Protein 6FZ6 (pdb70)

Foldseek 3Di:
DAAPQQDALVRVLVVCVVVVHHSVVSLLVQCCCFVVVDPALVVSVVDDPVVSVVCVVPHNHAQKDWDDKDADPVRFKIKTWIAGPVGAIFMKIWGHDPPAIEIAFEFFRAEAFQFPQFLSVVVHGPGTDALRNRLRSVSVNQVVQVVVVDGHQAYEPHTHYFCVVVPVRVVSNLNRCCDCSHVVHAQCRYEHEHCFPLVVLVVVLPDPGDHAYEYEQQFLAQVLRCNGTVCCVVQPPLSRLVSQQVSCVSRVDEYEYEHEAWPPRQQDLVRLVSNLVSCPPGRYAYEYEFRADEPVDPIHGDDPVSSVVSCVSNVVSPHHYDYDYAPDSVPLPGSRIDSD/DAAPLQDALVRVLVVCVVVVHHSVVSLLVQCCCFVVLDPALVSSVPDDPVVSVCCCVPHNHAQWDWDDKDADPVRFKIKTWIAGPVGAIFMKIWGHDPVAIEIAFEFFRAEAFQQPQFLSSVVHGPGTDALRNRLRSVSVNQVVVVVVVDGHQAYEPHTHYFCVVVPVRVVSNVNRCCDCSHVVHAQCRYEHEHCFDLVVLVVVLPDPGDHAYEYEQQFLAFVLRCVRGVCCVVQPPLSRLVSQQVSCVSRVDAYEYEHEAWPPRQQDLVRLVSNLVSCPPGRYAYEYEFRQDEPDDPIHGDDPVSSVVSCVSNVVSPHHYDYDYAPDSVPLNGSRIPSD

B-factor: mean 28.92, std 14.9, range [11.19, 122.6]

Solvent-accessible surface area: 28691 Å² total

CATH classification: 3.20.20.70

Sequence (680 aa):
PMALYDLTLAELEERLAADGVPRYRARQIFHWAYRQLAVDYDAMTVLPKTLRADLATRLPLTPLTPVREVQTDDGETIKTLFRTVDGQHIETTVLMFYPDRTTVCVSCQVGCAVGCSFCATGMMGLTRNLTAGEMVAQVVAAARRAREAGRTLTNIVMMGMGEPFQNYEATMRMVRILHEEEGMNFGARRITVSTSGLVPFIDRLAREPFQVKLAVSLHAPNDDLRSSLVPLNRRYPIGELIAACRRYVGETGRRVTFEYVLIDGVNDSDANAEELARLLRGLLCHVNLIPLNPTPAAPFGRPSVERINRFEQILRARGIPATVRYSRGVDISAAGQLRAEPMALYDLTLAELEERLAADGVPRYRARQIFHHWAYRQLAVDYDAMTVLPKTLRADLATRLPLTPLTPVREVQTDDGETIKTLFRRTVDGQHIETTVLMFYPDRTTVCVSCQVGCAVGCSFCATGMMGLTRNLTAGEMVAQVVAAARRAREAGRTLTNIVMMGMGEPFQNYEATMRMVRILHEEEGMNFGARRITVSTSGLVPFIDRLAREPFQVKLAVSLHAPNDDLRSSSLVPLNRRYPIGELIAACRRYVGETGRRVTFEYVVLIDGVNDSDANAEELARLLRGLLCHVNLIPLNPTPAAPFGRPSVERINRFEQILRARGIPATVRYSRGVDISAAGQLRAE

Structure (mmCIF, N/CA/C/O backbone):
data_6FZ6
#
_entry.id   6FZ6
#
_cell.length_a   131.840
_cell.length_b   53.140
_cell.length_c   113.570
_cell.angle_alpha   90.00
_cell.angle_beta   90.00
_cell.angle_gamma   90.00
#
_symmetry.space_group_name_H-M   'P 21 21 2'
#
loop_
_entity.id
_entity.type
_entity.pdbx_description
1 polymer 'Probable dual-specificity RNA methyltransferase RlmN'
2 non-polymer 'IRON/SULFUR CLUSTER'
3 non-polymer S-ADENOSYL-L-HOMOCYSTEINE
4 non-polymer GLYCEROL
5 non-polymer 'BROMIDE ION'
6 water water
#
loop_
_atom_site.group_PDB
_atom_site.id
_atom_site.type_symbol
_atom_site.label_atom_id
_atom_site.label_alt_id
_atom_site.label_comp_id
_atom_site.label_asym_id
_atom_site.label_entity_id
_atom_site.label_seq_id
_atom_site.pdbx_PDB_ins_code
_atom_site.Cartn_x
_atom_site.Cartn_y
_atom_site.Cartn_z
_atom_site.occupancy
_atom_site.B_iso_or_equiv
_atom_site.auth_seq_id
_atom_site.auth_comp_id
_atom_site.auth_asym_id
_atom_site.auth_atom_id
_atom_site.pdbx_PDB_model_num
ATOM 1 N N . PRO A 1 19 ? 3.983 12.663 -44.878 1.00 50.65 0 PRO A N 1
ATOM 2 C CA . PRO A 1 19 ? 2.860 13.471 -45.363 1.00 55.96 0 PRO A CA 1
ATOM 3 C C . PRO A 1 19 ? 1.526 12.773 -45.179 1.00 52.21 0 PRO A C 1
ATOM 4 O O . PRO A 1 19 ? 1.247 11.855 -45.949 1.00 61.33 0 PRO A O 1
ATOM 8 N N . MET A 1 20 ? 0.759 13.169 -44.157 1.00 56.18 1 MET A N 1
ATOM 9 C CA . MET A 1 20 ? -0.586 12.678 -43.885 1.00 36.12 1 MET A CA 1
ATOM 10 C C . MET A 1 20 ? -1.547 13.850 -43.974 1.00 25.92 1 MET A C 1
ATOM 11 O O . MET A 1 20 ? -1.221 14.963 -43.556 1.00 26.05 1 MET A O 1
ATOM 16 N N . ALA A 1 21 ? -2.770 13.588 -44.444 1.00 20.69 2 ALA A N 1
ATOM 17 C CA . ALA A 1 21 ? -3.892 14.483 -44.211 1.00 18.86 2 ALA A CA 1
ATOM 18 C C . ALA A 1 21 ? -4.768 13.920 -43.099 1.00 17.28 2 ALA A C 1
ATOM 19 O O . ALA A 1 21 ? -4.688 12.734 -42.760 1.00 18.54 2 ALA A O 1
ATOM 21 N N . LEU A 1 22 ? -5.637 14.769 -42.541 1.00 16.90 3 LEU A N 1
ATOM 22 C CA . LEU A 1 22 ? -6.546 14.287 -41.510 1.00 15.58 3 LEU A CA 1
ATOM 23 C C . LEU A 1 22 ? -7.296 13.067 -42.003 1.00 18.06 3 LEU A C 1
ATOM 24 O O . LEU A 1 22 ? -7.469 12.081 -41.273 1.00 18.22 3 LEU A O 1
ATOM 29 N N . TYR A 1 23 ? -7.751 13.118 -43.252 1.00 16.70 4 TYR A N 1
ATOM 30 C CA . TYR A 1 23 ? -8.581 12.051 -43.788 1.00 15.46 4 TYR A CA 1
ATOM 31 C C . TYR A 1 23 ? -7.875 10.710 -43.966 1.00 16.04 4 TYR A C 1
ATOM 32 O O . TYR A 1 23 ? -8.554 9.735 -44.321 1.00 17.61 4 TYR A O 1
ATOM 41 N N . ASP A 1 24 ? -6.554 10.623 -43.733 1.00 16.51 5 ASP A N 1
ATOM 42 C CA . ASP A 1 24 ? -5.837 9.360 -43.784 1.00 15.16 5 ASP A CA 1
ATOM 43 C C . ASP A 1 24 ? -5.958 8.535 -42.507 1.00 15.81 5 ASP A C 1
ATOM 44 O O . ASP A 1 24 ? -5.525 7.379 -42.507 1.00 18.56 5 ASP A O 1
ATOM 49 N N . LEU A 1 25 ? -6.504 9.093 -41.421 1.00 17.58 6 LEU A N 1
ATOM 50 C CA . LEU A 1 25 ? -6.392 8.510 -40.087 1.00 19.04 6 LEU A CA 1
ATOM 51 C C . LEU A 1 25 ? -7.708 7.923 -39.586 1.00 17.78 6 LEU A C 1
ATOM 52 O O . LEU A 1 25 ? -8.777 8.502 -39.786 1.00 18.56 6 LEU A O 1
ATOM 57 N N . THR A 1 26 ? -7.608 6.802 -38.876 1.00 17.18 7 THR A N 1
ATOM 58 C CA . THR A 1 26 ? -8.706 6.351 -38.035 1.00 18.38 7 THR A CA 1
ATOM 59 C C . THR A 1 26 ? -8.787 7.213 -36.774 1.00 17.75 7 THR A C 1
ATOM 60 O O . THR A 1 26 ? -7.874 7.987 -36.436 1.00 20.08 7 THR A O 1
ATOM 64 N N . LEU A 1 27 ? -9.902 7.076 -36.060 1.00 20.43 8 LEU A N 1
ATOM 65 C CA . LEU A 1 27 ? -10.059 7.853 -34.836 1.00 20.00 8 LEU A CA 1
ATOM 66 C C . LEU A 1 27 ? -8.967 7.512 -33.826 1.00 19.94 8 LEU A C 1
ATOM 67 O O . LEU A 1 27 ? -8.349 8.410 -33.238 1.00 21.47 8 LEU A O 1
ATOM 72 N N . ALA A 1 28 ? -8.688 6.217 -33.633 1.00 22.22 9 ALA A N 1
ATOM 73 C CA . ALA A 1 28 ? -7.633 5.815 -32.703 1.00 24.05 9 ALA A CA 1
ATOM 74 C C . ALA A 1 28 ? -6.281 6.371 -33.120 1.00 22.82 9 ALA A C 1
ATOM 75 O O . ALA A 1 28 ? -5.490 6.791 -32.265 1.00 22.04 9 ALA A O 1
ATOM 77 N N . GLU A 1 29 ? -5.987 6.373 -34.432 1.00 21.55 10 GLU A N 1
ATOM 78 C CA . GLU A 1 29 ? -4.698 6.900 -34.873 1.00 19.36 10 GLU A CA 1
ATOM 79 C C . GLU A 1 29 ? -4.605 8.395 -34.603 1.00 20.58 10 GLU A C 1
ATOM 80 O O . GLU A 1 29 ? -3.557 8.887 -34.177 1.00 23.75 10 GLU A O 1
ATOM 86 N N . LEU A 1 30 ? -5.694 9.126 -34.811 1.00 19.61 11 LEU A N 1
ATOM 87 C CA . LEU A 1 30 ? -5.686 10.554 -34.525 1.00 19.79 11 LEU A CA 1
ATOM 88 C C . LEU A 1 30 ? -5.493 10.799 -33.036 1.00 19.37 11 LEU A C 1
ATOM 89 O O . LEU A 1 30 ? -4.705 11.666 -32.648 1.00 20.74 11 LEU A O 1
ATOM 94 N N . GLU A 1 31 ? -6.156 10.000 -32.186 1.00 20.13 12 GLU A N 1
ATOM 95 C CA . GLU A 1 31 ? -5.962 10.135 -30.738 1.00 20.52 12 GLU A CA 1
ATOM 96 C C . GLU A 1 31 ? -4.497 9.979 -30.365 1.00 23.07 12 GLU A C 1
ATOM 97 O O . GLU A 1 31 ? -3.964 10.732 -29.535 1.00 23.14 12 GLU A O 1
ATOM 103 N N . GLU A 1 32 ? -3.827 8.987 -30.950 1.00 21.24 13 GLU A N 1
ATOM 104 C CA . GLU A 1 32 ? -2.437 8.759 -30.574 1.00 24.77 13 GLU A CA 1
ATOM 105 C C . GLU A 1 32 ? -1.526 9.846 -31.126 1.00 22.43 13 GLU A C 1
ATOM 106 O O . GLU A 1 32 ? -0.532 10.205 -30.474 1.00 25.60 13 GLU A O 1
ATOM 112 N N . ARG A 1 33 ? -1.842 10.378 -32.313 1.00 23.73 14 ARG A N 1
ATOM 113 C CA . ARG A 1 33 ? -1.048 11.477 -32.858 1.00 23.21 14 ARG A CA 1
ATOM 114 C C . ARG A 1 33 ? -1.163 12.723 -31.981 1.00 24.23 14 ARG A C 1
ATOM 115 O O . ARG A 1 33 ? -0.150 13.361 -31.643 1.00 27.63 14 ARG A O 1
ATOM 123 N N . LEU A 1 34 ? -2.389 13.051 -31.563 1.00 23.90 15 LEU A N 1
ATOM 124 C CA . LEU A 1 34 ? -2.604 14.187 -30.667 1.00 23.39 15 LEU A CA 1
ATOM 125 C C . LEU A 1 34 ? -1.874 13.997 -29.347 1.00 24.71 15 LEU A C 1
ATOM 126 O O . LEU A 1 34 ? -1.182 14.904 -28.865 1.00 25.04 15 LEU A O 1
ATOM 131 N N . ALA A 1 35 ? -1.979 12.804 -28.766 1.00 22.91 16 ALA A N 1
ATOM 132 C CA . ALA A 1 35 ? -1.347 12.560 -27.473 1.00 27.16 16 ALA A CA 1
ATOM 133 C C . ALA A 1 35 ? 0.164 12.710 -27.562 1.00 28.31 16 ALA A C 1
ATOM 134 O O . ALA A 1 35 ? 0.798 13.223 -26.639 1.00 29.63 16 ALA A O 1
ATOM 136 N N . ALA A 1 36 ? 0.750 12.274 -28.681 1.00 27.02 17 ALA A N 1
ATOM 137 C CA . ALA A 1 36 ? 2.190 12.409 -28.866 1.00 30.25 17 ALA A CA 1
ATOM 138 C C . ALA A 1 36 ? 2.619 13.871 -28.889 1.00 27.11 17 ALA A C 1
ATOM 139 O O . ALA A 1 36 ? 3.774 14.181 -28.584 1.00 29.74 17 ALA A O 1
ATOM 141 N N . ASP A 1 37 ? 1.715 14.772 -29.259 1.00 32.39 18 ASP A N 1
ATOM 142 C CA . ASP A 1 37 ? 1.959 16.207 -29.239 1.00 28.17 18 ASP A CA 1
ATOM 143 C C . ASP A 1 37 ? 1.459 16.898 -27.971 1.00 29.22 18 ASP A C 1
ATOM 144 O O . ASP A 1 37 ? 1.454 18.132 -27.917 1.00 39.99 18 ASP A O 1
ATOM 149 N N . GLY A 1 38 ? 1.070 16.140 -26.946 1.00 26.69 19 GLY A N 1
ATOM 150 C CA . GLY A 1 38 ? 0.562 16.709 -25.709 1.00 28.27 19 GLY A CA 1
ATOM 151 C C . GLY A 1 38 ? -0.844 17.277 -25.794 1.00 27.01 19 GLY A C 1
ATOM 152 O O . GLY A 1 38 ? -1.233 18.067 -24.925 1.00 30.05 19 GLY A O 1
ATOM 153 N N . VAL A 1 39 ? -1.624 16.877 -26.794 1.00 24.12 20 VAL A N 1
ATOM 154 C CA . VAL A 1 39 ? -2.983 17.380 -26.980 1.00 23.69 20 VAL A CA 1
ATOM 155 C C . VAL A 1 39 ? -3.932 16.336 -26.405 1.00 22.14 20 VAL A C 1
ATOM 156 O O . VAL A 1 39 ? -3.749 15.144 -26.659 1.00 24.27 20 VAL A O 1
ATOM 160 N N . PRO A 1 40 ? -4.971 16.721 -25.668 1.00 24.37 21 PRO A N 1
ATOM 161 C CA . PRO A 1 40 ? -5.902 15.714 -25.133 1.00 22.02 21 PRO A CA 1
ATOM 162 C C . PRO A 1 40 ? -6.510 14.825 -26.208 1.00 22.18 21 PRO A C 1
ATOM 163 O O . PRO A 1 40 ? -6.945 15.291 -27.264 1.00 21.70 21 PRO A O 1
ATOM 167 N N . ARG A 1 41 ? -6.603 13.529 -25.900 1.00 22.89 22 ARG A N 1
ATOM 168 C CA . ARG A 1 41 ? -7.178 12.591 -26.856 1.00 21.87 22 ARG A CA 1
ATOM 169 C C . ARG A 1 41 ? -8.635 12.934 -27.167 1.00 20.44 22 ARG A C 1
ATOM 170 O O . ARG A 1 41 ? -9.123 12.621 -28.266 1.00 22.22 22 ARG A O 1
ATOM 178 N N . TYR A 1 42 ? -9.356 13.561 -26.227 1.00 20.18 23 TYR A N 1
ATOM 179 C CA . TYR A 1 42 ? -10.761 13.882 -26.501 1.00 20.87 23 TYR A CA 1
ATOM 180 C C . TYR A 1 42 ? -10.926 14.831 -27.677 1.00 22.58 23 TYR A C 1
ATOM 181 O O . TYR A 1 42 ? -12.004 14.868 -28.278 1.00 22.83 23 TYR A O 1
ATOM 190 N N . ARG A 1 43 ? -9.886 15.583 -28.044 1.00 20.01 24 ARG A N 1
ATOM 191 C CA . ARG A 1 43 ? -9.991 16.482 -29.184 1.00 20.45 24 ARG A CA 1
ATOM 192 C C . ARG A 1 43 ? -10.212 15.717 -30.474 1.00 21.83 24 ARG A C 1
ATOM 193 O O . ARG A 1 43 ? -10.721 16.290 -31.445 1.00 20.87 24 ARG A O 1
ATOM 201 N N . ALA A 1 44 ? -9.800 14.446 -30.513 1.00 19.59 25 ALA A N 1
ATOM 202 C CA . ALA A 1 44 ? -9.920 13.678 -31.751 1.00 19.13 25 ALA A CA 1
ATOM 203 C C . ALA A 1 44 ? -11.379 13.492 -32.141 1.00 20.69 25 ALA A C 1
ATOM 204 O O . ALA A 1 44 ? -11.730 13.602 -33.320 1.00 19.52 25 ALA A O 1
ATOM 206 N N . ARG A 1 45 ? -12.252 13.206 -31.168 1.00 21.46 26 ARG A N 1
ATOM 207 C CA . ARG A 1 45 ? -13.670 13.035 -31.469 1.00 20.83 26 ARG A CA 1
ATOM 208 C C . ARG A 1 45 ? -14.272 14.350 -31.947 1.00 21.10 26 ARG A C 1
ATOM 209 O O . ARG A 1 45 ? -15.157 14.364 -32.815 1.00 22.83 26 ARG A O 1
ATOM 217 N N . GLN A 1 46 ? -13.848 15.467 -31.355 1.00 19.54 27 GLN A N 1
ATOM 218 C CA . GLN A 1 46 ? -14.351 16.768 -31.777 1.00 20.23 27 GLN A CA 1
ATOM 219 C C . GLN A 1 46 ? -13.942 17.066 -33.211 1.00 21.59 27 GLN A C 1
ATOM 220 O O . GLN A 1 46 ? -14.746 17.571 -34.003 1.00 21.35 27 GLN A O 1
ATOM 226 N N . ILE A 1 47 ? -12.699 16.753 -33.558 1.00 17.96 28 ILE A N 1
ATOM 227 C CA . ILE A 1 47 ? -12.213 16.950 -34.930 1.00 16.41 28 ILE A CA 1
ATOM 228 C C . ILE A 1 47 ? -12.986 16.068 -35.906 1.00 18.41 28 ILE A C 1
ATOM 229 O O . ILE A 1 47 ? -13.389 16.528 -36.984 1.00 20.08 28 ILE A O 1
ATOM 234 N N . PHE A 1 48 ? -13.244 14.807 -35.536 1.00 17.47 29 PHE A N 1
ATOM 235 C CA . PHE A 1 48 ? -14.047 13.933 -36.400 1.00 18.61 29 PHE A CA 1
ATOM 236 C C . PHE A 1 48 ? -15.451 14.490 -36.598 1.00 19.17 29 PHE A C 1
ATOM 237 O O . PHE A 1 48 ? -15.981 14.480 -37.722 1.00 19.22 29 PHE A O 1
ATOM 245 N N . HIS A 1 49 ? -16.093 14.945 -35.514 1.00 18.41 30 HIS A N 1
ATOM 246 C CA . HIS A 1 49 ? -17.420 15.548 -35.634 1.00 18.67 30 HIS A CA 1
ATOM 247 C C . HIS A 1 49 ? -17.407 16.684 -36.650 1.00 19.61 30 HIS A C 1
ATOM 248 O O . HIS A 1 49 ? -18.281 16.765 -37.521 1.00 19.17 30 HIS A O 1
ATOM 255 N N . TRP A 1 50 ? -16.459 17.606 -36.524 1.00 21.01 31 TRP A N 1
ATOM 256 C CA . TRP A 1 50 ? -16.473 18.789 -37.375 1.00 19.32 31 TRP A CA 1
ATOM 257 C C . TRP A 1 50 ? -16.057 18.450 -38.804 1.00 19.47 31 TRP A C 1
ATOM 258 O O . TRP A 1 50 ? -16.597 19.016 -39.756 1.00 19.96 31 TRP A O 1
ATOM 269 N N . ALA A 1 51 ? -15.116 17.521 -38.977 1.00 17.71 32 ALA A N 1
ATOM 270 C CA . ALA A 1 51 ? -14.667 17.157 -40.318 1.00 16.76 32 ALA A CA 1
ATOM 271 C C . ALA A 1 51 ? -15.735 16.392 -41.078 1.00 17.32 32 ALA A C 1
ATOM 272 O O . ALA A 1 51 ? -15.900 16.581 -42.285 1.00 17.68 32 ALA A O 1
ATOM 274 N N . TYR A 1 52 ? -16.455 15.503 -40.406 1.00 17.32 33 TYR A N 1
ATOM 275 C CA . TYR A 1 52 ? -17.311 14.540 -41.077 1.00 18.54 33 TYR A CA 1
ATOM 276 C C . TYR A 1 52 ? -18.800 14.753 -40.866 1.00 20.00 33 TYR A C 1
ATOM 277 O O . TYR A 1 52 ? -19.585 14.497 -41.778 1.00 24.09 33 TYR A O 1
ATOM 286 N N . ARG A 1 53 ? -19.232 15.210 -39.698 1.00 17.54 34 ARG A N 1
ATOM 287 C CA . ARG A 1 53 ? -20.630 15.533 -39.528 1.00 17.47 34 ARG A CA 1
ATOM 288 C C . ARG A 1 53 ? -20.928 16.962 -39.956 1.00 19.21 34 ARG A C 1
ATOM 289 O O . ARG A 1 53 ? -21.948 17.213 -40.593 1.00 25.81 34 ARG A O 1
ATOM 297 N N . GLN A 1 54 ? -20.050 17.909 -39.645 1.00 20.30 35 GLN A N 1
ATOM 298 C CA . GLN A 1 54 ? -20.247 19.278 -40.104 1.00 20.35 35 GLN A CA 1
ATOM 299 C C . GLN A 1 54 ? -19.592 19.535 -41.449 1.00 22.72 35 GLN A C 1
ATOM 300 O O . GLN A 1 54 ? -19.837 20.585 -42.045 1.00 22.57 35 GLN A O 1
ATOM 306 N N . LEU A 1 55 ? -18.817 18.582 -41.951 1.00 19.99 36 LEU A N 1
ATOM 307 C CA . LEU A 1 55 ? -18.190 18.688 -43.273 1.00 20.80 36 LEU A CA 1
ATOM 308 C C . LEU A 1 55 ? -17.365 19.973 -43.404 1.00 21.32 36 LEU A C 1
ATOM 309 O O . LEU A 1 55 ? -17.418 20.682 -44.416 1.00 20.58 36 LEU A O 1
ATOM 314 N N . ALA A 1 56 ? -16.580 20.268 -42.362 1.00 20.33 37 ALA A N 1
ATOM 315 C CA . ALA A 1 56 ? -15.763 21.483 -42.344 1.00 21.67 37 ALA A CA 1
ATOM 316 C C . ALA A 1 56 ? -14.889 21.599 -43.596 1.00 22.85 37 ALA A C 1
ATOM 317 O O . ALA A 1 56 ? -14.298 20.621 -44.069 1.00 20.08 37 ALA A O 1
ATOM 319 N N . VAL A 1 57 ? -14.816 22.824 -44.127 1.00 21.60 38 VAL A N 1
ATOM 320 C CA . VAL A 1 57 ? -13.979 23.091 -45.294 1.00 21.33 38 VAL A CA 1
ATOM 321 C C . VAL A 1 57 ? -12.534 23.349 -44.905 1.00 25.11 38 VAL A C 1
ATOM 322 O O . VAL A 1 57 ? -11.627 23.152 -45.732 1.00 26.37 38 VAL A O 1
ATOM 326 N N . ASP A 1 58 ? -12.299 23.829 -43.686 1.00 22.28 39 ASP A N 1
ATOM 327 C CA . ASP A 1 58 ? -10.961 24.134 -43.194 1.00 25.79 39 ASP A CA 1
ATOM 328 C C . ASP A 1 58 ? -10.992 24.050 -41.671 1.00 19.92 39 ASP A C 1
ATOM 329 O O . ASP A 1 58 ? -12.061 23.965 -41.051 1.00 21.47 39 ASP A O 1
ATOM 334 N N . TYR A 1 59 ? -9.803 24.071 -41.058 1.00 23.49 40 TYR A N 1
ATOM 335 C CA . TYR A 1 59 ? -9.743 23.955 -39.606 1.00 20.02 40 TYR A CA 1
ATOM 336 C C . TYR A 1 59 ? -10.322 25.176 -38.902 1.00 21.61 40 TYR A C 1
ATOM 337 O O . TYR A 1 59 ? -10.794 25.062 -37.761 1.00 23.91 40 TYR A O 1
ATOM 346 N N . ASP A 1 60 ? -10.272 26.354 -39.527 1.00 25.58 41 ASP A N 1
ATOM 347 C CA . ASP A 1 60 ? -10.800 27.535 -38.854 1.00 26.36 41 ASP A CA 1
ATOM 348 C C . ASP A 1 60 ? -12.318 27.470 -38.708 1.00 26.06 41 ASP A C 1
ATOM 349 O O . ASP A 1 60 ? -12.879 28.237 -37.914 1.00 30.19 41 ASP A O 1
ATOM 354 N N . ALA A 1 61 ? -12.987 26.586 -39.453 1.00 25.73 42 ALA A N 1
ATOM 355 C CA . ALA A 1 61 ? -14.415 26.361 -39.233 1.00 28.07 42 ALA A CA 1
ATOM 356 C C . ALA A 1 61 ? -14.697 25.608 -37.932 1.00 45.68 42 ALA A C 1
ATOM 357 O O . ALA A 1 61 ? -15.839 25.621 -37.457 1.00 41.92 42 ALA A O 1
ATOM 359 N N . MET A 1 62 ? -13.691 24.963 -37.336 1.00 27.55 43 MET A N 1
ATOM 360 C CA . MET A 1 62 ? -13.879 24.170 -36.117 1.00 25.48 43 MET A CA 1
ATOM 361 C C . MET A 1 62 ? -13.733 25.082 -34.900 1.00 28.52 43 MET A C 1
ATOM 362 O O . MET A 1 62 ? -12.725 25.082 -34.185 1.00 28.32 43 MET A O 1
ATOM 367 N N . THR A 1 63 ? -14.797 25.844 -34.629 1.00 31.35 44 THR A N 1
ATOM 368 C CA . THR A 1 63 ? -14.751 26.905 -33.626 1.00 33.10 44 THR A CA 1
ATOM 369 C C . THR A 1 63 ? -14.571 26.378 -32.205 1.00 39.53 44 THR A C 1
ATOM 370 O O . THR A 1 63 ? -14.191 27.150 -31.316 1.00 42.48 44 THR A O 1
ATOM 374 N N . VAL A 1 64 ? -14.895 25.108 -31.951 1.00 29.94 45 VAL A N 1
ATOM 375 C CA . VAL A 1 64 ? -14.722 24.544 -30.618 1.00 27.40 45 VAL A CA 1
ATOM 376 C C . VAL A 1 64 ? -13.255 24.375 -30.237 1.00 30.17 45 VAL A C 1
ATOM 377 O O . VAL A 1 64 ? -12.951 24.179 -29.055 1.00 32.52 45 VAL A O 1
ATOM 381 N N . LEU A 1 65 ? -12.339 24.416 -31.212 1.00 27.20 46 LEU A N 1
ATOM 382 C CA . LEU A 1 65 ? -10.934 24.155 -30.924 1.00 28.33 46 LEU A CA 1
ATOM 383 C C . LEU A 1 65 ? -10.180 25.458 -30.676 1.00 28.75 46 LEU A C 1
ATOM 384 O O . LEU A 1 65 ? -10.452 26.461 -31.334 1.00 29.35 46 LEU A O 1
ATOM 389 N N . PRO A 1 66 ? -9.210 25.477 -29.757 1.00 28.16 47 PRO A N 1
ATOM 390 C CA . PRO A 1 66 ? -8.370 26.670 -29.600 1.00 30.22 47 PRO A CA 1
ATOM 391 C C . PRO A 1 66 ? -7.718 27.068 -30.919 1.00 30.16 47 PRO A C 1
ATOM 392 O O . PRO A 1 66 ? -7.327 26.222 -31.724 1.00 29.06 47 PRO A O 1
ATOM 396 N N . LYS A 1 67 ? -7.561 28.382 -31.108 1.00 31.67 48 LYS A N 1
ATOM 397 C CA . LYS A 1 67 ? -6.971 28.895 -32.342 1.00 36.22 48 LYS A CA 1
ATOM 398 C C . LYS A 1 67 ? -5.570 28.344 -32.569 1.00 34.69 48 LYS A C 1
ATOM 399 O O . LYS A 1 67 ? -5.192 28.040 -33.711 1.00 31.24 48 LYS A O 1
ATOM 405 N N . THR A 1 68 ? -4.772 28.240 -31.501 1.00 30.62 49 THR A N 1
ATOM 406 C CA . THR A 1 68 ? -3.413 27.725 -31.646 1.00 29.01 49 THR A CA 1
ATOM 407 C C . THR A 1 68 ? -3.419 26.280 -32.127 1.00 34.20 49 THR A C 1
ATOM 408 O O . THR A 1 68 ? -2.511 25.865 -32.861 1.00 31.71 49 THR A O 1
ATOM 412 N N . LEU A 1 69 ? -4.414 25.492 -31.703 1.00 30.29 50 LEU A N 1
ATOM 413 C CA . LEU A 1 69 ? -4.507 24.102 -32.147 1.00 29.97 50 LEU A CA 1
ATOM 414 C C . LEU A 1 69 ? -4.944 24.027 -33.602 1.00 24.69 50 LEU A C 1
ATOM 415 O O . LEU A 1 69 ? -4.502 23.148 -34.359 1.00 26.54 50 LEU A O 1
ATOM 420 N N . ARG A 1 70 ? -5.878 24.888 -33.996 1.00 24.86 51 ARG A N 1
ATOM 421 C CA . ARG A 1 70 ? -6.274 24.954 -35.394 1.00 26.98 51 ARG A CA 1
ATOM 422 C C . ARG A 1 70 ? -5.074 25.251 -36.286 1.00 25.46 51 ARG A C 1
ATOM 423 O O . ARG A 1 70 ? -4.962 24.699 -37.383 1.00 25.87 51 ARG A O 1
ATOM 431 N N . ALA A 1 71 ? -4.169 26.110 -35.822 1.00 28.24 52 ALA A N 1
ATOM 432 C CA . ALA A 1 71 ? -2.967 26.411 -36.592 1.00 30.41 52 ALA A CA 1
ATOM 433 C C . ALA A 1 71 ? -2.007 25.224 -36.631 1.00 31.74 52 ALA A C 1
ATOM 434 O O . ALA A 1 71 ? -1.399 24.946 -37.673 1.00 27.69 52 ALA A O 1
ATOM 436 N N . ASP A 1 72 ? -1.834 24.522 -35.507 1.00 27.15 53 ASP A N 1
ATOM 437 C CA . ASP A 1 72 ? -0.969 23.340 -35.508 1.00 29.10 53 ASP A CA 1
ATOM 438 C C . ASP A 1 72 ? -1.494 22.269 -36.450 1.00 24.99 53 ASP A C 1
ATOM 439 O O . ASP A 1 72 ? -0.729 21.631 -37.187 1.00 26.44 53 ASP A O 1
ATOM 444 N N . LEU A 1 73 ? -2.808 22.060 -36.450 1.00 21.58 54 LEU A N 1
ATOM 445 C CA . LEU A 1 73 ? -3.397 21.091 -37.357 1.00 22.55 54 LEU A CA 1
ATOM 446 C C . LEU A 1 73 ? -3.211 21.525 -38.809 1.00 23.42 54 LEU A C 1
ATOM 447 O O . LEU A 1 73 ? -2.821 20.722 -39.665 1.00 24.92 54 LEU A O 1
ATOM 452 N N . ALA A 1 74 ? -3.456 22.799 -39.109 1.00 21.68 55 ALA A N 1
ATOM 453 C CA . ALA A 1 74 ? -3.319 23.252 -40.494 1.00 27.59 55 ALA A CA 1
ATOM 454 C C . ALA A 1 74 ? -1.888 23.070 -40.996 1.00 27.15 55 ALA A C 1
ATOM 455 O O . ALA A 1 74 ? -1.664 22.754 -42.173 1.00 27.03 55 ALA A O 1
ATOM 457 N N . THR A 1 75 ? -0.909 23.262 -40.119 1.00 24.86 56 THR A N 1
ATOM 458 C CA . THR A 1 75 ? 0.492 23.188 -40.541 1.00 25.28 56 THR A CA 1
ATOM 459 C C . THR A 1 75 ? 0.985 21.750 -40.599 1.00 29.90 56 THR A C 1
ATOM 460 O O . THR A 1 75 ? 1.747 21.386 -41.502 1.00 32.78 56 THR A O 1
ATOM 464 N N . ARG A 1 76 ? 0.606 20.942 -39.614 1.00 23.81 57 ARG A N 1
ATOM 465 C CA . ARG A 1 76 ? 1.168 19.614 -39.409 1.00 25.87 57 ARG A CA 1
ATOM 466 C C . ARG A 1 76 ? 0.302 18.497 -39.977 1.00 26.15 57 ARG A C 1
ATOM 467 O O . ARG A 1 76 ? 0.817 17.406 -40.243 1.00 29.74 57 ARG A O 1
ATOM 475 N N . LEU A 1 77 ? -1.001 18.720 -40.147 1.00 23.95 58 LEU A N 1
ATOM 476 C CA . LEU A 1 77 ? -1.924 17.653 -40.541 1.00 22.70 58 LEU A CA 1
ATOM 477 C C . LEU A 1 77 ? -3.021 18.244 -41.414 1.00 30.20 58 LEU A C 1
ATOM 478 O O . LEU A 1 77 ? -4.182 18.340 -41.002 1.00 21.92 58 LEU A O 1
ATOM 483 N N . PRO A 1 78 ? -2.693 18.626 -42.651 1.00 22.92 59 PRO A N 1
ATOM 484 C CA . PRO A 1 78 ? -3.674 19.308 -43.502 1.00 19.99 59 PRO A CA 1
ATOM 485 C C . PRO A 1 78 ? -4.991 18.554 -43.582 1.00 19.46 59 PRO A C 1
ATOM 486 O O . PRO A 1 78 ? -5.027 17.331 -43.636 1.00 20.73 59 PRO A O 1
ATOM 490 N N . LEU A 1 79 ? -6.086 19.309 -43.576 1.00 18.82 60 LEU A N 1
ATOM 491 C CA . LEU A 1 79 ? -7.409 18.702 -43.509 1.00 19.36 60 LEU A CA 1
ATOM 492 C C . LEU A 1 79 ? -7.651 17.796 -44.710 1.00 22.91 60 LEU A C 1
ATOM 493 O O . LEU A 1 79 ? -7.965 16.612 -44.555 1.00 20.37 60 LEU A O 1
ATOM 498 N N . THR A 1 80 ? -7.500 18.341 -45.918 1.00 21.47 61 THR A N 1
ATOM 499 C CA . THR A 1 80 ? -7.758 17.552 -47.113 1.00 17.02 61 THR A CA 1
ATOM 500 C C . THR A 1 80 ? -6.576 17.586 -48.072 1.00 19.97 61 THR A C 1
ATOM 501 O O . THR A 1 80 ? -5.884 18.617 -48.190 1.00 23.01 61 THR A O 1
ATOM 505 N N . PRO A 1 81 ? -6.305 16.471 -48.750 1.00 18.70 62 PRO A N 1
ATOM 506 C CA . PRO A 1 81 ? -5.243 16.425 -49.764 1.00 18.11 62 PRO A CA 1
ATOM 507 C C . PRO A 1 81 ? -5.671 16.814 -51.172 1.00 17.51 62 PRO A C 1
ATOM 508 O O . PRO A 1 81 ? -4.834 16.745 -52.080 1.00 19.64 62 PRO A O 1
ATOM 512 N N . LEU A 1 82 ? -6.931 17.197 -51.393 1.00 17.69 63 LEU A N 1
ATOM 513 C CA . LEU A 1 82 ? -7.447 17.542 -52.722 1.00 18.73 63 LEU A CA 1
ATOM 514 C C . LEU A 1 82 ? -7.904 18.987 -52.779 1.00 22.59 63 LEU A C 1
ATOM 515 O O . LEU A 1 82 ? -8.455 19.512 -51.808 1.00 23.82 63 LEU A O 1
ATOM 520 N N . THR A 1 83 ? -7.702 19.610 -53.943 1.00 19.53 64 THR A N 1
ATOM 521 C CA . THR A 1 83 ? -8.172 20.955 -54.239 1.00 21.09 64 THR A CA 1
ATOM 522 C C . THR A 1 83 ? -9.181 20.852 -55.370 1.00 22.81 64 THR A C 1
ATOM 523 O O . THR A 1 83 ? -8.829 20.348 -56.449 1.00 21.08 64 THR A O 1
ATOM 527 N N . PRO A 1 84 ? -10.431 21.300 -55.198 1.00 20.31 65 PRO A N 1
ATOM 528 C CA . PRO A 1 84 ? -11.380 21.261 -56.316 1.00 23.71 65 PRO A CA 1
ATOM 529 C C . PRO A 1 84 ? -11.025 22.313 -57.341 1.00 24.95 65 PRO A C 1
ATOM 530 O O . PRO A 1 84 ? -10.698 23.449 -56.995 1.00 28.26 65 PRO A O 1
ATOM 534 N N . VAL A 1 85 ? -11.070 21.925 -58.616 1.00 22.08 66 VAL A N 1
ATOM 535 C CA . VAL A 1 85 ? -10.676 22.795 -59.707 1.00 19.67 66 VAL A CA 1
ATOM 536 C C . VAL A 1 85 ? -11.862 23.260 -60.544 1.00 28.42 66 VAL A C 1
ATOM 537 O O . VAL A 1 85 ? -11.902 24.421 -60.962 1.00 31.79 66 VAL A O 1
ATOM 541 N N . ARG A 1 86 ? -12.814 22.374 -60.827 1.00 24.16 67 ARG A N 1
ATOM 542 C CA . ARG A 1 86 ? -13.851 22.664 -61.808 1.00 31.68 67 ARG A CA 1
ATOM 543 C C . ARG A 1 86 ? -15.003 21.725 -61.512 1.00 26.52 67 ARG A C 1
ATOM 544 O O . ARG A 1 86 ? -14.778 20.593 -61.089 1.00 23.90 67 ARG A O 1
ATOM 552 N N . GLU A 1 87 ? -16.225 22.206 -61.691 1.00 23.90 68 GLU A N 1
ATOM 553 C CA . GLU A 1 87 ? -17.425 21.385 -61.589 1.00 24.41 68 GLU A CA 1
ATOM 554 C C . GLU A 1 87 ? -18.293 21.614 -62.816 1.00 25.77 68 GLU A C 1
ATOM 555 O O . GLU A 1 87 ? -18.453 22.745 -63.272 1.00 30.37 68 GLU A O 1
ATOM 561 N N . VAL A 1 88 ? -18.873 20.537 -63.332 1.00 23.68 69 VAL A N 1
ATOM 562 C CA . VAL A 1 88 ? -19.855 20.625 -64.407 1.00 22.11 69 VAL A CA 1
ATOM 563 C C . VAL A 1 88 ? -21.025 19.713 -64.061 1.00 23.06 69 VAL A C 1
ATOM 564 O O . VAL A 1 88 ? -20.867 18.693 -63.390 1.00 24.21 69 VAL A O 1
ATOM 568 N N . GLN A 1 89 ? -22.216 20.083 -64.515 1.00 24.91 70 GLN A N 1
ATOM 569 C CA . GLN A 1 89 ? -23.379 19.243 -64.282 1.00 25.39 70 GLN A CA 1
ATOM 570 C C . GLN A 1 89 ? -24.198 19.099 -65.550 1.00 27.09 70 GLN A C 1
ATOM 571 O O . GLN A 1 89 ? -24.135 19.925 -66.472 1.00 30.51 70 GLN A O 1
ATOM 577 N N . THR A 1 90 ? -24.993 18.036 -65.576 1.00 22.71 71 THR A N 1
ATOM 578 C CA . THR A 1 90 ? -25.944 17.844 -66.658 1.00 25.22 71 THR A CA 1
ATOM 579 C C . THR A 1 90 ? -27.049 18.905 -66.629 1.00 35.85 71 THR A C 1
ATOM 580 O O . THR A 1 90 ? -27.297 19.569 -65.622 1.00 31.09 71 THR A O 1
ATOM 584 N N . ASP A 1 91 ? -27.738 19.039 -67.760 1.00 34.95 72 ASP A N 1
ATOM 585 C CA . ASP A 1 91 ? -28.808 20.029 -67.859 1.00 36.53 72 ASP A CA 1
ATOM 586 C C . ASP A 1 91 ? -29.878 19.819 -66.792 1.00 42.84 72 ASP A C 1
ATOM 587 O O . ASP A 1 91 ? -30.434 20.790 -66.269 1.00 39.87 72 ASP A O 1
ATOM 592 N N . ASP A 1 92 ? -30.187 18.570 -66.450 1.00 32.19 73 ASP A N 1
ATOM 593 C CA . ASP A 1 92 ? -31.211 18.351 -65.435 1.00 39.77 73 ASP A CA 1
ATOM 594 C C . ASP A 1 92 ? -30.665 18.471 -64.016 1.00 32.84 73 ASP A C 1
ATOM 595 O O . ASP A 1 92 ? -31.434 18.312 -63.061 1.00 34.51 73 ASP A O 1
ATOM 600 N N . GLY A 1 93 ? -29.364 18.728 -63.856 1.00 29.95 74 GLY A N 1
ATOM 601 C CA . GLY A 1 93 ? -28.775 18.947 -62.549 1.00 33.86 74 GLY A CA 1
ATOM 602 C C . GLY A 1 93 ? -28.590 17.715 -61.690 1.00 27.88 74 GLY A C 1
ATOM 603 O O . GLY A 1 93 ? -28.163 17.843 -60.536 1.00 31.16 74 GLY A O 1
ATOM 604 N N . GLU A 1 94 ? -28.860 16.524 -62.219 1.00 24.28 75 GLU A N 1
ATOM 605 C CA . GLU A 1 94 ? -28.857 15.307 -61.419 1.00 23.01 75 GLU A CA 1
ATOM 606 C C . GLU A 1 94 ? -27.540 14.539 -61.456 1.00 22.93 75 GLU A C 1
ATOM 607 O O . GLU A 1 94 ? -27.399 13.556 -60.720 1.00 21.19 75 GLU A O 1
ATOM 613 N N . THR A 1 95 ? -26.581 14.953 -62.285 1.00 20.64 76 THR A N 1
ATOM 614 C CA . THR A 1 95 ? -25.254 14.345 -62.355 1.00 18.40 76 THR A CA 1
ATOM 615 C C . THR A 1 95 ? -24.246 15.477 -62.355 1.00 19.57 76 THR A C 1
ATOM 616 O O . THR A 1 95 ? -24.341 16.406 -63.169 1.00 21.77 76 THR A O 1
ATOM 620 N N . ILE A 1 96 ? -23.288 15.398 -61.441 1.00 19.56 77 ILE A N 1
ATOM 621 C CA . ILE A 1 96 ? -22.321 16.464 -61.209 1.00 20.60 77 ILE A CA 1
ATOM 622 C C . ILE A 1 96 ? -20.920 15.853 -61.209 1.00 18.79 77 ILE A C 1
ATOM 623 O O . ILE A 1 96 ? -20.634 14.957 -60.406 1.00 20.19 77 ILE A O 1
ATOM 628 N N . LYS A 1 97 ? -20.039 16.351 -62.068 1.00 18.73 78 LYS A N 1
ATOM 629 C CA . LYS A 1 97 ? -18.663 15.873 -62.145 1.00 18.38 78 LYS A CA 1
ATOM 630 C C . LYS A 1 97 ? -17.703 16.949 -61.666 1.00 20.52 78 LYS A C 1
ATOM 631 O O . LYS A 1 97 ? -17.795 18.102 -62.089 1.00 20.50 78 LYS A O 1
ATOM 637 N N . THR A 1 98 ? -16.780 16.561 -60.793 1.00 19.67 79 THR A N 1
ATOM 638 C CA . THR A 1 98 ? -15.809 17.484 -60.223 1.00 20.32 79 THR A CA 1
ATOM 639 C C . THR A 1 98 ? -14.409 17.009 -60.550 1.00 18.96 79 THR A C 1
ATOM 640 O O . THR A 1 98 ? -14.110 15.815 -60.425 1.00 20.18 79 THR A O 1
ATOM 644 N N . LEU A 1 99 ? -13.573 17.952 -60.983 1.00 19.04 80 LEU A N 1
ATOM 645 C CA . LEU A 1 99 ? -12.148 17.753 -61.201 1.00 17.32 80 LEU A CA 1
ATOM 646 C C . LEU A 1 99 ? -11.406 18.229 -59.957 1.00 17.08 80 LEU A C 1
ATOM 647 O O . LEU A 1 99 ? -11.638 19.350 -59.487 1.00 21.00 80 LEU A O 1
ATOM 652 N N . PHE A 1 100 ? -10.523 17.373 -59.421 1.00 17.54 81 PHE A N 1
ATOM 653 C CA . PHE A 1 100 ? -9.693 17.722 -58.278 1.00 17.83 81 PHE A CA 1
ATOM 654 C C . PHE A 1 100 ? -8.214 17.631 -58.649 1.00 18.35 81 PHE A C 1
ATOM 655 O O . PHE A 1 100 ? -7.812 16.769 -59.427 1.00 19.06 81 PHE A O 1
ATOM 663 N N . ARG A 1 101 ? -7.410 18.493 -58.034 1.00 18.75 82 ARG A N 1
ATOM 664 C CA . ARG A 1 101 ? -5.955 18.466 -58.158 1.00 17.30 82 ARG A CA 1
ATOM 665 C C . ARG A 1 101 ? -5.331 17.911 -56.881 1.00 17.48 82 ARG A C 1
ATOM 666 O O . ARG A 1 101 ? -5.720 18.288 -55.770 1.00 19.18 82 ARG A O 1
ATOM 674 N N . THR A 1 102 ? -4.367 17.017 -57.040 1.00 17.61 83 THR A N 1
ATOM 675 C CA . THR A 1 102 ? -3.622 16.489 -55.911 1.00 18.09 83 THR A CA 1
ATOM 676 C C . THR A 1 102 ? -2.429 17.388 -55.565 1.00 19.91 83 THR A C 1
ATOM 677 O O . THR A 1 102 ? -2.061 18.312 -56.306 1.00 19.14 83 THR A O 1
ATOM 681 N N . VAL A 1 103 ? -1.799 17.085 -54.423 1.00 19.30 84 VAL A N 1
ATOM 682 C CA . VAL A 1 103 ? -0.675 17.910 -53.963 1.00 20.35 84 VAL A CA 1
ATOM 683 C C . VAL A 1 103 ? 0.499 17.847 -54.933 1.00 21.70 84 VAL A C 1
ATOM 684 O O . VAL A 1 103 ? 1.270 18.814 -55.058 1.00 24.12 84 VAL A O 1
ATOM 688 N N . ASP A 1 104 ? 0.660 16.718 -55.625 1.00 18.58 85 ASP A N 1
ATOM 689 C CA . ASP A 1 104 ? 1.720 16.528 -56.600 1.00 17.32 85 ASP A CA 1
ATOM 690 C C . ASP A 1 104 ? 1.303 16.922 -58.019 1.00 18.65 85 ASP A C 1
ATOM 691 O O . ASP A 1 104 ? 1.980 16.561 -58.986 1.00 21.69 85 ASP A O 1
ATOM 696 N N . GLY A 1 105 ? 0.217 17.685 -58.150 1.00 19.73 86 GLY A N 1
ATOM 697 C CA . GLY A 1 105 ? -0.133 18.307 -59.420 1.00 19.41 86 GLY A CA 1
ATOM 698 C C . GLY A 1 105 ? -0.844 17.413 -60.412 1.00 19.48 86 GLY A C 1
ATOM 699 O O . GLY A 1 105 ? -0.877 17.740 -61.609 1.00 22.88 86 GLY A O 1
ATOM 700 N N . GLN A 1 106 ? -1.390 16.284 -59.965 1.00 18.60 87 GLN A N 1
ATOM 701 C CA . GLN A 1 106 ? -2.155 15.397 -60.830 1.00 18.66 87 GLN A CA 1
ATOM 702 C C . GLN A 1 106 ? -3.641 15.651 -60.617 1.00 17.13 87 GLN A C 1
ATOM 703 O O . GLN A 1 106 ? -4.046 16.405 -59.725 1.00 20.47 87 GLN A O 1
ATOM 709 N N . HIS A 1 107 ? -4.451 15.019 -61.455 1.00 18.37 88 HIS A N 1
ATOM 710 C CA . HIS A 1 107 ? -5.888 15.251 -61.428 1.00 17.41 88 HIS A CA 1
ATOM 711 C C . HIS A 1 107 ? -6.663 13.945 -61.420 1.00 17.78 88 HIS A C 1
ATOM 712 O O . HIS A 1 107 ? -6.297 12.953 -62.063 1.00 20.62 88 HIS A O 1
ATOM 719 N N . ILE A 1 108 ? -7.785 13.987 -60.712 1.00 18.47 89 ILE A N 1
ATOM 720 C CA . ILE A 1 108 ? -8.739 12.895 -60.709 1.00 18.92 89 ILE A CA 1
ATOM 721 C C . ILE A 1 108 ? -10.128 13.517 -60.790 1.00 19.54 89 ILE A C 1
ATOM 722 O O . ILE A 1 108 ? -10.314 14.718 -60.580 1.00 19.04 89 ILE A O 1
ATOM 727 N N . GLU A 1 109 ? -11.113 12.685 -61.100 1.00 17.37 90 GLU A N 1
ATOM 728 C CA . GLU A 1 109 ? -12.490 13.145 -61.202 1.00 17.82 90 GLU A CA 1
ATOM 729 C C . GLU A 1 109 ? -13.396 12.308 -60.305 1.00 19.04 90 GLU A C 1
ATOM 730 O O . GLU A 1 109 ? -13.121 11.127 -60.028 1.00 19.60 90 GLU A O 1
ATOM 736 N N A THR A 1 110 ? -14.467 12.948 -59.808 0.58 16.69 91 THR A N 1
ATOM 737 N N B THR A 1 110 ? -14.500 12.925 -59.880 0.42 17.63 91 THR A N 1
ATOM 738 C CA A THR A 1 110 ? -15.532 12.276 -59.092 0.58 18.54 91 THR A CA 1
ATOM 739 C CA B THR A 1 110 ? -15.511 12.285 -59.059 0.42 18.78 91 THR A CA 1
ATOM 740 C C A THR A 1 110 ? -16.845 12.602 -59.783 0.58 18.31 91 THR A C 1
ATOM 741 C C B THR A 1 110 ? -16.871 12.664 -59.622 0.42 19.30 91 THR A C 1
ATOM 742 O O A THR A 1 110 ? -16.983 13.625 -60.458 0.58 17.32 91 THR A O 1
ATOM 743 O O B THR A 1 110 ? -17.066 13.810 -60.039 0.42 19.43 91 THR A O 1
ATOM 750 N N . VAL A 1 111 ? -17.816 11.717 -59.614 1.00 16.97 92 VAL A N 1
ATOM 751 C CA . VAL A 1 111 ? -19.157 11.932 -60.167 1.00 16.27 92 VAL A CA 1
ATOM 752 C C . VAL A 1 111 ? -20.185 11.705 -59.056 1.00 16.72 92 VAL A C 1
ATOM 753 O O . VAL A 1 111 ? -20.200 10.648 -58.411 1.00 20.17 92 VAL A O 1
ATOM 757 N N . LEU A 1 112 ? -21.071 12.680 -58.868 1.00 16.16 93 LEU A N 1
ATOM 758 C CA . LEU A 1 112 ? -22.143 12.629 -57.886 1.00 16.06 93 LEU A CA 1
ATOM 759 C C . LEU A 1 112 ? -23.474 12.510 -58.623 1.00 16.73 93 LEU A C 1
ATOM 760 O O . LEU A 1 112 ? -23.747 13.274 -59.549 1.00 17.57 93 LEU A O 1
ATOM 765 N N . MET A 1 113 ? -24.277 11.540 -58.224 1.00 16.64 94 MET A N 1
ATOM 766 C CA . MET A 1 113 ? -25.530 11.204 -58.898 1.00 17.40 94 MET A CA 1
ATOM 767 C C . MET A 1 113 ? -26.711 11.283 -57.940 1.00 17.83 94 MET A C 1
ATOM 768 O O . MET A 1 113 ? -26.707 10.666 -56.869 1.00 18.45 94 MET A O 1
ATOM 773 N N . PHE A 1 114 ? -27.722 12.032 -58.339 1.00 18.22 95 PHE A N 1
ATOM 774 C CA . PHE A 1 114 ? -28.969 12.160 -57.601 1.00 19.19 95 PHE A CA 1
ATOM 775 C C . PHE A 1 114 ? -30.000 11.209 -58.195 1.00 21.57 95 PHE A C 1
ATOM 776 O O . PHE A 1 114 ? -30.389 11.352 -59.360 1.00 25.39 95 PHE A O 1
ATOM 784 N N . TYR A 1 115 ? -30.434 10.242 -57.406 1.00 19.28 96 TYR A N 1
ATOM 785 C CA . TYR A 1 115 ? -31.499 9.316 -57.762 1.00 23.61 96 TYR A CA 1
ATOM 786 C C . TYR A 1 115 ? -32.743 9.594 -56.934 1.00 22.98 96 TYR A C 1
ATOM 787 O O . TYR A 1 115 ? -32.703 10.363 -55.971 1.00 20.92 96 TYR A O 1
ATOM 796 N N . PRO A 1 116 ? -33.889 8.979 -57.275 1.00 23.48 97 PRO A N 1
ATOM 797 C CA . PRO A 1 116 ? -35.116 9.279 -56.513 1.00 22.18 97 PRO A CA 1
ATOM 798 C C . PRO A 1 116 ? -35.012 8.966 -55.027 1.00 25.09 97 PRO A C 1
ATOM 799 O O . PRO A 1 116 ? -35.554 9.715 -54.192 1.00 24.56 97 PRO A O 1
ATOM 803 N N . ASP A 1 117 ? -34.296 7.893 -54.673 1.00 22.07 98 ASP A N 1
ATOM 804 C CA . ASP A 1 117 ? -34.284 7.358 -53.318 1.00 21.16 98 ASP A CA 1
ATOM 805 C C . ASP A 1 117 ? -32.895 7.272 -52.705 1.00 20.12 98 ASP A C 1
ATOM 806 O O . ASP A 1 117 ? -32.745 6.689 -51.627 1.00 21.11 98 ASP A O 1
ATOM 811 N N . ARG A 1 118 ? -31.877 7.836 -53.346 1.00 19.32 99 ARG A N 1
ATOM 812 C CA . ARG A 1 118 ? -30.508 7.714 -52.879 1.00 18.98 99 ARG A CA 1
ATOM 813 C C . ARG A 1 118 ? -29.656 8.731 -53.616 1.00 18.19 99 ARG A C 1
ATOM 814 O O . ARG A 1 118 ? -30.068 9.307 -54.627 1.00 19.51 99 ARG A O 1
ATOM 822 N N . THR A 1 119 ? -28.464 8.954 -53.066 1.00 17.56 100 THR A N 1
ATOM 823 C CA . THR A 1 119 ? -27.484 9.887 -53.598 1.00 15.58 100 THR A CA 1
ATOM 824 C C . THR A 1 119 ? -26.150 9.161 -53.543 1.00 16.28 100 THR A C 1
ATOM 825 O O . THR A 1 119 ? -25.737 8.715 -52.462 1.00 16.57 100 THR A O 1
ATOM 829 N N . THR A 1 120 ? -25.491 9.033 -54.702 1.00 15.30 101 THR A N 1
ATOM 830 C CA . THR A 1 120 ? -24.334 8.162 -54.849 1.00 15.15 101 THR A CA 1
ATOM 831 C C . THR A 1 120 ? -23.150 8.936 -55.410 1.00 16.54 101 THR A C 1
ATOM 832 O O . THR A 1 120 ? -23.297 9.702 -56.372 1.00 17.16 101 THR A O 1
ATOM 836 N N . VAL A 1 121 ? -21.991 8.709 -54.810 1.00 15.58 102 VAL A N 1
ATOM 837 C CA . VAL A 1 121 ? -20.727 9.236 -55.322 1.00 14.95 102 VAL A CA 1
ATOM 838 C C . VAL A 1 121 ? -19.917 8.102 -55.931 1.00 15.67 102 VAL A C 1
ATOM 839 O O . VAL A 1 121 ? -19.757 7.031 -55.326 1.00 15.68 102 VAL A O 1
ATOM 843 N N . CYS A 1 122 ? -19.409 8.360 -57.127 1.00 15.11 103 CYS A N 1
ATOM 844 C CA . CYS A 1 122 ? -18.489 7.483 -57.830 1.00 14.58 103 CYS A CA 1
ATOM 845 C C . CYS A 1 122 ? -17.079 8.025 -57.608 1.00 18.06 103 CYS A C 1
ATOM 846 O O . CYS A 1 122 ? -16.778 9.151 -58.004 1.00 16.68 103 CYS A O 1
ATOM 849 N N . VAL A 1 123 ? -16.243 7.228 -56.938 1.00 16.05 104 VAL A N 1
ATOM 850 C CA . VAL A 1 123 ? -14.940 7.616 -56.413 1.00 16.13 104 VAL A CA 1
ATOM 851 C C . VAL A 1 123 ? -13.827 6.966 -57.233 1.00 16.77 104 VAL A C 1
ATOM 852 O O . VAL A 1 123 ? -13.908 5.779 -57.580 1.00 17.77 104 VAL A O 1
ATOM 856 N N . SER A 1 124 ? -12.766 7.737 -57.481 1.00 16.00 105 SER A N 1
ATOM 857 C CA . SER A 1 124 ? -11.547 7.213 -58.105 1.00 14.71 105 SER A CA 1
ATOM 858 C C . SER A 1 124 ? -10.598 6.686 -57.033 1.00 15.41 105 SER A C 1
ATOM 859 O O . SER A 1 124 ? -10.514 7.232 -55.932 1.00 16.39 105 SER A O 1
ATOM 862 N N . CYS A 1 125 ? -9.887 5.613 -57.366 1.00 15.88 106 CYS A N 1
ATOM 863 C CA . CYS A 1 125 ? -8.919 4.995 -56.464 1.00 15.39 106 CYS A CA 1
ATOM 864 C C . CYS A 1 125 ? -7.482 5.083 -56.957 1.00 14.65 106 CYS A C 1
ATOM 865 O O . CYS A 1 125 ? -6.552 4.776 -56.202 1.00 15.63 106 CYS A O 1
ATOM 868 N N . GLN A 1 126 ? -7.272 5.491 -58.197 1.00 13.83 107 GLN A N 1
ATOM 869 C CA . GLN A 1 126 ? -5.928 5.663 -58.728 1.00 15.27 107 GLN A CA 1
ATOM 870 C C . GLN A 1 126 ? -5.910 6.891 -59.626 1.00 15.08 107 GLN A C 1
ATOM 871 O O . GLN A 1 126 ? -6.940 7.316 -60.141 1.00 16.07 107 GLN A O 1
ATOM 877 N N . VAL A 1 127 ? -4.723 7.461 -59.823 1.00 15.42 108 VAL A N 1
ATOM 878 C CA . VAL A 1 127 ? -4.489 8.442 -60.871 1.00 16.36 108 VAL A CA 1
ATOM 879 C C . VAL A 1 127 ? -4.183 7.647 -62.132 1.00 17.79 108 VAL A C 1
ATOM 880 O O . VAL A 1 127 ? -3.063 7.160 -62.324 1.00 18.38 108 VAL A O 1
ATOM 884 N N . GLY A 1 128 ? -5.190 7.474 -62.981 1.00 18.51 109 GLY A N 1
ATOM 885 C CA . GLY A 1 128 ? -5.078 6.597 -64.138 1.00 18.94 109 GLY A CA 1
ATOM 886 C C . GLY A 1 128 ? -5.444 5.167 -63.784 1.00 16.68 109 GLY A C 1
ATOM 887 O O . GLY A 1 128 ? -6.068 4.887 -62.766 1.00 18.45 109 GLY A O 1
ATOM 888 N N . CYS A 1 129 ? -5.016 4.250 -64.647 1.00 16.16 110 CYS A N 1
ATOM 889 C CA . CYS A 1 129 ? -5.214 2.821 -64.447 1.00 15.81 110 CYS A CA 1
ATOM 890 C C . CYS A 1 129 ? -4.224 2.076 -65.318 1.00 15.45 110 CYS A C 1
ATOM 891 O O . CYS A 1 129 ? -3.953 2.487 -66.456 1.00 17.52 110 CYS A O 1
ATOM 894 N N . ALA A 1 130 ? -3.687 0.973 -64.782 1.00 16.16 111 ALA A N 1
ATOM 895 C CA . ALA A 1 130 ? -2.727 0.129 -65.475 1.00 19.01 111 ALA A CA 1
ATOM 896 C C . ALA A 1 130 ? -3.337 -1.039 -66.247 1.00 17.49 111 ALA A C 1
ATOM 897 O O . ALA A 1 130 ? -2.638 -1.672 -67.044 1.00 20.41 111 ALA A O 1
ATOM 899 N N . VAL A 1 131 ? -4.618 -1.357 -66.056 1.00 17.23 112 VAL A N 1
ATOM 900 C CA . VAL A 1 131 ? -5.133 -2.605 -66.624 1.00 17.66 112 VAL A CA 1
ATOM 901 C C . VAL A 1 131 ? -5.248 -2.523 -68.134 1.00 21.05 112 VAL A C 1
ATOM 902 O O . VAL A 1 131 ? -4.955 -3.487 -68.839 1.00 21.52 112 VAL A O 1
ATOM 906 N N . GLY A 1 132 ? -5.712 -1.392 -68.647 1.00 18.64 113 GLY A N 1
ATOM 907 C CA . GLY A 1 132 ? -5.748 -1.191 -70.095 1.00 21.43 113 GLY A CA 1
ATOM 908 C C . GLY A 1 132 ? -6.868 -1.865 -70.874 1.00 19.22 113 GLY A C 1
ATOM 909 O O . GLY A 1 132 ? -6.667 -2.287 -72.025 1.00 20.76 113 GLY A O 1
ATOM 910 N N . CYS A 1 133 ? -8.043 -1.988 -70.274 1.00 18.70 114 CYS A N 1
ATOM 911 C CA . CYS A 1 133 ? -9.205 -2.502 -70.992 1.00 16.96 114 CYS A CA 1
ATOM 912 C C . CYS A 1 133 ? -9.420 -1.697 -72.268 1.00 19.87 114 CYS A C 1
ATOM 913 O O . CYS A 1 133 ? -9.330 -0.468 -72.270 1.00 21.67 114 CYS A O 1
ATOM 916 N N . SER A 1 134 ? -9.700 -2.408 -73.352 1.00 20.40 115 SER A N 1
ATOM 917 C CA . SER A 1 134 ? -9.570 -1.817 -74.679 1.00 21.42 115 SER A CA 1
ATOM 918 C C . SER A 1 134 ? -10.603 -0.724 -74.941 1.00 28.22 115 SER A C 1
ATOM 919 O O . SER A 1 134 ? -10.380 0.113 -75.820 1.00 31.62 115 SER A O 1
ATOM 922 N N . PHE A 1 135 ? -11.707 -0.700 -74.198 1.00 21.14 116 PHE A N 1
ATOM 923 C CA . PHE A 1 135 ? -12.790 0.254 -74.402 1.00 24.11 116 PHE A CA 1
ATOM 924 C C . PHE A 1 135 ? -12.800 1.396 -73.375 1.00 21.25 116 PHE A C 1
ATOM 925 O O . PHE A 1 135 ? -13.675 2.266 -73.445 1.00 24.20 116 PHE A O 1
ATOM 933 N N . CYS A 1 136 ? -11.856 1.436 -72.433 1.00 19.25 117 CYS A N 1
ATOM 934 C CA . CYS A 1 136 ? -11.891 2.377 -71.318 1.00 20.54 117 CYS A CA 1
ATOM 935 C C . CYS A 1 136 ? -10.932 3.539 -71.553 1.00 22.98 117 CYS A C 1
ATOM 936 O O . CYS A 1 136 ? -9.730 3.324 -71.728 1.00 22.67 117 CYS A O 1
ATOM 939 N N . ALA A 1 137 ? -11.446 4.767 -71.448 1.00 20.92 118 ALA A N 1
ATOM 940 C CA . ALA A 1 137 ? -10.597 5.952 -71.606 1.00 27.57 118 ALA A CA 1
ATOM 941 C C . ALA A 1 137 ? -9.626 6.140 -70.440 1.00 19.63 118 ALA A C 1
ATOM 942 O O . ALA A 1 137 ? -8.531 6.683 -70.642 1.00 23.04 118 ALA A O 1
ATOM 944 N N . THR A 1 138 ? -9.987 5.717 -69.228 1.00 20.39 119 THR A N 1
ATOM 945 C CA . THR A 1 138 ? -9.043 5.813 -68.120 1.00 21.06 119 THR A CA 1
ATOM 946 C C . THR A 1 138 ? -7.822 4.942 -68.392 1.00 21.16 119 THR A C 1
ATOM 947 O O . THR A 1 138 ? -6.673 5.359 -68.179 1.00 21.51 119 THR A O 1
ATOM 951 N N . GLY A 1 139 ? -8.034 3.730 -68.869 1.00 21.86 120 GLY A N 1
ATOM 952 C CA . GLY A 1 139 ? -6.905 2.865 -69.178 1.00 23.38 120 GLY A CA 1
ATOM 953 C C . GLY A 1 139 ? -5.972 3.454 -70.211 1.00 22.74 120 GLY A C 1
ATOM 954 O O . GLY A 1 139 ? -4.779 3.133 -70.234 1.00 21.89 120 GLY A O 1
ATOM 955 N N . MET A 1 140 ? -6.483 4.323 -71.074 1.00 21.30 121 MET A N 1
ATOM 956 C CA . MET A 1 140 ? -5.640 4.903 -72.103 1.00 23.33 121 MET A CA 1
ATOM 957 C C . MET A 1 140 ? -4.612 5.863 -71.517 1.00 21.87 121 MET A C 1
ATOM 958 O O . MET A 1 140 ? -3.597 6.115 -72.177 1.00 25.49 121 MET A O 1
ATOM 963 N N . MET A 1 141 ? -4.829 6.377 -70.305 1.00 22.61 122 MET A N 1
ATOM 964 C CA . MET A 1 141 ? -3.842 7.275 -69.723 1.00 23.73 122 MET A CA 1
ATOM 965 C C . MET A 1 141 ? -2.706 6.547 -69.014 1.00 22.09 122 MET A C 1
ATOM 966 O O . MET A 1 141 ? -1.671 7.174 -68.761 1.00 22.94 122 MET A O 1
ATOM 971 N N . GLY A 1 142 ? -2.836 5.243 -68.756 1.00 19.84 123 GLY A N 1
ATOM 972 C CA . GLY A 1 142 ? -1.821 4.534 -67.983 1.00 18.90 123 GLY A CA 1
ATOM 973 C C . GLY A 1 142 ? -1.891 4.906 -66.513 1.00 18.01 123 GLY A C 1
ATOM 974 O O . GLY A 1 142 ? -2.636 5.820 -66.145 1.00 20.64 123 GLY A O 1
ATOM 975 N N . LEU A 1 143 ? -1.131 4.201 -65.655 1.00 18.23 124 LEU A N 1
ATOM 976 C CA . LEU A 1 143 ? -1.145 4.440 -64.211 1.00 17.48 124 LEU A CA 1
ATOM 977 C C . LEU A 1 143 ? -0.062 5.447 -63.826 1.00 15.89 124 LEU A C 1
ATOM 978 O O . LEU A 1 143 ? 1.126 5.218 -64.089 1.00 18.52 124 LEU A O 1
ATOM 983 N N . THR A 1 144 ? -0.462 6.543 -63.188 1.00 17.79 125 THR A N 1
ATOM 984 C CA . THR A 1 144 ? 0.476 7.490 -62.594 1.00 16.39 125 THR A CA 1
ATOM 985 C C . THR A 1 144 ? 0.851 7.033 -61.189 1.00 16.73 125 THR A C 1
ATOM 986 O O . THR A 1 144 ? 2.038 6.826 -60.896 1.00 17.83 125 THR A O 1
ATOM 990 N N . ARG A 1 145 ? -0.134 6.847 -60.325 1.00 17.06 126 ARG A N 1
ATOM 991 C CA . ARG A 1 145 ? 0.105 6.309 -58.989 1.00 17.44 126 ARG A CA 1
ATOM 992 C C . ARG A 1 145 ? -1.213 5.929 -58.340 1.00 15.63 126 ARG A C 1
ATOM 993 O O . ARG A 1 145 ? -2.293 6.387 -58.743 1.00 15.69 126 ARG A O 1
ATOM 1001 N N . ASN A 1 146 ? -1.118 5.086 -57.311 1.00 14.81 127 ASN A N 1
ATOM 1002 C CA . ASN A 1 146 ? -2.256 4.832 -56.427 1.00 13.97 127 ASN A CA 1
ATOM 1003 C C . ASN A 1 146 ? -2.593 6.087 -55.612 1.00 14.48 127 ASN A C 1
ATOM 1004 O O . ASN A 1 146 ? -1.716 6.886 -55.256 1.00 16.64 127 ASN A O 1
ATOM 1009 N N . LEU A 1 147 ? -3.898 6.252 -55.328 1.00 14.79 128 LEU A N 1
ATOM 1010 C CA . LEU A 1 147 ? -4.351 7.263 -54.369 1.00 13.88 128 LEU A CA 1
ATOM 1011 C C . LEU A 1 147 ? -4.216 6.747 -52.942 1.00 15.83 128 LEU A C 1
ATOM 1012 O O . LEU A 1 147 ? -4.327 5.550 -52.684 1.00 15.98 128 LEU A O 1
ATOM 1017 N N . THR A 1 148 ? -3.980 7.672 -52.007 1.00 15.33 129 THR A N 1
ATOM 1018 C CA . THR A 1 148 ? -4.036 7.318 -50.592 1.00 17.44 129 THR A CA 1
ATOM 1019 C C . THR A 1 148 ? -5.480 7.187 -50.135 1.00 16.79 129 THR A C 1
ATOM 1020 O O . THR A 1 148 ? -6.425 7.661 -50.776 1.00 15.49 129 THR A O 1
ATOM 1024 N N . ALA A 1 149 ? -5.656 6.558 -48.973 1.00 15.30 130 ALA A N 1
ATOM 1025 C CA . ALA A 1 149 ? -6.989 6.490 -48.402 1.00 15.51 130 ALA A CA 1
ATOM 1026 C C . ALA A 1 149 ? -7.558 7.883 -48.186 1.00 15.91 130 ALA A C 1
ATOM 1027 O O . ALA A 1 149 ? -8.755 8.106 -48.394 1.00 15.27 130 ALA A O 1
ATOM 1029 N N . GLY A 1 150 ? -6.731 8.820 -47.730 1.00 16.03 131 GLY A N 1
ATOM 1030 C CA . GLY A 1 150 ? -7.177 10.184 -47.521 1.00 16.24 131 GLY A CA 1
ATOM 1031 C C . GLY A 1 150 ? -7.655 10.868 -48.790 1.00 16.17 131 GLY A C 1
ATOM 1032 O O . GLY A 1 150 ? -8.593 11.666 -48.752 1.00 16.01 131 GLY A O 1
ATOM 1033 N N . GLU A 1 151 ? -7.016 10.580 -49.926 1.00 13.97 132 GLU A N 1
ATOM 1034 C CA . GLU A 1 151 ? -7.474 11.139 -51.198 1.00 14.42 132 GLU A CA 1
ATOM 1035 C C . GLU A 1 151 ? -8.805 10.542 -51.640 1.00 15.66 132 GLU A C 1
ATOM 1036 O O . GLU A 1 151 ? -9.539 11.197 -52.390 1.00 16.84 132 GLU A O 1
ATOM 1042 N N . MET A 1 152 ? -9.135 9.331 -51.206 1.00 15.54 133 MET A N 1
ATOM 1043 C CA . MET A 1 152 ? -10.440 8.738 -51.484 1.00 13.82 133 MET A CA 1
ATOM 1044 C C . MET A 1 152 ? -11.479 9.292 -50.524 1.00 16.55 133 MET A C 1
ATOM 1045 O O . MET A 1 152 ? -12.543 9.717 -50.953 1.00 15.24 133 MET A O 1
ATOM 1050 N N . VAL A 1 153 ? -11.170 9.335 -49.228 1.00 14.84 134 VAL A N 1
ATOM 1051 C CA . VAL A 1 153 ? -12.070 9.985 -48.272 1.00 14.13 134 VAL A CA 1
ATOM 1052 C C . VAL A 1 153 ? -12.393 11.413 -48.696 1.00 16.29 134 VAL A C 1
ATOM 1053 O O . VAL A 1 153 ? -13.535 11.867 -48.558 1.00 15.52 134 VAL A O 1
ATOM 1057 N N . ALA A 1 154 ? -11.402 12.146 -49.200 1.00 14.55 135 ALA A N 1
ATOM 1058 C CA . ALA A 1 154 ? -11.594 13.535 -49.583 1.00 13.35 135 ALA A CA 1
ATOM 1059 C C . ALA A 1 154 ? -12.678 13.683 -50.645 1.00 15.28 135 ALA A C 1
ATOM 1060 O O . ALA A 1 154 ? -13.455 14.646 -50.622 1.00 15.64 135 ALA A O 1
ATOM 1062 N N . GLN A 1 155 ? -12.748 12.732 -51.578 1.00 14.90 136 GLN A N 1
ATOM 1063 C CA . GLN A 1 155 ? -13.777 12.764 -52.618 1.00 14.49 136 GLN A CA 1
ATOM 1064 C C . GLN A 1 155 ? -15.159 12.561 -52.025 1.00 16.22 136 GLN A C 1
ATOM 1065 O O . GLN A 1 155 ? -16.130 13.180 -52.490 1.00 17.08 136 GLN A O 1
ATOM 1071 N N . VAL A 1 156 ? -15.255 11.668 -51.031 1.00 15.43 137 VAL A N 1
ATOM 1072 C CA . VAL A 1 156 ? -16.522 11.380 -50.358 1.00 13.98 137 VAL A CA 1
ATOM 1073 C C . VAL A 1 156 ? -16.994 12.595 -49.562 1.00 16.24 137 VAL A C 1
ATOM 1074 O O . VAL A 1 156 ? -18.176 12.965 -49.606 1.00 16.04 137 VAL A O 1
ATOM 1078 N N . VAL A 1 157 ? -16.084 13.234 -48.812 1.00 16.54 138 VAL A N 1
ATOM 1079 C CA . VAL A 1 157 ? -16.452 14.418 -48.033 1.00 15.78 138 VAL A CA 1
ATOM 1080 C C . VAL A 1 157 ? -16.936 15.527 -48.956 1.00 16.60 138 VAL A C 1
ATOM 1081 O O . VAL A 1 157 ? -17.964 16.167 -48.715 1.00 16.99 138 VAL A O 1
ATOM 1085 N N . ALA A 1 158 ? -16.213 15.767 -50.040 1.00 17.77 139 ALA A N 1
ATOM 1086 C CA . ALA A 1 158 ? -16.615 16.816 -50.957 1.00 14.92 139 ALA A CA 1
ATOM 1087 C C . ALA A 1 158 ? -17.984 16.520 -51.547 1.00 17.14 139 ALA A C 1
ATOM 1088 O O . ALA A 1 158 ? -18.808 17.432 -51.716 1.00 17.81 139 ALA A O 1
ATOM 1090 N N . ALA A 1 159 ? -18.239 15.251 -51.876 1.00 15.74 140 ALA A N 1
ATOM 1091 C CA . ALA A 1 159 ? -19.540 14.892 -52.444 1.00 15.80 140 ALA A CA 1
ATOM 1092 C C . ALA A 1 159 ? -20.655 15.047 -51.416 1.00 17.55 140 ALA A C 1
ATOM 1093 O O . ALA A 1 159 ? -21.755 15.491 -51.762 1.00 16.90 140 ALA A O 1
ATOM 1095 N N . ALA A 1 160 ? -20.401 14.650 -50.166 1.00 16.48 141 ALA A N 1
ATOM 1096 C CA . ALA A 1 160 ? -21.406 14.818 -49.120 1.00 15.41 141 ALA A CA 1
ATOM 1097 C C . ALA A 1 160 ? -21.747 16.287 -48.925 1.00 16.41 141 ALA A C 1
ATOM 1098 O O . ALA A 1 160 ? -22.915 16.639 -48.719 1.00 17.94 141 ALA A O 1
ATOM 1100 N N . ARG A 1 161 ? -20.750 17.165 -49.001 1.00 17.03 142 ARG A N 1
ATOM 1101 C CA . ARG A 1 161 ? -20.981 18.597 -48.859 1.00 18.13 142 ARG A CA 1
ATOM 1102 C C . ARG A 1 161 ? -21.795 19.132 -50.030 1.00 19.46 142 ARG A C 1
ATOM 1103 O O . ARG A 1 161 ? -22.718 19.941 -49.848 1.00 19.54 142 ARG A O 1
ATOM 1111 N N . ARG A 1 162 ? -21.465 18.686 -51.246 1.00 19.18 143 ARG A N 1
ATOM 1112 C CA . ARG A 1 162 ? -22.185 19.137 -52.434 1.00 18.62 143 ARG A CA 1
ATOM 1113 C C . ARG A 1 162 ? -23.624 18.637 -52.429 1.00 18.99 143 ARG A C 1
ATOM 1114 O O . ARG A 1 162 ? -24.532 19.345 -52.884 1.00 19.48 143 ARG A O 1
ATOM 1122 N N . ALA A 1 163 ? -23.847 17.411 -51.951 1.00 17.97 144 ALA A N 1
ATOM 1123 C CA . ALA A 1 163 ? -25.209 16.869 -51.860 1.00 17.12 144 ALA A CA 1
ATOM 1124 C C . ALA A 1 163 ? -26.065 17.662 -50.885 1.00 16.83 144 ALA A C 1
ATOM 1125 O O . ALA A 1 163 ? -27.248 17.918 -51.146 1.00 18.38 144 ALA A O 1
ATOM 1127 N N . ARG A 1 164 ? -25.468 18.088 -49.773 1.00 18.96 145 ARG A N 1
ATOM 1128 C CA . ARG A 1 164 ? -26.203 18.880 -48.789 1.00 20.08 145 ARG A CA 1
ATOM 1129 C C . ARG A 1 164 ? -26.713 20.175 -49.394 1.00 23.22 145 ARG A C 1
ATOM 1130 O O . ARG A 1 164 ? -27.809 20.628 -49.048 1.00 24.30 145 ARG A O 1
ATOM 1138 N N . GLU A 1 165 ? -25.959 20.773 -50.330 1.00 24.84 146 GLU A N 1
ATOM 1139 C CA . GLU A 1 165 ? -26.445 21.968 -51.011 1.00 26.62 146 GLU A CA 1
ATOM 1140 C C . GLU A 1 165 ? -27.716 21.707 -51.813 1.00 29.34 146 GLU A C 1
ATOM 1141 O O . GLU A 1 165 ? -28.484 22.637 -52.061 1.00 32.51 146 GLU A O 1
ATOM 1147 N N . ALA A 1 166 ? -27.948 20.464 -52.226 1.00 28.21 147 ALA A N 1
ATOM 1148 C CA . ALA A 1 166 ? -29.111 20.040 -52.994 1.00 23.88 147 ALA A CA 1
ATOM 1149 C C . ALA A 1 166 ? -30.220 19.423 -52.139 1.00 22.82 147 ALA A C 1
ATOM 1150 O O . ALA A 1 166 ? -31.158 18.824 -52.672 1.00 27.64 147 ALA A O 1
ATOM 1152 N N . GLY A 1 167 ? -30.149 19.564 -50.818 1.00 22.97 148 GLY A N 1
ATOM 1153 C CA . GLY A 1 167 ? -31.172 18.990 -49.964 1.00 21.71 148 GLY A CA 1
ATOM 1154 C C . GLY A 1 167 ? -31.018 17.511 -49.725 1.00 17.04 148 GLY A C 1
ATOM 1155 O O . GLY A 1 167 ? -31.989 16.837 -49.390 1.00 19.97 148 GLY A O 1
ATOM 1156 N N . ARG A 1 168 ? -29.830 16.971 -49.891 1.00 17.17 149 ARG A N 1
ATOM 1157 C CA . ARG A 1 168 ? -29.613 15.535 -49.845 1.00 17.66 149 ARG A CA 1
ATOM 1158 C C . ARG A 1 168 ? -28.488 15.156 -48.896 1.00 18.27 149 ARG A C 1
ATOM 1159 O O . ARG A 1 168 ? -27.602 15.965 -48.578 1.00 20.34 149 ARG A O 1
ATOM 1167 N N . THR A 1 169 ? -28.605 13.962 -48.344 1.00 16.75 150 THR A N 1
ATOM 1168 C CA . THR A 1 169 ? -27.505 13.281 -47.666 1.00 15.31 150 THR A CA 1
ATOM 1169 C C . THR A 1 169 ? -26.938 12.215 -48.588 1.00 16.20 150 THR A C 1
ATOM 1170 O O . THR A 1 169 ? -27.690 11.436 -49.178 1.00 17.66 150 THR A O 1
ATOM 1174 N N . LEU A 1 170 ? -25.605 12.179 -48.686 1.00 16.86 151 LEU A N 1
ATOM 1175 C CA . LEU A 1 170 ? -24.926 11.121 -49.426 1.00 16.66 151 LEU A CA 1
ATOM 1176 C C . LEU A 1 170 ? -25.221 9.769 -48.778 1.00 17.06 151 LEU A C 1
ATOM 1177 O O . LEU A 1 170 ? -25.014 9.584 -47.569 1.00 19.90 151 LEU A O 1
ATOM 1182 N N . THR A 1 171 ? -25.758 8.835 -49.560 1.00 16.72 152 THR A N 1
ATOM 1183 C CA . THR A 1 171 ? -26.166 7.539 -49.038 1.00 18.29 152 THR A CA 1
ATOM 1184 C C . THR A 1 171 ? -25.332 6.359 -49.524 1.00 20.46 152 THR A C 1
ATOM 1185 O O . THR A 1 171 ? -25.374 5.304 -48.884 1.00 20.46 152 THR A O 1
ATOM 1189 N N . ASN A 1 172 ? -24.643 6.476 -50.660 1.00 16.75 153 ASN A N 1
ATOM 1190 C CA . ASN A 1 172 ? -23.978 5.333 -51.266 1.00 17.29 153 ASN A CA 1
ATOM 1191 C C . ASN A 1 172 ? -22.684 5.784 -51.931 1.00 15.67 153 ASN A C 1
ATOM 1192 O O . ASN A 1 172 ? -22.546 6.932 -52.377 1.00 16.21 153 ASN A O 1
ATOM 1197 N N . ILE A 1 173 ? -21.715 4.864 -51.959 1.00 15.28 154 ILE A N 1
ATOM 1198 C CA . ILE A 1 173 ? -20.439 5.066 -52.627 1.00 14.96 154 ILE A CA 1
ATOM 1199 C C . ILE A 1 173 ? -20.232 3.900 -53.572 1.00 16.92 154 ILE A C 1
ATOM 1200 O O . ILE A 1 173 ? -20.479 2.749 -53.204 1.00 17.28 154 ILE A O 1
ATOM 1205 N N . VAL A 1 174 ? -19.741 4.190 -54.778 1.00 16.35 155 VAL A N 1
ATOM 1206 C CA . VAL A 1 174 ? -19.324 3.159 -55.724 1.00 15.27 155 VAL A CA 1
ATOM 1207 C C . VAL A 1 174 ? -17.882 3.444 -56.133 1.00 18.59 155 VAL A C 1
ATOM 1208 O O . VAL A 1 174 ? -17.549 4.557 -56.563 1.00 16.87 155 VAL A O 1
ATOM 1212 N N . MET A 1 175 ? -17.022 2.449 -55.964 1.00 16.01 156 MET A N 1
ATOM 1213 C CA . MET A 1 175 ? -15.623 2.556 -56.390 1.00 14.19 156 MET A CA 1
ATOM 1214 C C . MET A 1 175 ? -15.536 2.146 -57.860 1.00 18.00 156 MET A C 1
ATOM 1215 O O . MET A 1 175 ? -15.156 1.022 -58.214 1.00 19.73 156 MET A O 1
ATOM 1220 N N . MET A 1 176 ? -15.995 3.071 -58.716 1.00 18.17 157 MET A N 1
ATOM 1221 C CA . MET A 1 176 ? -16.171 2.851 -60.147 1.00 18.13 157 MET A CA 1
ATOM 1222 C C . MET A 1 176 ? -15.654 4.031 -60.967 1.00 18.85 157 MET A C 1
ATOM 1223 O O . MET A 1 176 ? -15.949 4.111 -62.170 1.00 20.06 157 MET A O 1
ATOM 1228 N N . GLY A 1 177 ? -14.854 4.913 -60.349 1.00 18.46 158 GLY A N 1
ATOM 1229 C CA . GLY A 1 177 ? -14.183 5.994 -61.051 1.00 17.37 158 GLY A CA 1
ATOM 1230 C C . GLY A 1 177 ? -12.869 5.514 -61.634 1.00 16.53 158 GLY A C 1
ATOM 1231 O O . GLY A 1 177 ? -12.725 4.356 -62.039 1.00 20.74 158 GLY A O 1
ATOM 1232 N N . MET A 1 178 ? -11.886 6.399 -61.710 1.00 19.56 159 MET A N 1
ATOM 1233 C CA . MET A 1 178 ? -10.630 5.993 -62.304 1.00 18.67 159 MET A CA 1
ATOM 1234 C C . MET A 1 178 ? -9.940 4.960 -61.417 1.00 16.14 159 MET A C 1
ATOM 1235 O O . MET A 1 178 ? -9.776 5.183 -60.220 1.00 17.11 159 MET A O 1
ATOM 1240 N N . GLY A 1 179 ? -9.453 3.879 -62.021 1.00 16.28 160 GLY A N 1
ATOM 1241 C CA . GLY A 1 179 ? -8.536 2.974 -61.366 1.00 18.08 160 GLY A CA 1
ATOM 1242 C C . GLY A 1 179 ? -9.151 1.624 -61.048 1.00 16.07 160 GLY A C 1
ATOM 1243 O O . GLY A 1 179 ? -10.376 1.435 -61.043 1.00 16.87 160 GLY A O 1
ATOM 1244 N N . GLU A 1 180 ? -8.245 0.687 -60.701 1.00 15.31 161 GLU A N 1
ATOM 1245 C CA . GLU A 1 180 ? -8.586 -0.676 -60.326 1.00 15.39 161 GLU A CA 1
ATOM 1246 C C . GLU A 1 180 ? -8.448 -0.824 -58.809 1.00 14.52 161 GLU A C 1
ATOM 1247 O O . GLU A 1 180 ? -7.306 -0.828 -58.290 1.00 16.18 161 GLU A O 1
ATOM 1253 N N . PRO A 1 181 ? -9.544 -0.893 -58.058 1.00 14.44 162 PRO A N 1
ATOM 1254 C CA . PRO A 1 181 ? -9.433 -0.911 -56.595 1.00 12.97 162 PRO A CA 1
ATOM 1255 C C . PRO A 1 181 ? -8.586 -2.031 -56.022 1.00 16.46 162 PRO A C 1
ATOM 1256 O O . PRO A 1 181 ? -7.951 -1.842 -54.972 1.00 15.24 162 PRO A O 1
ATOM 1260 N N . PHE A 1 182 ? -8.584 -3.209 -56.636 1.00 16.57 163 PHE A N 1
ATOM 1261 C CA . PHE A 1 182 ? -7.809 -4.327 -56.126 1.00 15.94 163 PHE A CA 1
ATOM 1262 C C . PHE A 1 182 ? -6.336 -4.245 -56.504 1.00 17.13 163 PHE A C 1
ATOM 1263 O O . PHE A 1 182 ? -5.565 -5.081 -56.029 1.00 19.47 163 PHE A O 1
ATOM 1271 N N . GLN A 1 183 ? -5.926 -3.252 -57.284 1.00 14.43 164 GLN A N 1
ATOM 1272 C CA . GLN A 1 183 ? -4.501 -2.914 -57.352 1.00 15.01 164 GLN A CA 1
ATOM 1273 C C . GLN A 1 183 ? -4.114 -1.830 -56.344 1.00 16.47 164 GLN A C 1
ATOM 1274 O O . GLN A 1 183 ? -2.945 -1.421 -56.285 1.00 17.70 164 GLN A O 1
ATOM 1280 N N . ASN A 1 184 ? -5.064 -1.385 -55.534 1.00 15.89 165 ASN A N 1
ATOM 1281 C CA . ASN A 1 184 ? -4.870 -0.433 -54.445 1.00 16.47 165 ASN A CA 1
ATOM 1282 C C . ASN A 1 184 ? -5.696 -0.888 -53.245 1.00 15.20 165 ASN A C 1
ATOM 1283 O O . ASN A 1 184 ? -6.431 -0.114 -52.619 1.00 16.52 165 ASN A O 1
ATOM 1288 N N . TYR A 1 185 ? -5.592 -2.180 -52.923 1.00 15.24 166 TYR A N 1
ATOM 1289 C CA . TYR A 1 185 ? -6.531 -2.819 -52.007 1.00 16.36 166 TYR A CA 1
ATOM 1290 C C . TYR A 1 185 ? -6.435 -2.259 -50.596 1.00 15.64 166 TYR A C 1
ATOM 1291 O O . TYR A 1 185 ? -7.455 -1.998 -49.958 1.00 17.02 166 TYR A O 1
ATOM 1300 N N . GLU A 1 186 ? -5.220 -2.132 -50.063 1.00 20.01 167 GLU A N 1
ATOM 1301 C CA . GLU A 1 186 ? -5.085 -1.730 -48.662 1.00 17.19 167 GLU A CA 1
ATOM 1302 C C . GLU A 1 186 ? -5.640 -0.325 -48.434 1.00 14.32 167 GLU A C 1
ATOM 1303 O O . GLU A 1 186 ? -6.323 -0.062 -47.430 1.00 18.02 167 GLU A O 1
ATOM 1309 N N . ALA A 1 187 ? -5.352 0.593 -49.349 1.00 16.80 168 ALA A N 1
ATOM 1310 C CA . ALA A 1 187 ? -5.872 1.947 -49.223 1.00 15.53 168 ALA A CA 1
ATOM 1311 C C . ALA A 1 187 ? -7.384 1.970 -49.355 1.00 16.38 168 ALA A C 1
ATOM 1312 O O . ALA A 1 187 ? -8.055 2.710 -48.625 1.00 16.33 168 ALA A O 1
ATOM 1314 N N . THR A 1 188 ? -7.940 1.177 -50.285 1.00 15.73 169 THR A N 1
ATOM 1315 C CA . THR A 1 188 ? -9.387 1.117 -50.431 1.00 16.53 169 THR A CA 1
ATOM 1316 C C . THR A 1 188 ? -10.049 0.635 -49.140 1.00 14.51 169 THR A C 1
ATOM 1317 O O . THR A 1 188 ? -11.057 1.207 -48.697 1.00 16.63 169 THR A O 1
ATOM 1321 N N . MET A 1 189 ? -9.504 -0.423 -48.520 1.00 15.79 170 MET A N 1
ATOM 1322 C CA . MET A 1 189 ? -10.100 -0.925 -47.289 1.00 15.76 170 MET A CA 1
ATOM 1323 C C . MET A 1 189 ? -9.892 0.036 -46.122 1.00 15.22 170 MET A C 1
ATOM 1324 O O . MET A 1 189 ? -10.742 0.105 -45.225 1.00 16.91 170 MET A O 1
ATOM 1329 N N . ARG A 1 190 ? -8.775 0.779 -46.111 1.00 15.59 171 ARG A N 1
ATOM 1330 C CA . ARG A 1 190 ? -8.595 1.819 -45.099 1.00 14.61 171 ARG A CA 1
ATOM 1331 C C . ARG A 1 190 ? -9.658 2.916 -45.244 1.00 14.71 171 ARG A C 1
ATOM 1332 O O . ARG A 1 190 ? -10.230 3.369 -44.240 1.00 16.01 171 ARG A O 1
ATOM 1340 N N . MET A 1 191 ? -9.966 3.323 -46.490 1.00 15.62 172 MET A N 1
ATOM 1341 C CA . MET A 1 191 ? -11.074 4.257 -46.726 1.00 15.42 172 MET A CA 1
ATOM 1342 C C . MET A 1 191 ? -12.378 3.730 -46.134 1.00 17.27 172 MET A C 1
ATOM 1343 O O . MET A 1 191 ? -13.084 4.449 -45.419 1.00 17.97 172 MET A O 1
ATOM 1348 N N . VAL A 1 192 ? -12.687 2.458 -46.381 1.00 14.09 173 VAL A N 1
ATOM 1349 C CA . VAL A 1 192 ? -13.905 1.862 -45.827 1.00 15.50 173 VAL A CA 1
ATOM 1350 C C . VAL A 1 192 ? -13.919 1.992 -44.307 1.00 15.56 173 VAL A C 1
ATOM 1351 O O . VAL A 1 192 ? -14.929 2.382 -43.700 1.00 17.62 173 VAL A O 1
ATOM 1355 N N . ARG A 1 193 ? -12.795 1.648 -43.674 1.00 16.11 174 ARG A N 1
ATOM 1356 C CA . ARG A 1 193 ? -12.717 1.665 -42.221 1.00 17.23 174 ARG A CA 1
ATOM 1357 C C . ARG A 1 193 ? -12.881 3.077 -41.658 1.00 19.35 174 ARG A C 1
ATOM 1358 O O . ARG A 1 193 ? -13.546 3.272 -40.625 1.00 19.89 174 ARG A O 1
ATOM 1366 N N . ILE A 1 194 ? -12.247 4.068 -42.294 1.00 15.75 175 ILE A N 1
ATOM 1367 C CA . ILE A 1 194 ? -12.333 5.444 -41.806 1.00 16.64 175 ILE A CA 1
ATOM 1368 C C . ILE A 1 194 ? -13.758 5.961 -41.923 1.00 16.82 175 ILE A C 1
ATOM 1369 O O . ILE A 1 194 ? -14.285 6.601 -41.005 1.00 18.99 175 ILE A O 1
ATOM 1374 N N . LEU A 1 195 ? -14.403 5.699 -43.053 1.00 16.26 176 LEU A N 1
ATOM 1375 C CA . LEU A 1 195 ? -15.772 6.155 -43.262 1.00 15.68 176 LEU A CA 1
ATOM 1376 C C . LEU A 1 195 ? -16.762 5.462 -42.329 1.00 19.67 176 LEU A C 1
ATOM 1377 O O . LEU A 1 195 ? -17.795 6.053 -41.991 1.00 19.58 176 LEU A O 1
ATOM 1382 N N . HIS A 1 196 ? -16.465 4.224 -41.917 1.00 18.88 177 HIS A N 1
ATOM 1383 C CA . HIS A 1 196 ? -17.356 3.475 -41.029 1.00 19.14 177 HIS A CA 1
ATOM 1384 C C . HIS A 1 196 ? -17.383 4.061 -39.628 1.00 20.41 177 HIS A C 1
ATOM 1385 O O . HIS A 1 196 ? -18.345 3.820 -38.897 1.00 23.79 177 HIS A O 1
ATOM 1392 N N . GLU A 1 197 ? -16.368 4.837 -39.240 1.00 18.94 178 GLU A N 1
ATOM 1393 C CA . GLU A 1 197 ? -16.305 5.341 -37.868 1.00 19.51 178 GLU A CA 1
ATOM 1394 C C . GLU A 1 197 ? -17.603 6.020 -37.434 1.00 20.79 178 GLU A C 1
ATOM 1395 O O . GLU A 1 197 ? -18.077 6.974 -38.065 1.00 21.06 178 GLU A O 1
ATOM 1401 N N . GLU A 1 198 ? -18.165 5.544 -36.329 1.00 22.34 179 GLU A N 1
ATOM 1402 C CA . GLU A 1 198 ? -19.435 6.078 -35.851 1.00 24.87 179 GLU A CA 1
ATOM 1403 C C . GLU A 1 198 ? -19.342 7.563 -35.520 1.00 25.18 179 GLU A C 1
ATOM 1404 O O . GLU A 1 198 ? -20.309 8.302 -35.719 1.00 28.59 179 GLU A O 1
ATOM 1410 N N . GLU A 1 199 ? -18.194 8.018 -35.007 1.00 24.90 180 GLU A N 1
ATOM 1411 C CA . GLU A 1 199 ? -18.007 9.427 -34.676 1.00 23.85 180 GLU A CA 1
ATOM 1412 C C . GLU A 1 199 ? -17.681 10.283 -35.899 1.00 29.02 180 GLU A C 1
ATOM 1413 O O . GLU A 1 199 ? -17.652 11.517 -35.783 1.00 25.13 180 GLU A O 1
ATOM 1419 N N . GLY A 1 200 ? -17.448 9.660 -37.040 1.00 20.76 181 GLY A N 1
ATOM 1420 C CA . GLY A 1 200 ? -17.202 10.370 -38.285 1.00 20.14 181 GLY A CA 1
ATOM 1421 C C . GLY A 1 200 ? -18.374 10.249 -39.232 1.00 20.86 181 GLY A C 1
ATOM 1422 O O . GLY A 1 200 ? -19.505 10.598 -38.855 1.00 25.01 181 GLY A O 1
ATOM 1423 N N . MET A 1 201 ? -18.152 9.746 -40.443 1.00 18.94 182 MET A N 1
ATOM 1424 C CA . MET A 1 201 ? -19.246 9.663 -41.407 1.00 20.35 182 MET A CA 1
ATOM 1425 C C . MET A 1 201 ? -20.262 8.586 -41.051 1.00 24.94 182 MET A C 1
ATOM 1426 O O . MET A 1 201 ? -21.392 8.628 -41.565 1.00 24.50 182 MET A O 1
ATOM 1431 N N . ASN A 1 202 ? -19.903 7.637 -40.188 1.00 21.29 183 ASN A N 1
ATOM 1432 C CA . ASN A 1 202 ? -20.836 6.594 -39.747 1.00 19.90 183 ASN A CA 1
ATOM 1433 C C . ASN A 1 202 ? -21.472 5.910 -40.951 1.00 19.83 183 ASN A C 1
ATOM 1434 O O . ASN A 1 202 ? -22.697 5.717 -41.022 1.00 23.79 183 ASN A O 1
ATOM 1439 N N . PHE A 1 203 ? -20.635 5.568 -41.918 1.00 19.57 184 PHE A N 1
ATOM 1440 C CA . PHE A 1 203 ? -21.082 5.117 -43.217 1.00 18.17 184 PHE A CA 1
ATOM 1441 C C . PHE A 1 203 ? -21.028 3.598 -43.235 1.00 22.85 184 PHE A C 1
ATOM 1442 O O . PHE A 1 203 ? -19.941 3.013 -43.231 1.00 27.25 184 PHE A O 1
ATOM 1450 N N . GLY A 1 204 ? -22.197 2.962 -43.256 1.00 23.39 185 GLY A N 1
ATOM 1451 C CA . GLY A 1 204 ? -22.237 1.509 -43.253 1.00 25.44 185 GLY A CA 1
ATOM 1452 C C . GLY A 1 204 ? -21.542 0.913 -44.467 1.00 21.00 185 GLY A C 1
ATOM 1453 O O . GLY A 1 204 ? -21.673 1.402 -45.592 1.00 21.67 185 GLY A O 1
ATOM 1454 N N . ALA A 1 205 ? -20.838 -0.198 -44.243 1.00 21.49 186 ALA A N 1
ATOM 1455 C CA . ALA A 1 205 ? -20.090 -0.804 -45.341 1.00 21.84 186 ALA A CA 1
ATOM 1456 C C . ALA A 1 205 ? -21.007 -1.306 -46.446 1.00 19.06 186 ALA A C 1
ATOM 1457 O O . ALA A 1 205 ? -20.589 -1.314 -47.615 1.00 19.91 186 ALA A O 1
ATOM 1459 N N . ARG A 1 206 ? -22.235 -1.702 -46.113 1.00 21.94 187 ARG A N 1
ATOM 1460 C CA . ARG A 1 206 ? -23.174 -2.194 -47.122 1.00 20.27 187 ARG A CA 1
ATOM 1461 C C . ARG A 1 206 ? -23.532 -1.115 -48.136 1.00 22.46 187 ARG A C 1
ATOM 1462 O O . ARG A 1 206 ? -24.060 -1.432 -49.205 1.00 22.47 187 ARG A O 1
ATOM 1470 N N . ARG A 1 207 ? -23.280 0.143 -47.812 1.00 18.65 188 ARG A N 1
ATOM 1471 C CA . ARG A 1 207 ? -23.549 1.256 -48.711 1.00 19.78 188 ARG A CA 1
ATOM 1472 C C . ARG A 1 207 ? -22.418 1.506 -49.693 1.00 16.37 188 ARG A C 1
ATOM 1473 O O . ARG A 1 207 ? -22.522 2.440 -50.499 1.00 17.97 188 ARG A O 1
ATOM 1481 N N . ILE A 1 208 ? -21.332 0.735 -49.624 1.00 17.52 189 ILE A N 1
ATOM 1482 C CA . ILE A 1 208 ? -20.164 0.897 -50.486 1.00 15.22 189 ILE A CA 1
ATOM 1483 C C . ILE A 1 208 ? -20.058 -0.308 -51.407 1.00 17.26 189 ILE A C 1
ATOM 1484 O O . ILE A 1 208 ? -20.090 -1.451 -50.941 1.00 18.36 189 ILE A O 1
ATOM 1489 N N . THR A 1 209 ? -19.903 -0.052 -52.706 1.00 14.96 190 THR A N 1
ATOM 1490 C CA . THR A 1 209 ? -19.633 -1.096 -53.690 1.00 15.84 190 THR A CA 1
ATOM 1491 C C . THR A 1 209 ? -18.212 -0.943 -54.185 1.00 16.69 190 THR A C 1
ATOM 1492 O O . THR A 1 209 ? -17.804 0.150 -54.581 1.00 18.58 190 THR A O 1
ATOM 1496 N N . VAL A 1 210 ? -17.464 -2.041 -54.154 1.00 15.36 191 VAL A N 1
ATOM 1497 C CA . VAL A 1 210 ? -16.111 -2.083 -54.695 1.00 16.37 191 VAL A CA 1
ATOM 1498 C C . VAL A 1 210 ? -16.176 -2.909 -55.971 1.00 17.16 191 VAL A C 1
ATOM 1499 O O . VAL A 1 210 ? -16.649 -4.039 -55.950 1.00 19.38 191 VAL A O 1
ATOM 1503 N N . SER A 1 211 ? -15.652 -2.371 -57.068 1.00 17.19 192 SER A N 1
ATOM 1504 C CA . SER A 1 211 ? -15.681 -3.043 -58.369 1.00 18.74 192 SER A CA 1
ATOM 1505 C C . SER A 1 211 ? -14.263 -3.409 -58.785 1.00 19.54 192 SER A C 1
ATOM 1506 O O . SER A 1 211 ? -13.337 -2.651 -58.525 1.00 24.79 192 SER A O 1
ATOM 1509 N N . THR A 1 212 ? -14.090 -4.591 -59.382 1.00 15.06 193 THR A N 1
ATOM 1510 C CA . THR A 1 212 ? -12.780 -5.025 -59.855 1.00 14.67 193 THR A CA 1
ATOM 1511 C C . THR A 1 212 ? -12.880 -5.632 -61.251 1.00 17.42 193 THR A C 1
ATOM 1512 O O . THR A 1 212 ? -13.859 -6.307 -61.580 1.00 16.73 193 THR A O 1
ATOM 1516 N N . SER A 1 213 ? -11.830 -5.416 -62.050 1.00 15.25 194 SER A N 1
ATOM 1517 C CA . SER A 1 213 ? -11.656 -6.101 -63.332 1.00 16.48 194 SER A CA 1
ATOM 1518 C C . SER A 1 213 ? -11.191 -7.547 -63.160 1.00 18.01 194 SER A C 1
ATOM 1519 O O . SER A 1 213 ? -11.029 -8.258 -64.156 1.00 19.48 194 SER A O 1
ATOM 1522 N N . GLY A 1 214 ? -10.989 -7.997 -61.922 1.00 17.87 195 GLY A N 1
ATOM 1523 C CA . GLY A 1 214 ? -10.979 -9.414 -61.602 1.00 17.72 195 GLY A CA 1
ATOM 1524 C C . GLY A 1 214 ? -9.674 -9.952 -61.026 1.00 18.97 195 GLY A C 1
ATOM 1525 O O . GLY A 1 214 ? -9.160 -10.966 -61.512 1.00 20.79 195 GLY A O 1
ATOM 1526 N N . LEU A 1 215 ? -9.115 -9.299 -60.007 1.00 16.89 196 LEU A N 1
ATOM 1527 C CA . LEU A 1 215 ? -7.908 -9.807 -59.339 1.00 16.77 196 LEU A CA 1
ATOM 1528 C C . LEU A 1 215 ? -8.333 -10.820 -58.283 1.00 23.26 196 LEU A C 1
ATOM 1529 O O . LEU A 1 215 ? -8.611 -10.478 -57.128 1.00 22.03 196 LEU A O 1
ATOM 1534 N N . VAL A 1 216 ? -8.330 -12.080 -58.695 1.00 21.33 197 VAL A N 1
ATOM 1535 C CA . VAL A 1 216 ? -8.773 -13.251 -57.938 1.00 21.51 197 VAL A CA 1
ATOM 1536 C C . VAL A 1 216 ? -8.362 -13.234 -56.470 1.00 21.58 197 VAL A C 1
ATOM 1537 O O . VAL A 1 216 ? -9.229 -13.392 -55.609 1.00 21.46 197 VAL A O 1
ATOM 1541 N N . PRO A 1 217 ? -7.079 -13.114 -56.111 1.00 19.70 198 PRO A N 1
ATOM 1542 C CA . PRO A 1 217 ? -6.726 -13.242 -54.688 1.00 19.86 198 PRO A CA 1
ATOM 1543 C C . PRO A 1 217 ? -7.373 -12.198 -53.789 1.00 19.92 198 PRO A C 1
ATOM 1544 O O . PRO A 1 217 ? -7.531 -12.436 -52.580 1.00 20.10 198 PRO A O 1
ATOM 1548 N N . PHE A 1 218 ? -7.721 -11.038 -54.339 1.00 19.25 199 PHE A N 1
ATOM 1549 C CA . PHE A 1 218 ? -8.358 -10.003 -53.538 1.00 18.93 199 PHE A CA 1
ATOM 1550 C C . PHE A 1 218 ? -9.853 -10.226 -53.389 1.00 18.61 199 PHE A C 1
ATOM 1551 O O . PHE A 1 218 ? -10.441 -9.698 -52.439 1.00 17.87 199 PHE A O 1
ATOM 1559 N N . ILE A 1 219 ? -10.479 -10.993 -54.287 1.00 16.60 200 ILE A N 1
ATOM 1560 C CA . ILE A 1 219 ? -11.849 -11.437 -54.041 1.00 15.88 200 ILE A CA 1
ATOM 1561 C C . ILE A 1 219 ? -11.869 -12.343 -52.822 1.00 18.24 200 ILE A C 1
ATOM 1562 O O . ILE A 1 219 ? -12.699 -12.186 -51.922 1.00 18.97 200 ILE A O 1
ATOM 1567 N N . ASP A 1 220 ? -10.908 -13.274 -52.741 1.00 19.79 201 ASP A N 1
ATOM 1568 C CA . ASP A 1 220 ? -10.813 -14.137 -51.568 1.00 21.65 201 ASP A CA 1
ATOM 1569 C C . ASP A 1 220 ? -10.559 -13.315 -50.307 1.00 21.71 201 ASP A C 1
ATOM 1570 O O . ASP A 1 220 ? -11.137 -13.591 -49.252 1.00 23.50 201 ASP A O 1
ATOM 1575 N N . ARG A 1 221 ? -9.703 -12.287 -50.394 1.00 18.85 202 ARG A N 1
ATOM 1576 C CA . ARG A 1 221 ? -9.453 -11.453 -49.213 1.00 19.74 202 ARG A CA 1
ATOM 1577 C C . ARG A 1 221 ? -10.702 -10.688 -48.810 1.00 20.19 202 ARG A C 1
ATOM 1578 O O . ARG A 1 221 ? -11.020 -10.579 -47.613 1.00 21.49 202 ARG A O 1
ATOM 1586 N N . LEU A 1 222 ? -11.420 -10.151 -49.790 1.00 18.27 203 LEU A N 1
ATOM 1587 C CA . LEU A 1 222 ? -12.610 -9.375 -49.474 1.00 18.48 203 LEU A CA 1
ATOM 1588 C C . LEU A 1 222 ? -13.630 -10.236 -48.751 1.00 21.41 203 LEU A C 1
ATOM 1589 O O . LEU A 1 222 ? -14.313 -9.755 -47.840 1.00 23.00 203 LEU A O 1
ATOM 1594 N N . ALA A 1 223 ? -13.730 -11.517 -49.133 1.00 21.43 204 ALA A N 1
ATOM 1595 C CA . ALA A 1 223 ? -14.696 -12.422 -48.517 1.00 25.06 204 ALA A CA 1
ATOM 1596 C C . ALA A 1 223 ? -14.470 -12.558 -47.017 1.00 27.96 204 ALA A C 1
ATOM 1597 O O . ALA A 1 223 ? -15.411 -12.865 -46.270 1.00 26.89 204 ALA A O 1
ATOM 1599 N N . ARG A 1 224 ? -13.241 -12.333 -46.555 1.00 24.64 205 ARG A N 1
ATOM 1600 C CA . ARG A 1 224 ? -12.892 -12.499 -45.150 1.00 24.02 205 ARG A CA 1
ATOM 1601 C C . ARG A 1 224 ? -12.823 -11.184 -44.372 1.00 26.80 205 ARG A C 1
ATOM 1602 O O . ARG A 1 224 ? -12.579 -11.216 -43.159 1.00 27.44 205 ARG A O 1
ATOM 1610 N N . GLU A 1 225 ? -13.037 -10.040 -45.023 1.00 21.33 206 GLU A N 1
ATOM 1611 C CA . GLU A 1 225 ? -13.014 -8.767 -44.321 1.00 20.62 206 GLU A CA 1
ATOM 1612 C C . GLU A 1 225 ? -14.237 -8.645 -43.416 1.00 30.02 206 GLU A C 1
ATOM 1613 O O . GLU A 1 225 ? -15.328 -9.109 -43.763 1.00 30.68 206 GLU A O 1
ATOM 1619 N N . PRO A 1 226 ? -14.087 -7.970 -42.279 1.00 40.69 207 PRO A N 1
ATOM 1620 C CA . PRO A 1 226 ? -15.231 -7.773 -41.377 1.00 38.93 207 PRO A CA 1
ATOM 1621 C C . PRO A 1 226 ? -16.283 -6.816 -41.922 1.00 42.18 207 PRO A C 1
ATOM 1622 O O . PRO A 1 226 ? -17.404 -6.793 -41.403 1.00 64.66 207 PRO A O 1
ATOM 1626 N N . PHE A 1 227 ? -15.957 -6.029 -42.941 1.00 27.56 208 PHE A N 1
ATOM 1627 C CA . PHE A 1 227 ? -16.871 -5.046 -43.511 1.00 29.99 208 PHE A CA 1
ATOM 1628 C C . PHE A 1 227 ? -17.657 -5.650 -44.671 1.00 30.68 208 PHE A C 1
ATOM 1629 O O . PHE A 1 227 ? -17.070 -6.188 -45.617 1.00 36.76 208 PHE A O 1
ATOM 1637 N N . GLN A 1 228 ? -18.975 -5.508 -44.622 1.00 25.79 209 GLN A N 1
ATOM 1638 C CA . GLN A 1 228 ? -19.857 -6.147 -45.603 1.00 29.13 209 GLN A CA 1
ATOM 1639 C C . GLN A 1 228 ? -20.091 -5.242 -46.820 1.00 22.14 209 GLN A C 1
ATOM 1640 O O . GLN A 1 228 ? -21.232 -4.896 -47.172 1.00 25.66 209 GLN A O 1
ATOM 1646 N N . VAL A 1 229 ? -18.986 -4.916 -47.506 1.00 22.80 210 VAL A N 1
ATOM 1647 C CA . VAL A 1 229 ? -19.106 -4.146 -48.748 1.00 19.32 210 VAL A CA 1
ATOM 1648 C C . VAL A 1 229 ? -19.759 -5.006 -49.829 1.00 21.16 210 VAL A C 1
ATOM 1649 O O . VAL A 1 229 ? -19.778 -6.241 -49.760 1.00 25.38 210 VAL A O 1
ATOM 1653 N N . LYS A 1 230 ? -20.334 -4.341 -50.827 1.00 18.03 211 LYS A N 1
ATOM 1654 C CA . LYS A 1 230 ? -20.871 -5.034 -51.991 1.00 16.83 211 LYS A CA 1
ATOM 1655 C C . LYS A 1 230 ? -19.761 -5.217 -53.022 1.00 18.45 211 LYS A C 1
ATOM 1656 O O . LYS A 1 230 ? -18.973 -4.304 -53.265 1.00 19.69 211 LYS A O 1
ATOM 1662 N N . LEU A 1 231 ? -19.701 -6.404 -53.622 1.00 15.59 212 LEU A N 1
ATOM 1663 C CA . LEU A 1 231 ? -18.703 -6.718 -54.634 1.00 16.11 212 LEU A CA 1
ATOM 1664 C C . LEU A 1 231 ? -19.321 -6.669 -56.028 1.00 15.26 212 LEU A C 1
ATOM 1665 O O . LEU A 1 231 ? -20.352 -7.287 -56.273 1.00 16.65 212 LEU A O 1
ATOM 1670 N N . ALA A 1 232 ? -18.640 -5.948 -56.927 1.00 16.48 213 ALA A N 1
ATOM 1671 C CA . ALA A 1 232 ? -18.949 -5.967 -58.352 1.00 15.81 213 ALA A CA 1
ATOM 1672 C C . ALA A 1 232 ? -17.714 -6.429 -59.110 1.00 15.08 213 ALA A C 1
ATOM 1673 O O . ALA A 1 232 ? -16.588 -6.058 -58.775 1.00 16.40 213 ALA A O 1
ATOM 1675 N N . VAL A 1 233 ? -17.938 -7.282 -60.106 1.00 15.71 214 VAL A N 1
ATOM 1676 C CA . VAL A 1 233 ? -16.873 -7.850 -60.918 1.00 15.20 214 VAL A CA 1
ATOM 1677 C C . VAL A 1 233 ? -17.159 -7.514 -62.376 1.00 14.99 214 VAL A C 1
ATOM 1678 O O . VAL A 1 233 ? -18.233 -7.830 -62.893 1.00 16.37 214 VAL A O 1
ATOM 1682 N N . SER A 1 234 ? -16.204 -6.887 -63.040 1.00 16.00 215 SER A N 1
ATOM 1683 C CA . SER A 1 234 ? -16.351 -6.532 -64.450 1.00 17.31 215 SER A CA 1
ATOM 1684 C C . SER A 1 234 ? -15.922 -7.710 -65.311 1.00 17.90 215 SER A C 1
ATOM 1685 O O . SER A 1 234 ? -14.736 -8.046 -65.380 1.00 20.34 215 SER A O 1
ATOM 1688 N N . LEU A 1 235 ? -16.879 -8.296 -66.016 1.00 17.51 216 LEU A N 1
ATOM 1689 C CA . LEU A 1 235 ? -16.690 -9.550 -66.732 1.00 18.52 216 LEU A CA 1
ATOM 1690 C C . LEU A 1 235 ? -16.522 -9.339 -68.242 1.00 18.75 216 LEU A C 1
ATOM 1691 O O . LEU A 1 235 ? -15.477 -9.665 -68.810 1.00 20.01 216 LEU A O 1
ATOM 1696 N N . HIS A 1 236 ? -17.552 -8.816 -68.907 1.00 16.92 217 HIS A N 1
ATOM 1697 C CA . HIS A 1 236 ? -17.546 -8.368 -70.304 1.00 17.27 217 HIS A CA 1
ATOM 1698 C C . HIS A 1 236 ? -17.466 -9.463 -71.345 1.00 18.36 217 HIS A C 1
ATOM 1699 O O . HIS A 1 236 ? -17.576 -9.165 -72.539 1.00 21.87 217 HIS A O 1
ATOM 1706 N N . ALA A 1 237 ? -17.245 -10.711 -70.943 1.00 17.35 218 ALA A N 1
ATOM 1707 C CA . ALA A 1 237 ? -17.183 -11.785 -71.915 1.00 17.86 218 ALA A CA 1
ATOM 1708 C C . ALA A 1 237 ? -17.360 -13.110 -71.199 1.00 23.41 218 ALA A C 1
ATOM 1709 O O . ALA A 1 237 ? -17.056 -13.200 -70.002 1.00 27.32 218 ALA A O 1
ATOM 1711 N N . PRO A 1 238 ? -17.815 -14.154 -71.895 1.00 19.07 219 PRO A N 1
ATOM 1712 C CA . PRO A 1 238 ? -18.065 -15.439 -71.231 1.00 21.95 219 PRO A CA 1
ATOM 1713 C C . PRO A 1 238 ? -17.040 -16.510 -71.564 1.00 24.80 219 PRO A C 1
ATOM 1714 O O . PRO A 1 238 ? -17.231 -17.666 -71.186 1.00 28.09 219 PRO A O 1
ATOM 1718 N N . ASN A 1 239 ? -15.964 -16.149 -72.262 1.00 20.35 220 ASN A N 1
ATOM 1719 C CA . ASN A 1 239 ? -14.887 -17.097 -72.558 1.00 21.09 220 ASN A CA 1
ATOM 1720 C C . ASN A 1 239 ? -13.555 -16.354 -72.574 1.00 24.03 220 ASN A C 1
ATOM 1721 O O . ASN A 1 239 ? -13.501 -15.127 -72.707 1.00 23.87 220 ASN A O 1
ATOM 1726 N N . ASP A 1 240 ? -12.479 -17.129 -72.425 1.00 25.81 221 ASP A N 1
ATOM 1727 C CA . ASP A 1 240 ? -11.147 -16.543 -72.231 1.00 28.19 221 ASP A CA 1
ATOM 1728 C C . ASP A 1 240 ? -10.634 -15.845 -73.477 1.00 27.61 221 ASP A C 1
ATOM 1729 O O . ASP A 1 240 ? -10.010 -14.780 -73.387 1.00 28.63 221 ASP A O 1
ATOM 1734 N N . ASP A 1 241 ? -10.824 -16.448 -74.646 1.00 27.61 222 ASP A N 1
ATOM 1735 C CA . ASP A 1 241 ? -10.323 -15.834 -75.865 1.00 30.67 222 ASP A CA 1
ATOM 1736 C C . ASP A 1 241 ? -10.911 -14.442 -76.035 1.00 28.09 222 ASP A C 1
ATOM 1737 O O . ASP A 1 241 ? -10.201 -13.474 -76.337 1.00 32.35 222 ASP A O 1
ATOM 1742 N N . LEU A 1 242 ? -12.226 -14.327 -75.858 1.00 22.72 223 LEU A N 1
ATOM 1743 C CA . LEU A 1 242 ? -12.868 -13.029 -75.986 1.00 25.45 223 LEU A CA 1
ATOM 1744 C C . LEU A 1 242 ? -12.474 -12.105 -74.841 1.00 22.75 223 LEU A C 1
ATOM 1745 O O . LEU A 1 242 ? -12.173 -10.927 -75.061 1.00 24.22 223 LEU A O 1
ATOM 1750 N N . ARG A 1 243 ? -12.466 -12.616 -73.612 1.00 21.18 224 ARG A N 1
ATOM 1751 C CA . ARG A 1 243 ? -12.204 -11.739 -72.479 1.00 19.40 224 ARG A CA 1
ATOM 1752 C C . ARG A 1 243 ? -10.807 -11.135 -72.549 1.00 21.52 224 ARG A C 1
ATOM 1753 O O . ARG A 1 243 ? -10.639 -9.953 -72.252 1.00 21.32 224 ARG A O 1
ATOM 1761 N N . SER A 1 244 ? -9.791 -11.920 -72.929 1.00 22.74 225 SER A N 1
ATOM 1762 C CA . SER A 1 244 ? -8.439 -11.371 -73.000 1.00 24.40 225 SER A CA 1
ATOM 1763 C C . SER A 1 244 ? -8.302 -10.275 -74.055 1.00 25.98 225 SER A C 1
ATOM 1764 O O . SER A 1 244 ? -7.417 -9.417 -73.946 1.00 27.79 225 SER A O 1
ATOM 1767 N N . SER A 1 245 ? -9.133 -10.303 -75.101 1.00 23.68 226 SER A N 1
ATOM 1768 C CA . SER A 1 245 ? -9.103 -9.245 -76.102 1.00 26.20 226 SER A CA 1
ATOM 1769 C C . SER A 1 245 ? -9.639 -7.930 -75.566 1.00 25.95 226 SER A C 1
ATOM 1770 O O . SER A 1 245 ? -9.372 -6.877 -76.158 1.00 29.30 226 SER A O 1
ATOM 1773 N N . LEU A 1 246 ? -10.385 -7.965 -74.467 1.00 22.62 227 LEU A N 1
ATOM 1774 C CA . LEU A 1 246 ? -10.990 -6.786 -73.880 1.00 21.44 227 LEU A CA 1
ATOM 1775 C C . LEU A 1 246 ? -10.322 -6.356 -72.578 1.00 23.56 227 LEU A C 1
ATOM 1776 O O . LEU A 1 246 ? -10.174 -5.157 -72.343 1.00 23.42 227 LEU A O 1
ATOM 1781 N N . VAL A 1 247 ? -9.922 -7.320 -71.747 1.00 20.90 228 VAL A N 1
ATOM 1782 C CA . VAL A 1 247 ? -9.405 -7.083 -70.395 1.00 19.48 228 VAL A CA 1
ATOM 1783 C C . VAL A 1 247 ? -8.051 -7.776 -70.276 1.00 20.43 228 VAL A C 1
ATOM 1784 O O . VAL A 1 247 ? -8.012 -9.003 -70.099 1.00 21.55 228 VAL A O 1
ATOM 1788 N N . PRO A 1 248 ? -6.930 -7.051 -70.376 1.00 19.41 229 PRO A N 1
ATOM 1789 C CA . PRO A 1 248 ? -5.614 -7.726 -70.382 1.00 19.91 229 PRO A CA 1
ATOM 1790 C C . PRO A 1 248 ? -5.334 -8.521 -69.123 1.00 19.84 229 PRO A C 1
ATOM 1791 O O . PRO A 1 248 ? -4.579 -9.496 -69.187 1.00 22.38 229 PRO A O 1
ATOM 1795 N N . LEU A 1 249 ? -5.922 -8.130 -67.994 1.00 18.97 230 LEU A N 1
ATOM 1796 C CA . LEU A 1 249 ? -5.785 -8.861 -66.739 1.00 18.77 230 LEU A CA 1
ATOM 1797 C C . LEU A 1 249 ? -6.250 -10.304 -66.845 1.00 18.66 230 LEU A C 1
ATOM 1798 O O . LEU A 1 249 ? -5.784 -11.155 -66.077 1.00 19.71 230 LEU A O 1
ATOM 1803 N N . ASN A 1 250 ? -7.140 -10.611 -67.796 1.00 18.27 231 ASN A N 1
ATOM 1804 C CA . ASN A 1 250 ? -7.610 -11.982 -67.953 1.00 18.08 231 ASN A CA 1
ATOM 1805 C C . ASN A 1 250 ? -6.485 -12.940 -68.327 1.00 19.04 231 ASN A C 1
ATOM 1806 O O . ASN A 1 250 ? -6.616 -14.149 -68.118 1.00 21.42 231 ASN A O 1
ATOM 1811 N N . ARG A 1 251 ? -5.406 -12.437 -68.915 1.00 19.39 232 ARG A N 1
ATOM 1812 C CA . ARG A 1 251 ? -4.252 -13.286 -69.185 1.00 19.81 232 ARG A CA 1
ATOM 1813 C C . ARG A 1 251 ? -3.635 -13.814 -67.896 1.00 21.26 232 ARG A C 1
ATOM 1814 O O . ARG A 1 251 ? -2.982 -14.873 -67.906 1.00 24.86 232 ARG A O 1
ATOM 1822 N N . ARG A 1 252 ? -3.783 -13.069 -66.807 1.00 19.40 233 ARG A N 1
ATOM 1823 C CA . ARG A 1 252 ? -3.100 -13.391 -65.557 1.00 19.42 233 ARG A CA 1
ATOM 1824 C C . ARG A 1 252 ? -4.035 -14.090 -64.581 1.00 20.69 233 ARG A C 1
ATOM 1825 O O . ARG A 1 252 ? -3.591 -14.967 -63.832 1.00 20.68 233 ARG A O 1
ATOM 1833 N N . TYR A 1 253 ? -5.320 -13.733 -64.612 1.00 20.16 234 TYR A N 1
ATOM 1834 C CA . TYR A 1 253 ? -6.362 -14.322 -63.768 1.00 19.49 234 TYR A CA 1
ATOM 1835 C C . TYR A 1 253 ? -7.492 -14.711 -64.718 1.00 18.24 234 TYR A C 1
ATOM 1836 O O . TYR A 1 253 ? -8.403 -13.916 -64.963 1.00 19.98 234 TYR A O 1
ATOM 1845 N N . PRO A 1 254 ? -7.458 -15.924 -65.268 1.00 22.00 235 PRO A N 1
ATOM 1846 C CA . PRO A 1 254 ? -8.404 -16.287 -66.337 1.00 22.61 235 PRO A CA 1
ATOM 1847 C C . PRO A 1 254 ? -9.833 -16.450 -65.825 1.00 24.34 235 PRO A C 1
ATOM 1848 O O . PRO A 1 254 ? -10.088 -16.550 -64.628 1.00 22.43 235 PRO A O 1
ATOM 1852 N N . ILE A 1 255 ? -10.775 -16.526 -66.772 1.00 20.82 236 ILE A N 1
ATOM 1853 C CA . ILE A 1 255 ? -12.195 -16.407 -66.440 1.00 20.36 236 ILE A CA 1
ATOM 1854 C C . ILE A 1 255 ? -12.641 -17.555 -65.533 1.00 22.15 236 ILE A C 1
ATOM 1855 O O . ILE A 1 255 ? -13.469 -17.361 -64.633 1.00 22.58 236 ILE A O 1
ATOM 1860 N N . GLY A 1 256 ? -12.120 -18.763 -65.752 1.00 25.31 237 GLY A N 1
ATOM 1861 C CA . GLY A 1 256 ? -12.513 -19.886 -64.909 1.00 26.96 237 GLY A CA 1
ATOM 1862 C C . GLY A 1 256 ? -12.111 -19.698 -63.458 1.00 27.65 237 GLY A C 1
ATOM 1863 O O . GLY A 1 256 ? -12.868 -20.029 -62.539 1.00 27.24 237 GLY A O 1
ATOM 1864 N N . GLU A 1 257 ? -10.908 -19.175 -63.237 1.00 25.67 238 GLU A N 1
ATOM 1865 C CA . GLU A 1 257 ? -10.446 -18.869 -61.892 1.00 21.60 238 GLU A CA 1
ATOM 1866 C C . GLU A 1 257 ? -11.242 -17.730 -61.286 1.00 21.46 238 GLU A C 1
ATOM 1867 O O . GLU A 1 257 ? -11.512 -17.730 -60.081 1.00 22.94 238 GLU A O 1
ATOM 1873 N N . LEU A 1 258 ? -11.609 -16.741 -62.104 1.00 21.33 239 LEU A N 1
ATOM 1874 C CA . LEU A 1 258 ? -12.390 -15.623 -61.608 1.00 21.44 239 LEU A CA 1
ATOM 1875 C C . LEU A 1 258 ? -13.759 -16.087 -61.128 1.00 18.66 239 LEU A C 1
ATOM 1876 O O . LEU A 1 258 ? -14.215 -15.688 -60.055 1.00 19.78 239 LEU A O 1
ATOM 1881 N N . ILE A 1 259 ? -14.446 -16.920 -61.924 1.00 20.20 240 ILE A N 1
ATOM 1882 C CA . ILE A 1 259 ? -15.780 -17.366 -61.520 1.00 22.37 240 ILE A CA 1
ATOM 1883 C C . ILE A 1 259 ? -15.693 -18.279 -60.301 1.00 22.10 240 ILE A C 1
ATOM 1884 O O . ILE A 1 259 ? -16.525 -18.194 -59.390 1.00 21.59 240 ILE A O 1
ATOM 1889 N N . ALA A 1 260 ? -14.667 -19.131 -60.236 1.00 23.08 241 ALA A N 1
ATOM 1890 C CA . ALA A 1 260 ? -14.486 -19.970 -59.058 1.00 25.21 241 ALA A CA 1
ATOM 1891 C C . ALA A 1 260 ? -14.307 -19.124 -57.802 1.00 28.30 241 ALA A C 1
ATOM 1892 O O . ALA A 1 260 ? -14.855 -19.450 -56.745 1.00 24.70 241 ALA A O 1
ATOM 1894 N N . ALA A 1 261 ? -13.553 -18.021 -57.898 1.00 22.10 242 ALA A N 1
ATOM 1895 C CA . ALA A 1 261 ? -13.383 -17.130 -56.755 1.00 21.27 242 ALA A CA 1
ATOM 1896 C C . ALA A 1 261 ? -14.705 -16.481 -56.356 1.00 22.82 242 ALA A C 1
ATOM 1897 O O . ALA A 1 261 ? -14.993 -16.316 -55.165 1.00 21.73 242 ALA A O 1
ATOM 1899 N N . CYS A 1 262 ? -15.536 -16.131 -57.334 1.00 20.67 243 CYS A N 1
ATOM 1900 C CA . CYS A 1 262 ? -16.837 -15.560 -57.004 1.00 19.41 243 CYS A CA 1
ATOM 1901 C C . CYS A 1 262 ? -17.722 -16.592 -56.314 1.00 22.03 243 CYS A C 1
ATOM 1902 O O . CYS A 1 262 ? -18.462 -16.259 -55.376 1.00 20.71 243 CYS A O 1
ATOM 1905 N N . ARG A 1 263 ? -17.662 -17.851 -56.761 1.00 21.62 244 ARG A N 1
ATOM 1906 C CA . ARG A 1 263 ? -18.422 -18.914 -56.100 1.00 25.93 244 ARG A CA 1
ATOM 1907 C C . ARG A 1 263 ? -17.953 -19.090 -54.660 1.00 24.39 244 ARG A C 1
ATOM 1908 O O . ARG A 1 263 ? -18.771 -19.238 -53.744 1.00 27.34 244 ARG A O 1
ATOM 1916 N N . ARG A 1 264 ? -16.643 -19.026 -54.428 1.00 23.28 245 ARG A N 1
ATOM 1917 C CA . ARG A 1 264 ? -16.151 -19.114 -53.054 1.00 23.64 245 ARG A CA 1
ATOM 1918 C C . ARG A 1 264 ? -16.599 -17.913 -52.228 1.00 23.82 245 ARG A C 1
ATOM 1919 O O . ARG A 1 264 ? -16.888 -18.045 -51.034 1.00 23.58 245 ARG A O 1
ATOM 1927 N N . TYR A 1 265 ? -16.628 -16.729 -52.838 1.00 22.05 246 TYR A N 1
ATOM 1928 C CA . TYR A 1 265 ? -17.044 -15.528 -52.124 1.00 21.68 246 TYR A CA 1
ATOM 1929 C C . TYR A 1 265 ? -18.482 -15.671 -51.629 1.00 21.45 246 TYR A C 1
ATOM 1930 O O . TYR A 1 265 ? -18.791 -15.366 -50.473 1.00 21.10 246 TYR A O 1
ATOM 1939 N N . VAL A 1 266 ? -19.371 -16.124 -52.505 1.00 21.46 247 VAL A N 1
ATOM 1940 C CA . VAL A 1 266 ? -20.762 -16.333 -52.116 1.00 23.95 247 VAL A CA 1
ATOM 1941 C C . VAL A 1 266 ? -20.847 -17.402 -51.032 1.00 26.15 247 VAL A C 1
ATOM 1942 O O . VAL A 1 266 ? -21.620 -17.283 -50.071 1.00 28.84 247 VAL A O 1
ATOM 1946 N N . GLY A 1 267 ? -20.073 -18.476 -51.181 1.00 24.83 248 GLY A N 1
ATOM 1947 C CA . GLY A 1 267 ? -20.087 -19.535 -50.182 1.00 31.05 248 GLY A CA 1
ATOM 1948 C C . GLY A 1 267 ? -19.675 -19.058 -48.800 1.00 36.41 248 GLY A C 1
ATOM 1949 O O . GLY A 1 267 ? -20.221 -19.505 -47.789 1.00 32.12 248 GLY A O 1
ATOM 1950 N N . GLU A 1 268 ? -18.706 -18.140 -48.739 1.00 27.53 249 GLU A N 1
ATOM 1951 C CA . GLU A 1 268 ? -18.176 -17.640 -47.475 1.00 28.93 249 GLU A CA 1
ATOM 1952 C C . GLU A 1 268 ? -19.072 -16.562 -46.872 1.00 28.54 249 GLU A C 1
ATOM 1953 O O . GLU A 1 268 ? -19.257 -16.520 -45.647 1.00 29.72 249 GLU A O 1
ATOM 1959 N N . THR A 1 269 ? -19.637 -15.684 -47.709 1.00 26.11 250 THR A N 1
ATOM 1960 C CA . THR A 1 269 ? -20.367 -14.521 -47.214 1.00 22.35 250 THR A CA 1
ATOM 1961 C C . THR A 1 269 ? -21.877 -14.646 -47.322 1.00 25.02 250 THR A C 1
ATOM 1962 O O . THR A 1 269 ? -22.582 -13.967 -46.570 1.00 26.40 250 THR A O 1
ATOM 1966 N N . GLY A 1 270 ? -22.380 -15.471 -48.235 1.00 23.96 251 GLY A N 1
ATOM 1967 C CA . GLY A 1 270 ? -23.799 -15.507 -48.517 1.00 24.56 251 GLY A CA 1
ATOM 1968 C C . GLY A 1 270 ? -24.323 -14.300 -49.254 1.00 26.13 251 GLY A C 1
ATOM 1969 O O . GLY A 1 270 ? -25.543 -14.163 -49.388 1.00 28.02 251 GLY A O 1
ATOM 1970 N N . ARG A 1 271 ? -23.447 -13.426 -49.750 1.00 22.11 252 ARG A N 1
ATOM 1971 C CA . ARG A 1 271 ? -23.821 -12.176 -50.397 1.00 21.67 252 ARG A CA 1
ATOM 1972 C C . ARG A 1 271 ? -23.692 -12.274 -51.916 1.00 21.38 252 ARG A C 1
ATOM 1973 O O . ARG A 1 271 ? -22.825 -12.969 -52.452 1.00 22.98 252 ARG A O 1
ATOM 1981 N N . ARG A 1 272 ? -24.573 -11.557 -52.603 1.00 20.62 253 ARG A N 1
ATOM 1982 C CA . ARG A 1 272 ? -24.654 -11.583 -54.056 1.00 20.65 253 ARG A CA 1
ATOM 1983 C C . ARG A 1 272 ? -23.464 -10.880 -54.699 1.00 22.45 253 ARG A C 1
ATOM 1984 O O . ARG A 1 272 ? -23.000 -9.848 -54.220 1.00 23.38 253 ARG A O 1
ATOM 1992 N N . VAL A 1 273 ? -23.010 -11.409 -55.827 1.00 19.78 254 VAL A N 1
ATOM 1993 C CA . VAL A 1 273 ? -21.984 -10.758 -56.642 1.00 18.15 254 VAL A CA 1
ATOM 1994 C C . VAL A 1 273 ? -22.681 -10.078 -57.808 1.00 18.38 254 VAL A C 1
ATOM 1995 O O . VAL A 1 273 ? -23.507 -10.695 -58.487 1.00 19.66 254 VAL A O 1
ATOM 1999 N N . THR A 1 274 ? -22.359 -8.817 -58.050 1.00 16.09 255 THR A N 1
ATOM 2000 C CA . THR A 1 274 ? -22.856 -8.103 -59.216 1.00 14.70 255 THR A CA 1
ATOM 2001 C C . THR A 1 274 ? -21.810 -8.190 -60.318 1.00 17.46 255 THR A C 1
ATOM 2002 O O . THR A 1 274 ? -20.634 -7.914 -60.089 1.00 18.60 255 THR A O 1
ATOM 2006 N N . PHE A 1 275 ? -22.217 -8.566 -61.509 1.00 16.45 256 PHE A N 1
ATOM 2007 C CA . PHE A 1 275 ? -21.329 -8.607 -62.660 1.00 14.46 256 PHE A CA 1
ATOM 2008 C C . PHE A 1 275 ? -21.657 -7.462 -63.596 1.00 18.60 256 PHE A C 1
ATOM 2009 O O . PHE A 1 275 ? -22.826 -7.249 -63.929 1.00 20.26 256 PHE A O 1
ATOM 2017 N N . GLU A 1 276 ? -20.644 -6.752 -64.042 1.00 17.26 257 GLU A N 1
ATOM 2018 C CA . GLU A 1 276 ? -20.785 -5.727 -65.062 1.00 16.36 257 GLU A CA 1
ATOM 2019 C C . GLU A 1 276 ? -20.391 -6.333 -66.406 1.00 16.22 257 GLU A C 1
ATOM 2020 O O . GLU A 1 276 ? -19.410 -7.077 -66.500 1.00 18.20 257 GLU A O 1
ATOM 2026 N N . TYR A 1 277 ? -21.184 -6.034 -67.430 1.00 16.49 258 TYR A N 1
ATOM 2027 C CA . TYR A 1 277 ? -20.922 -6.548 -68.770 1.00 16.46 258 TYR A CA 1
ATOM 2028 C C . TYR A 1 277 ? -21.230 -5.420 -69.748 1.00 16.90 258 TYR A C 1
ATOM 2029 O O . TYR A 1 277 ? -22.404 -5.110 -69.993 1.00 17.94 258 TYR A O 1
ATOM 2038 N N . VAL A 1 278 ? -20.167 -4.810 -70.279 1.00 17.15 259 VAL A N 1
ATOM 2039 C CA . VAL A 1 278 ? -20.311 -3.734 -71.251 1.00 15.75 259 VAL A CA 1
ATOM 2040 C C . VAL A 1 278 ? -20.646 -4.372 -72.601 1.00 21.46 259 VAL A C 1
ATOM 2041 O O . VAL A 1 278 ? -19.934 -5.267 -73.066 1.00 28.14 259 VAL A O 1
ATOM 2045 N N . LEU A 1 279 ? -21.712 -3.904 -73.241 1.00 18.35 260 LEU A N 1
ATOM 2046 C CA . LEU A 1 279 ? -22.166 -4.477 -74.511 1.00 18.30 260 LEU A CA 1
ATOM 2047 C C . LEU A 1 279 ? -21.586 -3.684 -75.682 1.00 20.16 260 LEU A C 1
ATOM 2048 O O . LEU A 1 279 ? -21.807 -2.472 -75.796 1.00 19.41 260 LEU A O 1
ATOM 2053 N N . ILE A 1 280 ? -20.862 -4.385 -76.567 1.00 18.98 261 ILE A N 1
ATOM 2054 C CA . ILE A 1 280 ? -20.096 -3.790 -77.657 1.00 19.31 261 ILE A CA 1
ATOM 2055 C C . ILE A 1 280 ? -20.536 -4.439 -78.969 1.00 20.04 261 ILE A C 1
ATOM 2056 O O . ILE A 1 280 ? -20.531 -5.670 -79.079 1.00 20.42 261 ILE A O 1
ATOM 2061 N N . ASP A 1 281 ? -20.912 -3.609 -79.953 1.00 19.58 262 ASP A N 1
ATOM 2062 C CA . ASP A 1 281 ? -21.446 -4.073 -81.238 1.00 21.43 262 ASP A CA 1
ATOM 2063 C C . ASP A 1 281 ? -20.463 -4.991 -81.960 1.00 22.82 262 ASP A C 1
ATOM 2064 O O . ASP A 1 281 ? -19.365 -4.576 -82.356 1.00 24.53 262 ASP A O 1
ATOM 2069 N N . GLY A 1 282 ? -20.877 -6.239 -82.161 1.00 20.66 263 GLY A N 1
ATOM 2070 C CA . GLY A 1 282 ? -20.097 -7.191 -82.925 1.00 21.76 263 GLY A CA 1
ATOM 2071 C C . GLY A 1 282 ? -18.964 -7.837 -82.170 1.00 22.16 263 GLY A C 1
ATOM 2072 O O . GLY A 1 282 ? -18.160 -8.551 -82.782 1.00 25.07 263 GLY A O 1
ATOM 2073 N N . VAL A 1 283 ? -18.863 -7.608 -80.863 1.00 20.74 264 VAL A N 1
ATOM 2074 C CA . VAL A 1 283 ? -17.752 -8.100 -80.050 1.00 19.56 264 VAL A CA 1
ATOM 2075 C C . VAL A 1 283 ? -18.229 -9.135 -79.042 1.00 20.28 264 VAL A C 1
ATOM 2076 O O . VAL A 1 283 ? -17.731 -10.263 -79.016 1.00 24.48 264 VAL A O 1
ATOM 2080 N N . ASN A 1 284 ? -19.205 -8.772 -78.208 1.00 19.15 265 ASN A N 1
ATOM 2081 C CA . ASN A 1 284 ? -19.624 -9.621 -77.102 1.00 19.16 265 ASN A CA 1
ATOM 2082 C C . ASN A 1 284 ? -21.137 -9.608 -76.908 1.00 19.77 265 ASN A C 1
ATOM 2083 O O . ASN A 1 284 ? -21.627 -9.946 -75.816 1.00 19.38 265 ASN A O 1
ATOM 2088 N N . ASP A 1 285 ? -21.890 -9.243 -77.956 1.00 20.23 266 ASP A N 1
ATOM 2089 C CA . ASP A 1 285 ? -23.318 -8.963 -77.833 1.00 19.78 266 ASP A CA 1
ATOM 2090 C C . ASP A 1 285 ? -24.204 -9.941 -78.595 1.00 21.36 266 ASP A C 1
ATOM 2091 O O . ASP A 1 285 ? -25.387 -9.642 -78.796 1.00 21.72 266 ASP A O 1
ATOM 2096 N N . SER A 1 286 ? -23.697 -11.104 -78.990 1.00 19.78 267 SER A N 1
ATOM 2097 C CA . SER A 1 286 ? -24.501 -12.047 -79.762 1.00 20.36 267 SER A CA 1
ATOM 2098 C C . SER A 1 286 ? -25.372 -12.908 -78.844 1.00 22.41 267 SER A C 1
ATOM 2099 O O . SER A 1 286 ? -25.119 -13.044 -77.637 1.00 21.50 267 SER A O 1
ATOM 2102 N N . ASP A 1 287 ? -26.402 -13.519 -79.452 1.00 21.85 268 ASP A N 1
ATOM 2103 C CA . ASP A 1 287 ? -27.227 -14.482 -78.722 1.00 22.02 268 ASP A CA 1
ATOM 2104 C C . ASP A 1 287 ? -26.361 -15.595 -78.138 1.00 20.60 268 ASP A C 1
ATOM 2105 O O . ASP A 1 287 ? -26.556 -16.010 -76.990 1.00 22.22 268 ASP A O 1
ATOM 2110 N N . ALA A 1 288 ? -25.419 -16.114 -78.938 1.00 22.39 269 ALA A N 1
ATOM 2111 C CA . ALA A 1 288 ? -24.538 -17.182 -78.467 1.00 22.83 269 ALA A CA 1
ATOM 2112 C C . ALA A 1 288 ? -23.687 -16.729 -77.291 1.00 21.82 269 ALA A C 1
ATOM 2113 O O . ALA A 1 288 ? -23.439 -17.506 -76.360 1.00 24.11 269 ALA A O 1
ATOM 2115 N N . ASN A 1 289 ? -23.245 -15.467 -77.309 1.00 20.51 270 ASN A N 1
ATOM 2116 C CA . ASN A 1 289 ? -22.510 -14.923 -76.170 1.00 20.14 270 ASN A CA 1
ATOM 2117 C C . ASN A 1 289 ? -23.381 -14.930 -74.920 1.00 20.14 270 ASN A C 1
ATOM 2118 O O . ASN A 1 289 ? -22.906 -15.272 -73.829 1.00 20.91 270 ASN A O 1
ATOM 2123 N N . ALA A 1 290 ? -24.652 -14.521 -75.054 1.00 20.04 271 ALA A N 1
ATOM 2124 C CA . ALA A 1 290 ? -25.532 -14.488 -73.888 1.00 18.70 271 ALA A CA 1
ATOM 2125 C C . ALA A 1 290 ? -25.800 -15.891 -73.356 1.00 21.33 271 ALA A C 1
ATOM 2126 O O . ALA A 1 290 ? -25.799 -16.103 -72.133 1.00 20.79 271 ALA A O 1
ATOM 2128 N N . GLU A 1 291 ? -26.002 -16.861 -74.249 1.00 20.25 272 GLU A N 1
ATOM 2129 C CA . GLU A 1 291 ? -26.216 -18.232 -73.812 1.00 20.91 272 GLU A CA 1
ATOM 2130 C C . GLU A 1 291 ? -24.984 -18.754 -73.083 1.00 21.60 272 GLU A C 1
ATOM 2131 O O . GLU A 1 291 ? -25.105 -19.423 -72.049 1.00 23.44 272 GLU A O 1
ATOM 2137 N N . GLU A 1 292 ? -23.783 -18.455 -73.602 1.00 21.21 273 GLU A N 1
ATOM 2138 C CA . GLU A 1 292 ? -22.578 -18.939 -72.940 1.00 22.12 273 GLU A CA 1
ATOM 2139 C C . GLU A 1 292 ? -22.402 -18.276 -71.582 1.00 22.52 273 GLU A C 1
ATOM 2140 O O . GLU A 1 292 ? -21.967 -18.923 -70.618 1.00 21.94 273 GLU A O 1
ATOM 2146 N N . LEU A 1 293 ? -22.718 -16.981 -71.485 1.00 19.37 274 LEU A N 1
ATOM 2147 C CA . LEU A 1 293 ? -22.654 -16.302 -70.194 1.00 20.57 274 LEU A CA 1
ATOM 2148 C C . LEU A 1 293 ? -23.596 -16.950 -69.188 1.00 19.87 274 LEU A C 1
ATOM 2149 O O . LEU A 1 293 ? -23.230 -17.144 -68.023 1.00 20.89 274 LEU A O 1
ATOM 2154 N N . ALA A 1 294 ? -24.816 -17.275 -69.604 1.00 20.42 275 ALA A N 1
ATOM 2155 C CA . ALA A 1 294 ? -25.748 -17.903 -68.675 1.00 19.52 275 ALA A CA 1
ATOM 2156 C C . ALA A 1 294 ? -25.222 -19.249 -68.184 1.00 23.51 275 ALA A C 1
ATOM 2157 O O . ALA A 1 294 ? -25.409 -19.600 -67.011 1.00 23.98 275 ALA A O 1
ATOM 2159 N N . ARG A 1 295 ? -24.588 -20.033 -69.070 1.00 23.25 276 ARG A N 1
ATOM 2160 C CA . ARG A 1 295 ? -23.989 -21.296 -68.637 1.00 25.14 276 ARG A CA 1
ATOM 2161 C C . ARG A 1 295 ? -22.844 -21.045 -67.669 1.00 23.11 276 ARG A C 1
ATOM 2162 O O . ARG A 1 295 ? -22.680 -21.773 -66.678 1.00 25.45 276 ARG A O 1
ATOM 2170 N N . LEU A 1 296 ? -22.041 -20.018 -67.934 1.00 20.41 277 LEU A N 1
ATOM 2171 C CA . LEU A 1 296 ? -20.901 -19.728 -67.076 1.00 22.66 277 LEU A CA 1
ATOM 2172 C C . LEU A 1 296 ? -21.357 -19.400 -65.659 1.00 22.63 277 LEU A C 1
ATOM 2173 O O . LEU A 1 296 ? -20.704 -19.771 -64.674 1.00 23.26 277 LEU A O 1
ATOM 2178 N N . LEU A 1 297 ? -22.457 -18.665 -65.540 1.00 20.68 278 LEU A N 1
ATOM 2179 C CA . LEU A 1 297 ? -22.911 -18.145 -64.252 1.00 19.55 278 LEU A CA 1
ATOM 2180 C C . LEU A 1 297 ? -23.939 -19.036 -63.569 1.00 24.62 278 LEU A C 1
ATOM 2181 O O . LEU A 1 297 ? -24.447 -18.666 -62.506 1.00 24.51 278 LEU A O 1
ATOM 2186 N N . ARG A 1 298 ? -24.238 -20.201 -64.130 1.00 21.25 279 ARG A N 1
ATOM 2187 C CA . ARG A 1 298 ? -25.308 -21.049 -63.614 1.00 26.94 279 ARG A CA 1
ATOM 2188 C C . ARG A 1 298 ? -25.165 -21.329 -62.125 1.00 27.10 279 ARG A C 1
ATOM 2189 O O . ARG A 1 298 ? -24.096 -21.708 -61.644 1.00 31.30 279 ARG A O 1
ATOM 2197 N N . GLY A 1 299 ? -26.268 -21.125 -61.403 1.00 33.83 280 GLY A N 1
ATOM 2198 C CA . GLY A 1 299 ? -26.357 -21.413 -59.991 1.00 36.53 280 GLY A CA 1
ATOM 2199 C C . GLY A 1 299 ? -25.764 -20.361 -59.080 1.00 72.71 280 GLY A C 1
ATOM 2200 O O . GLY A 1 299 ? -26.057 -20.376 -57.878 1.00 64.22 280 GLY A O 1
ATOM 2201 N N . LEU A 1 300 ? -25.011 -19.402 -59.617 1.00 32.74 281 LEU A N 1
ATOM 2202 C CA . LEU A 1 300 ? -24.332 -18.413 -58.803 1.00 31.29 281 LEU A CA 1
ATOM 2203 C C . LEU A 1 300 ? -25.319 -17.345 -58.348 1.00 33.20 281 LEU A C 1
ATOM 2204 O O . LEU A 1 300 ? -26.212 -16.929 -59.096 1.00 29.77 281 LEU A O 1
ATOM 2209 N N . LEU A 1 301 ? -25.197 -16.950 -57.085 1.00 25.84 282 LEU A N 1
ATOM 2210 C CA . LEU A 1 301 ? -26.006 -15.863 -56.549 1.00 25.43 282 LEU A CA 1
ATOM 2211 C C . LEU A 1 301 ? -25.434 -14.560 -57.088 1.00 40.82 282 LEU A C 1
ATOM 2212 O O . LEU A 1 301 ? -24.396 -14.076 -56.615 1.00 24.78 282 LEU A O 1
ATOM 2217 N N . CYS A 1 302 ? -26.109 -13.990 -58.085 1.00 21.84 283 CYS A N 1
ATOM 2218 C CA . CYS A 1 302 ? -25.538 -12.882 -58.838 1.00 19.56 283 CYS A CA 1
ATOM 2219 C C . CYS A 1 302 ? -26.627 -12.057 -59.502 1.00 18.51 283 CYS A C 1
ATOM 2220 O O . CYS A 1 302 ? -27.812 -12.397 -59.476 1.00 21.90 283 CYS A O 1
ATOM 2223 N N . HIS A 1 303 ? -26.193 -10.955 -60.098 1.00 18.86 284 HIS A N 1
ATOM 2224 C CA . HIS A 1 303 ? -27.008 -10.052 -60.890 1.00 19.19 284 HIS A CA 1
ATOM 2225 C C . HIS A 1 303 ? -26.106 -9.471 -61.962 1.00 19.41 284 HIS A C 1
ATOM 2226 O O . HIS A 1 303 ? -24.964 -9.108 -61.668 1.00 19.27 284 HIS A O 1
ATOM 2233 N N . VAL A 1 304 ? -26.586 -9.396 -63.197 1.00 17.63 285 VAL A N 1
ATOM 2234 C CA . VAL A 1 304 ? -25.803 -8.879 -64.311 1.00 16.02 285 VAL A CA 1
ATOM 2235 C C . VAL A 1 304 ? -26.321 -7.507 -64.685 1.00 17.83 285 VAL A C 1
ATOM 2236 O O . VAL A 1 304 ? -27.491 -7.359 -65.043 1.00 18.37 285 VAL A O 1
ATOM 2240 N N . ASN A 1 305 ? -25.451 -6.514 -64.656 1.00 16.99 286 ASN A N 1
ATOM 2241 C CA . ASN A 1 305 ? -25.740 -5.193 -65.193 1.00 16.34 286 ASN A CA 1
ATOM 2242 C C . ASN A 1 305 ? -25.151 -5.136 -66.588 1.00 16.68 286 ASN A C 1
ATOM 2243 O O . ASN A 1 305 ? -23.945 -5.329 -66.752 1.00 17.88 286 ASN A O 1
ATOM 2248 N N . LEU A 1 306 ? -26.000 -4.894 -67.576 1.00 16.87 287 LEU A N 1
ATOM 2249 C CA . LEU A 1 306 ? -25.603 -4.789 -68.976 1.00 16.24 287 LEU A CA 1
ATOM 2250 C C . LEU A 1 306 ? -25.468 -3.317 -69.308 1.00 18.84 287 LEU A C 1
ATOM 2251 O O . LEU A 1 306 ? -26.449 -2.566 -69.234 1.00 19.58 287 LEU A O 1
ATOM 2256 N N . ILE A 1 307 ? -24.241 -2.895 -69.625 1.00 18.47 288 ILE A N 1
ATOM 2257 C CA . ILE A 1 307 ? -23.919 -1.483 -69.806 1.00 17.75 288 ILE A CA 1
ATOM 2258 C C . ILE A 1 307 ? -23.675 -1.238 -71.297 1.00 17.20 288 ILE A C 1
ATOM 2259 O O . ILE A 1 307 ? -22.615 -1.612 -71.828 1.00 18.07 288 ILE A O 1
ATOM 2264 N N . PRO A 1 308 ? -24.584 -0.590 -72.010 1.00 17.97 289 PRO A N 1
ATOM 2265 C CA . PRO A 1 308 ? -24.298 -0.266 -73.417 1.00 20.42 289 PRO A CA 1
ATOM 2266 C C . PRO A 1 308 ? -23.063 0.623 -73.496 1.00 20.39 289 PRO A C 1
ATOM 2267 O O . PRO A 1 308 ? -22.921 1.576 -72.734 1.00 21.66 289 PRO A O 1
ATOM 2271 N N . LEU A 1 309 ? -22.150 0.291 -74.419 1.00 17.42 290 LEU A N 1
ATOM 2272 C CA . LEU A 1 309 ? -20.861 0.978 -74.480 1.00 16.55 290 LEU A CA 1
ATOM 2273 C C . LEU A 1 309 ? -21.030 2.487 -74.538 1.00 18.23 290 LEU A C 1
ATOM 2274 O O . LEU A 1 309 ? -21.778 3.009 -75.362 1.00 21.04 290 LEU A O 1
ATOM 2279 N N . ASN A 1 310 ? -20.275 3.196 -73.694 1.00 20.54 291 ASN A N 1
ATOM 2280 C CA . ASN A 1 310 ? -20.228 4.654 -73.728 1.00 23.54 291 ASN A CA 1
ATOM 2281 C C . ASN A 1 310 ? -19.124 5.151 -74.651 1.00 23.96 291 ASN A C 1
ATOM 2282 O O . ASN A 1 310 ? -18.0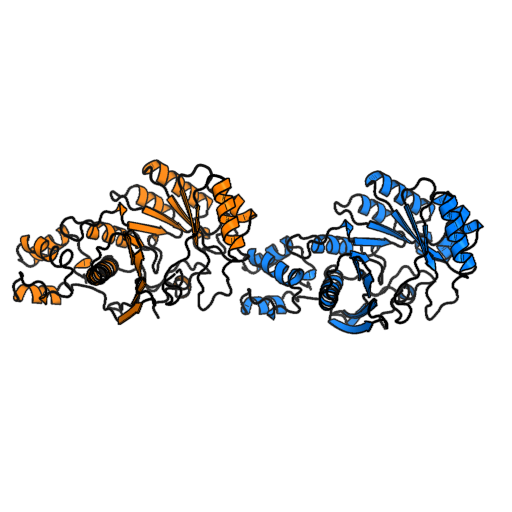42 4.556 -74.706 1.00 24.49 291 ASN A O 1
ATOM 2287 N N . PRO A 1 311 ? -19.366 6.258 -75.339 1.00 23.77 292 PRO A N 1
ATOM 2288 C CA . PRO A 1 311 ? -18.382 6.729 -76.319 1.00 28.41 292 PRO A CA 1
ATOM 2289 C C . PRO A 1 311 ? -17.140 7.273 -75.642 1.00 27.63 292 PRO A C 1
ATOM 2290 O O . PRO A 1 311 ? -17.207 7.884 -74.570 1.00 29.57 292 PRO A O 1
ATOM 2294 N N . THR A 1 312 ? -15.994 7.008 -76.256 1.00 27.28 293 THR A N 1
ATOM 2295 C CA . THR A 1 312 ? -14.722 7.579 -75.842 1.00 30.41 293 THR A CA 1
ATOM 2296 C C . THR A 1 312 ? -14.023 8.153 -77.060 1.00 43.32 293 THR A C 1
ATOM 2297 O O . THR A 1 312 ? -14.346 7.793 -78.197 1.00 32.41 293 THR A O 1
ATOM 2301 N N . PRO A 1 313 ? -13.034 9.027 -76.856 1.00 51.54 294 PRO A N 1
ATOM 2302 C CA . PRO A 1 313 ? -12.368 9.650 -78.014 1.00 44.83 294 PRO A CA 1
ATOM 2303 C C . PRO A 1 313 ? -11.784 8.648 -78.993 1.00 42.66 294 PRO A C 1
ATOM 2304 O O . PRO A 1 313 ? -11.948 8.815 -80.211 1.00 55.29 294 PRO A O 1
ATOM 2308 N N . ALA A 1 314 ? -11.117 7.602 -78.502 1.00 43.20 295 ALA A N 1
ATOM 2309 C CA . ALA A 1 314 ? -10.506 6.630 -79.397 1.00 95.11 295 ALA A CA 1
ATOM 2310 C C . ALA A 1 314 ? -11.625 5.917 -80.134 1.00 96.47 295 ALA A C 1
ATOM 2311 O O . ALA A 1 314 ? -11.770 6.065 -81.352 1.00 55.04 295 ALA A O 1
ATOM 2313 N N . ALA A 1 315 ? -12.413 5.145 -79.383 1.00 91.06 296 ALA A N 1
ATOM 2314 C CA . ALA A 1 315 ? -13.564 4.392 -79.858 1.00 48.68 296 ALA A CA 1
ATOM 2315 C C . ALA A 1 315 ? -13.345 3.747 -81.221 1.00 45.88 296 ALA A C 1
ATOM 2316 O O . ALA A 1 315 ? -13.791 4.283 -82.243 1.00 48.45 296 ALA A O 1
ATOM 2318 N N . PRO A 1 316 ? -12.705 2.579 -81.278 1.00 37.24 297 PRO A N 1
ATOM 2319 C CA . PRO A 1 316 ? -12.830 1.750 -82.483 1.00 57.46 297 PRO A CA 1
ATOM 2320 C C . PRO A 1 316 ? -14.128 0.965 -82.510 1.00 38.74 297 PRO A C 1
ATOM 2321 O O . PRO A 1 316 ? -14.544 0.521 -83.588 1.00 60.94 297 PRO A O 1
ATOM 2325 N N . PHE A 1 317 ? -14.763 0.794 -81.348 1.00 31.92 298 PHE A N 1
ATOM 2326 C CA . PHE A 1 317 ? -15.976 0.015 -81.125 1.00 30.64 298 PHE A CA 1
ATOM 2327 C C . PHE A 1 317 ? -17.221 0.896 -81.027 1.00 37.61 298 PHE A C 1
ATOM 2328 O O . PHE A 1 317 ? -17.158 2.065 -80.644 1.00 28.34 298 PHE A O 1
ATOM 2336 N N . GLY A 1 318 ? -18.375 0.298 -81.336 1.00 30.24 299 GLY A N 1
ATOM 2337 C CA . GLY A 1 318 ? -19.654 0.957 -81.191 1.00 25.34 299 GLY A CA 1
ATOM 2338 C C . GLY A 1 318 ? -20.607 0.243 -80.230 1.00 21.83 299 GLY A C 1
ATOM 2339 O O . GLY A 1 318 ? -20.375 -0.883 -79.775 1.00 24.50 299 GLY A O 1
ATOM 2340 N N . ARG A 1 319 ? -21.676 0.933 -79.916 1.00 24.94 300 ARG A N 1
ATOM 2341 C CA . ARG A 1 319 ? -22.760 0.408 -79.088 1.00 24.01 300 ARG A CA 1
ATOM 2342 C C . ARG A 1 319 ? -23.755 -0.381 -79.955 1.00 21.55 300 ARG A C 1
ATOM 2343 O O . ARG A 1 319 ? -24.059 0.027 -81.075 1.00 24.39 300 ARG A O 1
ATOM 2351 N N . PRO A 1 320 ? -24.279 -1.514 -79.472 1.00 22.69 301 PRO A N 1
ATOM 2352 C CA . PRO A 1 320 ? -25.278 -2.259 -80.260 1.00 23.54 301 PRO A CA 1
ATOM 2353 C C . PRO A 1 320 ? -26.596 -1.507 -80.327 1.00 21.64 301 PRO A C 1
ATOM 2354 O O . PRO A 1 320 ? -26.837 -0.537 -79.603 1.00 24.87 301 PRO A O 1
ATOM 2358 N N . SER A 1 321 ? -27.452 -1.987 -81.230 1.00 24.26 302 SER A N 1
ATOM 2359 C CA . SER A 1 321 ? -28.800 -1.456 -81.334 1.00 23.12 302 SER A CA 1
ATOM 2360 C C . SER A 1 321 ? -29.596 -1.747 -80.064 1.00 25.44 302 SER A C 1
ATOM 2361 O O . SER A 1 321 ? -29.307 -2.677 -79.313 1.00 23.69 302 SER A O 1
ATOM 2364 N N . VAL A 1 322 ? -30.649 -0.952 -79.863 1.00 24.59 303 VAL A N 1
ATOM 2365 C CA . VAL A 1 322 ? -31.563 -1.174 -78.742 1.00 23.74 303 VAL A CA 1
ATOM 2366 C C . VAL A 1 322 ? -32.147 -2.579 -78.811 1.00 24.34 303 VAL A C 1
ATOM 2367 O O . VAL A 1 322 ? -32.283 -3.261 -77.790 1.00 25.16 303 VAL A O 1
ATOM 2371 N N . GLU A 1 323 ? -32.475 -3.041 -80.017 1.00 27.24 304 GLU A N 1
ATOM 2372 C CA . GLU A 1 323 ? -33.050 -4.374 -80.192 1.00 26.63 304 GLU A CA 1
ATOM 2373 C C . GLU A 1 323 ? -32.068 -5.464 -79.773 1.00 23.20 304 GLU A C 1
ATOM 2374 O O . GLU A 1 323 ? -32.451 -6.437 -79.109 1.00 26.31 304 GLU A O 1
ATOM 2380 N N . ARG A 1 324 ? -30.782 -5.310 -80.117 1.00 22.56 305 ARG A N 1
ATOM 2381 C CA . ARG A 1 324 ? -29.789 -6.306 -79.697 1.00 20.12 305 ARG A CA 1
ATOM 2382 C C . ARG A 1 324 ? -29.596 -6.298 -78.183 1.00 21.67 305 ARG A C 1
ATOM 2383 O O . ARG A 1 324 ? -29.539 -7.359 -77.540 1.00 22.72 305 ARG A O 1
ATOM 2391 N N . ILE A 1 325 ? -29.494 -5.110 -77.599 1.00 20.08 306 ILE A N 1
ATOM 2392 C CA . ILE A 1 325 ? -29.348 -4.979 -76.153 1.00 20.20 306 ILE A CA 1
ATOM 2393 C C . ILE A 1 325 ? -30.511 -5.669 -75.435 1.00 19.93 306 ILE A C 1
ATOM 2394 O O . ILE A 1 325 ? -30.311 -6.453 -74.495 1.00 21.63 306 ILE A O 1
ATOM 2399 N N . ASN A 1 326 ? -31.742 -5.407 -75.880 1.00 21.90 307 ASN A N 1
ATOM 2400 C CA . ASN A 1 326 ? -32.900 -5.981 -75.206 1.00 21.97 307 ASN A CA 1
ATOM 2401 C C . ASN A 1 326 ? -32.947 -7.499 -75.373 1.00 23.50 307 ASN A C 1
ATOM 2402 O O . ASN A 1 326 ? -33.359 -8.223 -74.457 1.00 23.86 307 ASN A O 1
ATOM 2407 N N . ARG A 1 327 ? -32.534 -8.011 -76.532 1.00 21.16 308 ARG A N 1
ATOM 2408 C CA . ARG A 1 327 ? -32.528 -9.458 -76.715 1.00 21.47 308 ARG A CA 1
ATOM 2409 C C . ARG A 1 327 ? -31.517 -10.128 -75.798 1.00 22.83 308 ARG A C 1
ATOM 2410 O O . ARG A 1 327 ? -31.792 -11.195 -75.234 1.00 22.52 308 ARG A O 1
ATOM 2418 N N . PHE A 1 328 ? -30.329 -9.534 -75.660 1.00 19.70 309 PHE A N 1
ATOM 2419 C CA . PHE A 1 328 ? -29.322 -10.082 -74.767 1.00 20.39 309 PHE A CA 1
ATOM 2420 C C . PHE A 1 328 ? -29.870 -10.183 -73.346 1.00 20.12 309 PHE A C 1
ATOM 2421 O O . PHE A 1 328 ? -29.726 -11.216 -72.675 1.00 20.38 309 PHE A O 1
ATOM 2429 N N . GLU A 1 329 ? -30.504 -9.100 -72.871 1.00 20.72 310 GLU A N 1
ATOM 2430 C CA . GLU A 1 329 ? -31.127 -9.098 -71.549 1.00 20.73 310 GLU A CA 1
ATOM 2431 C C . GLU A 1 329 ? -32.205 -10.180 -71.440 1.00 19.28 310 GLU A C 1
ATOM 2432 O O . GLU A 1 329 ? -32.286 -10.880 -70.415 1.00 20.14 310 GLU A O 1
ATOM 2438 N N . GLN A 1 330 ? -33.044 -10.322 -72.473 1.00 19.72 311 GLN A N 1
ATOM 2439 C CA . GLN A 1 330 ? -34.122 -11.315 -72.459 1.00 20.78 311 GLN A CA 1
ATOM 2440 C C . GLN A 1 330 ? -33.570 -12.730 -72.334 1.00 21.70 311 GLN A C 1
ATOM 2441 O O . GLN A 1 330 ? -34.125 -13.559 -71.602 1.00 22.69 311 GLN A O 1
ATOM 2447 N N . ILE A 1 331 ? -32.479 -13.035 -73.054 1.00 20.97 312 ILE A N 1
ATOM 2448 C CA . ILE A 1 331 ? -31.892 -14.370 -72.975 1.00 21.89 312 ILE A CA 1
ATOM 2449 C C . ILE A 1 331 ? -31.398 -14.664 -71.566 1.00 22.36 312 ILE A C 1
ATOM 2450 O O . ILE A 1 331 ? -31.658 -15.736 -71.017 1.00 23.24 312 ILE A O 1
ATOM 2455 N N . LEU A 1 332 ? -30.626 -13.746 -70.974 1.00 20.13 313 LEU A N 1
ATOM 2456 C CA . LEU A 1 332 ? -30.129 -13.992 -69.629 1.00 21.43 313 LEU A CA 1
ATOM 2457 C C . LEU A 1 332 ? -31.278 -14.236 -68.657 1.00 24.06 313 LEU A C 1
ATOM 2458 O O . LEU A 1 332 ? -31.231 -15.167 -67.842 1.00 23.12 313 LEU A O 1
ATOM 2463 N N . ARG A 1 333 ? -32.308 -13.386 -68.698 1.00 20.52 314 ARG A N 1
ATOM 2464 C CA . ARG A 1 333 ? -33.395 -13.529 -67.731 1.00 20.88 314 ARG A CA 1
ATOM 2465 C C . ARG A 1 333 ? -34.106 -14.859 -67.916 1.00 24.34 314 ARG A C 1
ATOM 2466 O O . ARG A 1 333 ? -34.519 -15.501 -66.932 1.00 24.52 314 ARG A O 1
ATOM 2474 N N . ALA A 1 334 ? -34.280 -15.284 -69.173 1.00 22.86 315 ALA A N 1
ATOM 2475 C CA . ALA A 1 334 ? -34.997 -16.527 -69.440 1.00 26.28 315 ALA A CA 1
ATOM 2476 C C . ALA A 1 334 ? -34.259 -17.733 -68.882 1.00 26.16 315 ALA A C 1
ATOM 2477 O O . ALA A 1 334 ? -34.887 -18.752 -68.574 1.00 28.90 315 ALA A O 1
ATOM 2479 N N . ARG A 1 335 ? -32.934 -17.645 -68.761 1.00 27.72 316 ARG A N 1
ATOM 2480 C CA . ARG A 1 335 ? -32.135 -18.715 -68.184 1.00 29.70 316 ARG A CA 1
ATOM 2481 C C . ARG A 1 335 ? -32.013 -18.594 -66.667 1.00 27.87 316 ARG A C 1
ATOM 2482 O O . ARG A 1 335 ? -31.284 -19.376 -66.049 1.00 37.57 316 ARG A O 1
ATOM 2490 N N . GLY A 1 336 ? -32.753 -17.680 -66.044 1.00 28.84 317 GLY A N 1
ATOM 2491 C CA . GLY A 1 336 ? -32.756 -17.582 -64.600 1.00 31.69 317 GLY A CA 1
ATOM 2492 C C . GLY A 1 336 ? -31.697 -16.675 -64.011 1.00 43.08 317 GLY A C 1
ATOM 2493 O O . GLY A 1 336 ? -31.456 -16.754 -62.798 1.00 36.67 317 GLY A O 1
ATOM 2494 N N . ILE A 1 337 ? -31.063 -15.828 -64.818 1.00 30.68 318 ILE A N 1
ATOM 2495 C CA . ILE A 1 337 ? -30.035 -14.889 -64.362 1.00 28.81 318 ILE A CA 1
ATOM 2496 C C . ILE A 1 337 ? -30.693 -13.517 -64.266 1.00 29.68 318 ILE A C 1
ATOM 2497 O O . ILE A 1 337 ? -31.092 -12.965 -65.308 1.00 33.09 318 ILE A O 1
ATOM 2502 N N . PRO A 1 338 ? -30.800 -12.923 -63.078 1.00 21.24 319 PRO A N 1
ATOM 2503 C CA . PRO A 1 338 ? -31.293 -11.538 -62.980 1.00 21.37 319 PRO A CA 1
ATOM 2504 C C . PRO A 1 338 ? -30.396 -10.605 -63.768 1.00 23.21 319 PRO A C 1
ATOM 2505 O O . PRO A 1 338 ? -29.163 -10.636 -63.617 1.00 22.20 319 PRO A O 1
ATOM 2509 N N . ALA A 1 339 ? -31.002 -9.744 -64.583 1.00 19.33 320 ALA A N 1
ATOM 2510 C CA . ALA A 1 339 ? -30.233 -8.891 -65.480 1.00 19.03 320 ALA A CA 1
ATOM 2511 C C . ALA A 1 339 ? -30.962 -7.596 -65.790 1.00 20.00 320 ALA A C 1
ATOM 2512 O O . ALA A 1 339 ? -32.161 -7.610 -66.078 1.00 20.27 320 ALA A O 1
ATOM 2514 N N . THR A 1 340 ? -30.240 -6.482 -65.738 1.00 18.67 321 THR A N 1
ATOM 2515 C CA . THR A 1 340 ? -30.797 -5.163 -66.012 1.00 19.88 321 THR A CA 1
ATOM 2516 C C . THR A 1 340 ? -29.860 -4.377 -66.909 1.00 18.43 321 THR A C 1
ATOM 2517 O O . THR A 1 340 ? -28.664 -4.261 -66.631 1.00 18.73 321 THR A O 1
ATOM 2521 N N . VAL A 1 341 ? -30.415 -3.812 -67.969 1.00 18.47 322 VAL A N 1
ATOM 2522 C CA . VAL A 1 341 ? -29.708 -2.842 -68.786 1.00 18.07 322 VAL A CA 1
ATOM 2523 C C . VAL A 1 341 ? -29.633 -1.536 -68.010 1.00 19.55 322 VAL A C 1
ATOM 2524 O O . VAL A 1 341 ? -30.644 -1.056 -67.473 1.00 24.49 322 VAL A O 1
ATOM 2528 N N . ARG A 1 342 ? -28.425 -0.972 -67.928 1.00 20.33 323 ARG A N 1
ATOM 2529 C CA . ARG A 1 342 ? -28.178 0.272 -67.204 1.00 20.02 323 ARG A CA 1
ATOM 2530 C C . ARG A 1 342 ? -27.444 1.212 -68.153 1.00 22.91 323 ARG A C 1
ATOM 2531 O O . ARG A 1 342 ? -26.230 1.085 -68.324 1.00 23.11 323 ARG A O 1
ATOM 2539 N N . TYR A 1 343 ? -28.180 2.127 -68.782 1.00 25.62 324 TYR A N 1
ATOM 2540 C CA . TYR A 1 343 ? -27.560 3.201 -69.550 1.00 26.48 324 TYR A CA 1
ATOM 2541 C C . TYR A 1 343 ? -26.921 4.172 -68.580 1.00 29.34 324 TYR A C 1
ATOM 2542 O O . TYR A 1 343 ? -27.567 4.646 -67.640 1.00 29.62 324 TYR A O 1
ATOM 2551 N N . SER A 1 344 ? -25.645 4.448 -68.787 1.00 24.67 325 SER A N 1
ATOM 2552 C CA . SER A 1 344 ? -24.897 5.240 -67.827 1.00 24.84 325 SER A CA 1
ATOM 2553 C C . SER A 1 344 ? -25.399 6.672 -67.805 1.00 23.53 325 SER A C 1
ATOM 2554 O O . SER A 1 344 ? -25.839 7.225 -68.817 1.00 32.01 325 SER A O 1
ATOM 2557 N N . ARG A 1 345 ? -25.301 7.285 -66.636 1.00 31.31 326 ARG A N 1
ATOM 2558 C CA . ARG A 1 345 ? -25.600 8.697 -66.539 1.00 39.34 326 ARG A CA 1
ATOM 2559 C C . ARG A 1 345 ? -24.335 9.513 -66.759 1.00 58.93 326 ARG A C 1
ATOM 2560 O O . ARG A 1 345 ? -23.216 9.031 -66.555 1.00 29.75 326 ARG A O 1
ATOM 2568 N N . GLY A 1 346 ? -24.529 10.744 -67.227 1.00 29.09 327 GLY A N 1
ATOM 2569 C CA . GLY A 1 346 ? -23.445 11.685 -67.403 1.00 32.31 327 GLY A CA 1
ATOM 2570 C C . GLY A 1 346 ? -22.745 11.644 -68.746 1.00 28.92 327 GLY A C 1
ATOM 2571 O O . GLY A 1 346 ? -21.715 12.307 -68.896 1.00 25.78 327 GLY A O 1
ATOM 2572 N N . VAL A 1 347 ? -23.271 10.913 -69.733 1.00 27.41 328 VAL A N 1
ATOM 2573 C CA . VAL A 1 347 ? -22.607 10.834 -71.036 1.00 32.91 328 VAL A CA 1
ATOM 2574 C C . VAL A 1 347 ? -22.415 12.226 -71.633 1.00 28.50 328 VAL A C 1
ATOM 2575 O O . VAL A 1 347 ? -21.374 12.519 -72.239 1.00 29.71 328 VAL A O 1
ATOM 2579 N N . ASP A 1 348 ? -23.386 13.122 -71.431 1.00 31.30 329 ASP A N 1
ATOM 2580 C CA . ASP A 1 348 ? -23.352 14.441 -72.060 1.00 33.88 329 ASP A CA 1
ATOM 2581 C C . ASP A 1 348 ? -22.287 15.360 -71.476 1.00 49.51 329 ASP A C 1
ATOM 2582 O O . ASP A 1 348 ? -22.004 16.406 -72.071 1.00 42.53 329 ASP A O 1
ATOM 2587 N N . ILE A 1 349 ? -21.726 15.023 -70.318 1.00 31.79 330 ILE A N 1
ATOM 2588 C CA . ILE A 1 349 ? -20.646 15.784 -69.705 1.00 31.49 330 ILE A CA 1
ATOM 2589 C C . ILE A 1 349 ? -19.390 14.928 -69.522 1.00 29.28 330 ILE A C 1
ATOM 2590 O O . ILE A 1 349 ? -18.528 15.270 -68.733 1.00 29.07 330 ILE A O 1
ATOM 2595 N N . SER A 1 350 ? -19.283 13.825 -70.262 1.00 31.00 331 SER A N 1
ATOM 2596 C CA . SER A 1 350 ? -18.126 12.928 -70.199 1.00 29.57 331 SER A CA 1
ATOM 2597 C C . SER A 1 350 ? -17.870 12.476 -68.767 1.00 30.96 331 SER A C 1
ATOM 2598 O O . SER A 1 350 ? -16.741 12.511 -68.264 1.00 29.34 331 SER A O 1
ATOM 2601 N N . ALA A 1 351 ? -18.949 12.084 -68.095 1.00 25.83 332 ALA A N 1
ATOM 2602 C CA . ALA A 1 351 ? -18.890 11.642 -66.711 1.00 23.92 332 ALA A CA 1
ATOM 2603 C C . ALA A 1 351 ? -19.369 10.209 -66.537 1.00 21.96 332 ALA A C 1
ATOM 2604 O O . ALA A 1 351 ? -19.512 9.753 -65.404 1.00 25.71 332 ALA A O 1
ATOM 2606 N N . ALA A 1 352 ? -19.626 9.492 -67.627 1.00 23.98 333 ALA A N 1
ATOM 2607 C CA . ALA A 1 352 ? -20.095 8.120 -67.552 1.00 23.53 333 ALA A CA 1
ATOM 2608 C C . ALA A 1 352 ? -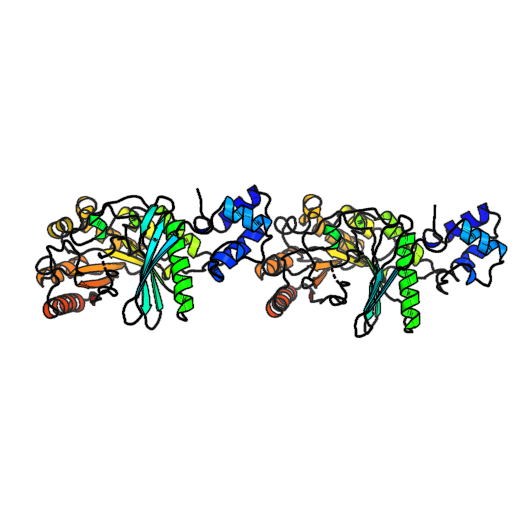18.950 7.119 -67.415 1.00 29.12 333 ALA A C 1
ATOM 2609 O O . ALA A 1 352 ? -17.768 7.448 -67.628 1.00 24.65 333 ALA A O 1
ATOM 2618 N N . GLY A 1 354 ? -16.193 4.750 -67.970 1.00 24.65 335 GLY A N 1
ATOM 2619 C CA . GLY A 1 354 ? -15.231 4.632 -69.049 1.00 29.11 335 GLY A CA 1
ATOM 2620 C C . GLY A 1 354 ? -14.774 5.935 -69.667 1.00 35.58 335 GLY A C 1
ATOM 2621 O O . GLY A 1 354 ? -13.928 5.928 -70.541 1.00 26.83 335 GLY A O 1
ATOM 2622 N N . GLN A 1 355 ? -15.352 7.057 -69.238 1.00 24.54 336 GLN A N 1
ATOM 2623 C CA . GLN A 1 355 ? -15.082 8.347 -69.856 1.00 25.63 336 GLN A CA 1
ATOM 2624 C C . GLN A 1 355 ? -14.150 9.263 -69.058 1.00 27.97 336 GLN A C 1
ATOM 2625 O O . GLN A 1 355 ? -13.797 10.334 -69.560 1.00 26.65 336 GLN A O 1
ATOM 2631 N N . LEU A 1 356 ? -13.740 8.885 -67.848 1.00 24.77 337 LEU A N 1
ATOM 2632 C CA . LEU A 1 356 ? -12.953 9.784 -67.004 1.00 25.09 337 LEU A CA 1
ATOM 2633 C C . LEU A 1 356 ? -11.491 9.820 -67.453 1.00 32.19 337 LEU A C 1
ATOM 2634 O O . LEU A 1 356 ? -10.769 8.822 -67.337 1.00 28.61 337 LEU A O 1
ATOM 2639 N N . ARG A 1 357 ? -11.060 10.983 -67.949 1.00 27.05 338 ARG A N 1
ATOM 2640 C CA . ARG A 1 357 ? -9.691 11.229 -68.397 1.00 28.50 338 ARG A CA 1
ATOM 2641 C C . ARG A 1 357 ? -8.974 12.304 -67.593 1.00 31.40 338 ARG A C 1
ATOM 2642 O O . ARG A 1 357 ? -7.791 12.556 -67.840 1.00 32.09 338 ARG A O 1
ATOM 2650 N N . ALA A 1 358 ? -9.656 12.953 -66.657 1.00 28.68 339 ALA A N 1
ATOM 2651 C CA . ALA A 1 358 ? -9.077 14.007 -65.832 1.00 32.61 339 ALA A CA 1
ATOM 2652 C C . ALA A 1 358 ? -8.456 15.107 -66.691 1.00 55.36 339 ALA A C 1
ATOM 2653 O O . ALA A 1 358 ? -7.339 15.580 -66.441 1.00 49.25 339 ALA A O 1
ATOM 2655 N N . GLU A 1 359 ? -9.219 15.530 -67.700 1.00 61.03 340 GLU A N 1
ATOM 2656 C CA . GLU A 1 359 ? -8.866 16.641 -68.589 1.00 58.65 340 GLU A CA 1
ATOM 2657 C C . GLU A 1 359 ? -7.717 16.255 -69.512 1.00 67.96 340 GLU A C 1
ATOM 2658 O O . GLU A 1 359 ? -7.936 15.587 -70.524 1.00 75.66 340 GLU A O 1
ATOM 2664 N N . PRO B 1 19 ? 1.495 39.183 12.522 1.00 50.95 0 PRO B N 1
ATOM 2665 C CA . PRO B 1 19 ? 0.432 39.966 11.886 1.00 77.81 0 PRO B CA 1
ATOM 2666 C C . PRO B 1 19 ? -0.841 39.142 11.787 1.00 75.42 0 PRO B C 1
ATOM 2667 O O . PRO B 1 19 ? -1.014 38.364 10.846 1.00 71.89 0 PRO B O 1
ATOM 2671 N N . MET B 1 20 ? -1.724 39.339 12.760 1.00 53.01 1 MET B N 1
ATOM 2672 C CA . MET B 1 20 ? -2.987 38.635 12.870 1.00 34.76 1 MET B CA 1
ATOM 2673 C C . MET B 1 20 ? -4.141 39.626 12.786 1.00 39.86 1 MET B C 1
ATOM 2674 O O . MET B 1 20 ? -4.030 40.770 13.249 1.00 32.31 1 MET B O 1
ATOM 2679 N N . ALA B 1 21 ? -5.266 39.158 12.247 1.00 25.51 2 ALA B N 1
ATOM 2680 C CA . ALA B 1 21 ? -6.542 39.825 12.438 1.00 23.88 2 ALA B CA 1
ATOM 2681 C C . ALA B 1 21 ? -7.306 39.126 13.554 1.00 20.30 2 ALA B C 1
ATOM 2682 O O . ALA B 1 21 ? -7.013 37.984 13.926 1.00 21.33 2 ALA B O 1
ATOM 2684 N N . LEU B 1 22 ? -8.310 39.821 14.100 1.00 21.89 3 LEU B N 1
ATOM 2685 C CA . LEU B 1 22 ? -9.135 39.186 15.125 1.00 21.45 3 LEU B CA 1
ATOM 2686 C C . LEU B 1 22 ? -9.674 37.853 14.628 1.00 20.74 3 LEU B C 1
ATOM 2687 O O . LEU B 1 22 ? -9.696 36.861 15.374 1.00 20.94 3 LEU B O 1
ATOM 2692 N N . TYR B 1 23 ? -10.115 37.815 13.359 1.00 18.69 4 TYR B N 1
ATOM 2693 C CA . TYR B 1 23 ? -10.737 36.628 12.800 1.00 18.67 4 TYR B CA 1
ATOM 2694 C C . TYR B 1 23 ? -9.792 35.443 12.635 1.00 19.14 4 TYR B C 1
ATOM 2695 O O . TYR B 1 23 ? -10.257 34.355 12.271 1.00 19.90 4 TYR B O 1
ATOM 2704 N N . ASP B 1 24 ? -8.493 35.608 12.886 1.00 18.59 5 ASP B N 1
ATOM 2705 C CA . ASP B 1 24 ? -7.556 34.493 12.816 1.00 19.21 5 ASP B CA 1
ATOM 2706 C C . ASP B 1 24 ? -7.519 33.654 14.079 1.00 19.64 5 ASP B C 1
ATOM 2707 O O . ASP B 1 24 ? -6.846 32.615 14.075 1.00 22.18 5 ASP B O 1
ATOM 2712 N N . LEU B 1 25 ? -8.165 34.093 15.166 1.00 21.02 6 LEU B N 1
ATOM 2713 C CA . LEU B 1 25 ? -7.955 33.531 16.495 1.00 23.71 6 LEU B CA 1
ATOM 2714 C C . LEU B 1 25 ? -9.122 32.684 16.986 1.00 22.10 6 LEU B C 1
ATOM 2715 O O . LEU B 1 25 ? -10.289 33.029 16.795 1.00 21.93 6 LEU B O 1
ATOM 2720 N N . THR B 1 26 ? -8.798 31.598 17.682 1.00 22.97 7 THR B N 1
ATOM 2721 C CA . THR B 1 26 ? -9.804 30.936 18.498 1.00 22.31 7 THR B CA 1
ATOM 2722 C C . THR B 1 26 ? -10.075 31.763 19.758 1.00 30.13 7 THR B C 1
ATOM 2723 O O . THR B 1 26 ? -9.352 32.705 20.093 1.00 23.23 7 THR B O 1
ATOM 2727 N N . LEU B 1 27 ? -11.142 31.408 20.469 1.00 23.57 8 LEU B N 1
ATOM 2728 C CA . LEU B 1 27 ? -11.448 32.138 21.693 1.00 25.30 8 LEU B CA 1
ATOM 2729 C C . LEU B 1 27 ? -10.323 31.994 22.720 1.00 34.42 8 LEU B C 1
ATOM 2730 O O . LEU B 1 27 ? -9.895 32.981 23.334 1.00 27.41 8 LEU B O 1
ATOM 2735 N N . ALA B 1 28 ? -9.822 30.770 22.912 1.00 25.43 9 ALA B N 1
ATOM 2736 C CA . ALA B 1 28 ? -8.724 30.555 23.851 1.00 34.94 9 ALA B CA 1
ATOM 2737 C C . ALA B 1 28 ? -7.483 31.355 23.460 1.00 36.32 9 ALA B C 1
ATOM 2738 O O . ALA B 1 28 ? -6.778 31.877 24.331 1.00 31.89 9 ALA B O 1
ATOM 2740 N N . GLU B 1 29 ? -7.183 31.446 22.160 1.00 29.90 10 GLU B N 1
ATOM 2741 C CA . GLU B 1 29 ? -6.034 32.234 21.727 1.00 26.52 10 GLU B CA 1
ATOM 2742 C C . GLU B 1 29 ? -6.246 33.717 21.991 1.00 27.86 10 GLU B C 1
ATOM 2743 O O . GLU B 1 29 ? -5.300 34.429 22.361 1.00 28.75 10 GLU B O 1
ATOM 2749 N N . LEU B 1 30 ? -7.473 34.208 21.784 1.00 26.53 11 LEU B N 1
ATOM 2750 C CA . LEU B 1 30 ? -7.736 35.612 22.071 1.00 25.09 11 LEU B CA 1
ATOM 2751 C C . LEU B 1 30 ? -7.570 35.891 23.559 1.00 25.85 11 LEU B C 1
ATOM 2752 O O . LEU B 1 30 ? -6.985 36.906 23.953 1.00 28.20 11 LEU B O 1
ATOM 2757 N N . GLU B 1 31 ? -8.078 34.993 24.399 1.00 26.45 12 GLU B N 1
ATOM 2758 C CA . GLU B 1 31 ? -7.924 35.166 25.838 1.00 28.54 12 GLU B CA 1
ATOM 2759 C C . GLU B 1 31 ? -6.454 35.265 26.221 1.00 32.42 12 GLU B C 1
ATOM 2760 O O . GLU B 1 31 ? -6.074 36.096 27.055 1.00 33.03 12 GLU B O 1
ATOM 2766 N N . GLU B 1 32 ? -5.611 34.418 25.635 1.00 30.26 13 GLU B N 1
ATOM 2767 C CA . GLU B 1 32 ? -4.204 34.418 26.023 1.00 35.30 13 GLU B CA 1
ATOM 2768 C C . GLU B 1 32 ? -3.493 35.670 25.529 1.00 30.25 13 GLU B C 1
ATOM 2769 O O . GLU B 1 32 ? -2.607 36.196 26.213 1.00 34.87 13 GLU B O 1
ATOM 2775 N N . ARG B 1 33 ? -3.872 36.164 24.355 1.00 28.58 14 ARG B N 1
ATOM 2776 C CA . ARG B 1 33 ? -3.309 37.410 23.848 1.00 28.73 14 ARG B CA 1
ATOM 2777 C C . ARG B 1 33 ? -3.706 38.590 24.726 1.00 31.81 14 ARG B C 1
ATOM 2778 O O . ARG B 1 33 ? -2.876 39.452 25.032 1.00 34.54 14 ARG B O 1
ATOM 2786 N N . LEU B 1 34 ? -4.978 38.656 25.121 1.00 34.46 15 LEU B N 1
ATOM 2787 C CA . LEU B 1 34 ? -5.423 39.728 26.002 1.00 29.94 15 LEU B CA 1
ATOM 2788 C C . LEU B 1 34 ? -4.665 39.680 27.314 1.00 33.85 15 LEU B C 1
ATOM 2789 O O . LEU B 1 34 ? -4.199 40.708 27.821 1.00 38.71 15 LEU B O 1
ATOM 2794 N N . ALA B 1 35 ? -4.539 38.487 27.890 1.00 39.51 16 ALA B N 1
ATOM 2795 C CA . ALA B 1 35 ? -3.865 38.376 29.173 1.00 35.76 16 ALA B CA 1
ATOM 2796 C C . ALA B 1 35 ? -2.411 38.821 29.065 1.00 35.00 16 ALA B C 1
ATOM 2797 O O . ALA B 1 35 ? -1.893 39.488 29.968 1.00 37.80 16 ALA B O 1
ATOM 2799 N N . ALA B 1 36 ? -1.751 38.504 27.948 1.00 43.20 17 ALA B N 1
ATOM 2800 C CA . ALA B 1 36 ? -0.366 38.932 27.761 1.00 43.50 17 ALA B CA 1
ATOM 2801 C C . ALA B 1 36 ? -0.257 40.450 27.704 1.00 48.95 17 ALA B C 1
ATOM 2802 O O . ALA B 1 36 ? 0.791 41.012 28.053 1.00 45.13 17 ALA B O 1
ATOM 2804 N N . ASP B 1 37 ? -1.327 41.130 27.292 1.00 41.71 18 ASP B N 1
ATOM 2805 C CA . ASP B 1 37 ? -1.364 42.584 27.282 1.00 38.37 18 ASP B CA 1
ATOM 2806 C C . ASP B 1 37 ? -1.976 43.157 28.555 1.00 41.61 18 ASP B C 1
ATOM 2807 O O . ASP B 1 37 ? -2.214 44.368 28.629 1.00 47.10 18 ASP B O 1
ATOM 2812 N N . GLY B 1 38 ? -2.204 42.323 29.568 1.00 35.72 19 GLY B N 1
ATOM 2813 C CA . GLY B 1 38 ? -2.775 42.798 30.812 1.00 34.30 19 GLY B CA 1
ATOM 2814 C C . GLY B 1 38 ? -4.253 43.117 30.770 1.00 39.35 19 GLY B C 1
ATOM 2815 O O . GLY B 1 38 ? -4.739 43.844 31.645 1.00 37.09 19 GLY B O 1
ATOM 2816 N N . VAL B 1 39 ? -4.989 42.580 29.801 1.00 35.66 20 VAL B N 1
ATOM 2817 C CA . VAL B 1 39 ? -6.429 42.831 29.684 1.00 31.47 20 VAL B CA 1
ATOM 2818 C C . VAL B 1 39 ? -7.166 41.660 30.323 1.00 30.61 20 VAL B C 1
ATOM 2819 O O . VAL B 1 39 ? -6.794 40.506 30.084 1.00 33.17 20 VAL B O 1
ATOM 2823 N N . PRO B 1 40 ? -8.228 41.899 31.100 1.00 30.38 21 PRO B N 1
ATOM 2824 C CA . PRO B 1 40 ? -8.956 40.787 31.728 1.00 33.90 21 PRO B CA 1
ATOM 2825 C C . PRO B 1 40 ? -9.482 39.799 30.693 1.00 30.90 21 PRO B C 1
ATOM 2826 O O . PRO B 1 40 ? -9.925 40.181 29.608 1.00 29.39 21 PRO B O 1
ATOM 2830 N N . ARG B 1 41 ? -9.421 38.511 31.036 1.00 38.86 22 ARG B N 1
ATOM 2831 C CA . ARG B 1 41 ? -9.829 37.479 30.084 1.00 40.40 22 ARG B CA 1
ATOM 2832 C C . ARG B 1 41 ? -11.309 37.558 29.730 1.00 43.37 22 ARG B C 1
ATOM 2833 O O . ARG B 1 41 ? -11.691 37.148 28.626 1.00 37.01 22 ARG B O 1
ATOM 2841 N N . TYR B 1 42 ? -12.152 38.071 30.630 1.00 32.50 23 TYR B N 1
ATOM 2842 C CA . TYR B 1 42 ? -13.582 38.116 30.329 1.00 30.77 23 TYR B CA 1
ATOM 2843 C C . TYR B 1 42 ? -13.874 38.961 29.099 1.00 29.28 23 TYR B C 1
ATOM 2844 O O . TYR B 1 42 ? -14.925 38.782 28.468 1.00 28.22 23 TYR B O 1
ATOM 2853 N N . ARG B 1 43 ? -12.958 39.844 28.705 1.00 27.45 24 ARG B N 1
ATOM 2854 C CA . ARG B 1 43 ? -13.174 40.650 27.510 1.00 24.11 24 ARG B CA 1
ATOM 2855 C C . ARG B 1 43 ? -13.193 39.807 26.244 1.00 24.45 24 ARG B C 1
ATOM 2856 O O . ARG B 1 43 ? -13.781 40.220 25.247 1.00 26.82 24 ARG B O 1
ATOM 2864 N N . ALA B 1 44 ? -12.544 38.638 26.250 1.00 23.63 25 ALA B N 1
ATOM 2865 C CA . ALA B 1 44 ? -12.476 37.840 25.031 1.00 25.77 25 ALA B CA 1
ATOM 2866 C C . ALA B 1 44 ? -13.862 37.380 24.587 1.00 24.15 25 ALA B C 1
ATOM 2867 O O . ALA B 1 44 ? -14.213 37.465 23.405 1.00 22.83 25 ALA B O 1
ATOM 2869 N N . ARG B 1 45 ? -14.675 36.917 25.530 1.00 25.12 26 ARG B N 1
ATOM 2870 C CA . ARG B 1 45 ? -16.031 36.496 25.198 1.00 24.34 26 ARG B CA 1
ATOM 2871 C C . ARG B 1 45 ? -16.862 37.674 24.708 1.00 26.90 26 ARG B C 1
ATOM 2872 O O . ARG B 1 45 ? -17.666 37.529 23.787 1.00 26.15 26 ARG B O 1
ATOM 2880 N N . GLN B 1 46 ? -16.687 38.856 25.307 1.00 25.14 27 GLN B N 1
ATOM 2881 C CA . GLN B 1 46 ? -17.440 40.021 24.843 1.00 22.17 27 GLN B CA 1
ATOM 2882 C C . GLN B 1 46 ? -17.036 40.405 23.427 1.00 24.16 27 GLN B C 1
ATOM 2883 O O . GLN B 1 46 ? -17.887 40.778 22.609 1.00 25.94 27 GLN B O 1
ATOM 2889 N N . ILE B 1 47 ? -15.733 40.348 23.123 1.00 23.57 28 ILE B N 1
ATOM 2890 C CA . ILE B 1 47 ? -15.260 40.652 21.772 1.00 21.43 28 ILE B CA 1
ATOM 2891 C C . ILE B 1 47 ? -15.831 39.656 20.772 1.00 22.36 28 ILE B C 1
ATOM 2892 O O . ILE B 1 47 ? -16.306 40.043 19.697 1.00 23.33 28 ILE B O 1
ATOM 2897 N N . PHE B 1 48 ? -15.851 38.370 21.126 1.00 24.24 29 PHE B N 1
ATOM 2898 C CA . PHE B 1 48 ? -16.468 37.385 20.239 1.00 23.65 29 PHE B CA 1
ATOM 2899 C C . PHE B 1 48 ? -17.952 37.665 20.023 1.00 23.51 29 PHE B C 1
ATOM 2900 O O . PHE B 1 48 ? -18.460 37.527 18.902 1.00 22.93 29 PHE B O 1
ATOM 2908 N N A HIS B 1 49 ? -18.673 38.021 21.088 0.57 20.71 30 HIS B N 1
ATOM 2909 N N B HIS B 1 49 ? -18.692 38.048 21.051 0.43 24.05 30 HIS B N 1
ATOM 2910 C CA A HIS B 1 49 ? -20.089 38.329 20.938 0.57 19.33 30 HIS B CA 1
ATOM 2911 C CA B HIS B 1 49 ? -20.088 38.357 20.895 0.43 22.13 30 HIS B CA 1
ATOM 2912 C C A HIS B 1 49 ? -20.295 39.466 19.947 0.57 23.99 30 HIS B C 1
ATOM 2913 C C B HIS B 1 49 ? -20.301 39.503 19.944 0.43 24.82 30 HIS B C 1
ATOM 2914 O O A HIS B 1 49 ? -21.142 39.384 19.050 0.57 22.05 30 HIS B O 1
ATOM 2915 O O B HIS B 1 49 ? -21.101 39.437 19.105 0.43 25.53 30 HIS B O 1
ATOM 2928 N N . TRP B 1 50 ? -19.544 40.553 20.109 1.00 24.51 31 TRP B N 1
ATOM 2929 C CA . TRP B 1 50 ? -19.748 41.706 19.250 1.00 24.66 31 TRP B CA 1
ATOM 2930 C C . TRP B 1 50 ? -19.257 41.441 17.829 1.00 24.07 31 TRP B C 1
ATOM 2931 O O . TRP B 1 50 ? -19.872 41.910 16.871 1.00 24.89 31 TRP B O 1
ATOM 2942 N N . ALA B 1 51 ? -18.169 40.685 17.675 1.00 21.17 32 ALA B N 1
ATOM 2943 C CA . ALA B 1 51 ? -17.645 40.404 16.339 1.00 20.17 32 ALA B CA 1
ATOM 2944 C C . ALA B 1 51 ? -18.560 39.467 15.569 1.00 20.95 32 ALA B C 1
ATOM 2945 O O . ALA B 1 51 ? -18.728 39.617 14.354 1.00 21.79 32 ALA B O 1
ATOM 2947 N N . TYR B 1 52 ? -19.121 38.469 16.241 1.00 22.52 33 TYR B N 1
ATOM 2948 C CA . TYR B 1 52 ? -19.764 37.358 15.557 1.00 19.10 33 TYR B CA 1
ATOM 2949 C C . TYR B 1 52 ? -21.264 37.279 15.774 1.00 20.32 33 TYR B C 1
ATOM 2950 O O . TYR B 1 52 ? -21.974 36.823 14.887 1.00 27.95 33 TYR B O 1
ATOM 2959 N N . ARG B 1 53 ? -21.790 37.716 16.890 1.00 21.13 34 ARG B N 1
ATOM 2960 C CA . ARG B 1 53 ? -23.237 37.749 17.083 1.00 20.97 34 ARG B CA 1
ATOM 2961 C C . ARG B 1 53 ? -23.788 39.085 16.651 1.00 23.01 34 ARG B C 1
ATOM 2962 O O . ARG B 1 53 ? -24.787 39.110 16.079 1.00 27.05 34 ARG B O 1
ATOM 2970 N N . GLN B 1 54 ? -23.098 40.175 16.948 1.00 22.80 35 GLN B N 1
ATOM 2971 C CA . GLN B 1 54 ? -23.526 41.484 16.475 1.00 24.04 35 GLN B CA 1
ATOM 2972 C C . GLN B 1 54 ? -22.901 41.859 15.140 1.00 27.82 35 GLN B C 1
ATOM 2973 O O . GLN B 1 54 ? -23.300 42.871 14.554 1.00 27.21 35 GLN B O 1
ATOM 2979 N N . LEU B 1 55 ? -21.952 41.061 14.643 1.00 22.57 36 LEU B N 1
ATOM 2980 C CA . LEU B 1 55 ? -21.361 41.276 13.318 1.00 23.85 36 LEU B CA 1
ATOM 2981 C C . LEU B 1 55 ? -20.785 42.690 13.179 1.00 23.46 36 LEU B C 1
ATOM 2982 O O . LEU B 1 55 ? -20.960 43.358 12.159 1.00 23.97 36 LEU B O 1
ATOM 2987 N N . ALA B 1 56 ? -20.069 43.129 14.211 1.00 25.94 37 ALA B N 1
ATOM 2988 C CA . ALA B 1 56 ? -19.508 44.473 14.247 1.00 23.93 37 ALA B CA 1
ATOM 2989 C C . ALA B 1 56 ? -18.680 44.768 12.995 1.00 24.32 37 ALA B C 1
ATOM 2990 O O . ALA B 1 56 ? -17.891 43.937 12.543 1.00 24.89 37 ALA B O 1
ATOM 2992 N N . VAL B 1 57 ? -18.863 45.977 12.446 1.00 27.14 38 VAL B N 1
ATOM 2993 C CA . VAL B 1 57 ? -18.101 46.390 11.265 1.00 22.24 38 VAL B CA 1
ATOM 2994 C C . VAL B 1 57 ? -16.719 46.896 11.655 1.00 32.26 38 VAL B C 1
ATOM 2995 O O . VAL B 1 57 ? -15.783 46.872 10.836 1.00 30.20 38 VAL B O 1
ATOM 2999 N N . ASP B 1 58 ? -16.585 47.400 12.873 1.00 27.69 39 ASP B N 1
ATOM 3000 C CA . ASP B 1 58 ? -15.335 47.954 13.371 1.00 29.06 39 ASP B CA 1
ATOM 3001 C C . ASP B 1 58 ? -15.365 47.899 14.888 1.00 26.46 39 ASP B C 1
ATOM 3002 O O . ASP B 1 58 ? -16.393 47.607 15.502 1.00 26.70 39 ASP B O 1
ATOM 3007 N N . TYR B 1 59 ? -14.222 48.186 15.494 1.00 26.80 40 TYR B N 1
ATOM 3008 C CA . TYR B 1 59 ? -14.165 48.120 16.949 1.00 29.72 40 TYR B CA 1
ATOM 3009 C C . TYR B 1 59 ? -14.993 49.218 17.597 1.00 36.50 40 TYR B C 1
ATOM 3010 O O . TYR B 1 59 ? -15.456 49.057 18.734 1.00 30.71 40 TYR B O 1
ATOM 3019 N N . ASP B 1 60 ? -15.193 50.342 16.905 1.00 29.78 41 ASP B N 1
ATOM 3020 C CA . ASP B 1 60 ? -15.969 51.417 17.499 1.00 36.56 41 ASP B CA 1
ATOM 3021 C C . ASP B 1 60 ? -17.422 51.015 17.704 1.00 34.43 41 ASP B C 1
ATOM 3022 O O . ASP B 1 60 ? -18.101 51.604 18.554 1.00 36.28 41 ASP B O 1
ATOM 3027 N N . ALA B 1 61 ? -17.894 49.995 16.978 1.00 29.16 42 ALA B N 1
ATOM 3028 C CA . ALA B 1 61 ? -19.232 49.460 17.189 1.00 30.67 42 ALA B CA 1
ATOM 3029 C C . ALA B 1 61 ? -19.348 48.673 18.489 1.00 58.32 42 ALA B C 1
ATOM 3030 O O . ALA B 1 61 ? -20.470 48.404 18.933 1.00 37.31 42 ALA B O 1
ATOM 3032 N N . MET B 1 62 ? -18.227 48.285 19.105 1.00 33.56 43 MET B N 1
ATOM 3033 C CA . MET B 1 62 ? -18.262 47.483 20.330 1.00 29.91 43 MET B CA 1
ATOM 3034 C C . MET B 1 62 ? -18.356 48.445 21.514 1.00 30.69 43 MET B C 1
ATOM 3035 O O . MET B 1 62 ? -17.388 48.707 22.235 1.00 35.98 43 MET B O 1
ATOM 3040 N N . THR B 1 63 ? -19.568 48.971 21.720 1.00 39.40 44 THR B N 1
ATOM 3041 C CA . THR B 1 63 ? -19.739 50.074 22.656 1.00 48.19 44 THR B CA 1
ATOM 3042 C C . THR B 1 63 ? -19.482 49.635 24.088 1.00 55.24 44 THR B C 1
ATOM 3043 O O . THR B 1 63 ? -19.070 50.455 24.918 1.00 53.87 44 THR B O 1
ATOM 3047 N N . VAL B 1 64 ? -19.665 48.346 24.387 1.00 42.43 45 VAL B N 1
ATOM 3048 C CA . VAL B 1 64 ? -19.426 47.871 25.747 1.00 50.85 45 VAL B CA 1
ATOM 3049 C C . VAL B 1 64 ? -17.963 47.993 26.141 1.00 51.90 45 VAL B C 1
ATOM 3050 O O . VAL B 1 64 ? -17.644 47.971 27.334 1.00 48.08 45 VAL B O 1
ATOM 3054 N N . LEU B 1 65 ? -17.065 48.157 25.177 1.00 35.44 46 LEU B N 1
ATOM 3055 C CA . LEU B 1 65 ? -15.648 48.149 25.521 1.00 39.27 46 LEU B CA 1
ATOM 3056 C C . LEU B 1 65 ? -15.140 49.566 25.772 1.00 49.27 46 LEU B C 1
ATOM 3057 O O . LEU B 1 65 ? -15.558 50.506 25.088 1.00 39.49 46 LEU B O 1
ATOM 3062 N N . PRO B 1 66 ? -14.235 49.726 26.742 1.00 45.86 47 PRO B N 1
ATOM 3063 C CA . PRO B 1 66 ? -13.607 51.035 26.964 1.00 44.90 47 PRO B CA 1
ATOM 3064 C C . PRO B 1 66 ? -12.942 51.557 25.699 1.00 53.63 47 PRO B C 1
ATOM 3065 O O . PRO B 1 66 ? -12.468 50.792 24.857 1.00 50.81 47 PRO B O 1
ATOM 3069 N N . LYS B 1 67 ? -12.918 52.886 25.571 1.00 54.97 48 LYS B N 1
ATOM 3070 C CA . LYS B 1 67 ? -12.326 53.509 24.391 1.00 46.55 48 LYS B CA 1
ATOM 3071 C C . LYS B 1 67 ? -10.852 53.147 24.241 1.00 51.64 48 LYS B C 1
ATOM 3072 O O . LYS B 1 67 ? -10.370 52.923 23.124 1.00 57.13 48 LYS B O 1
ATOM 3078 N N . THR B 1 68 ? -10.122 53.087 25.351 1.00 46.91 49 THR B N 1
ATOM 3079 C CA . THR B 1 68 ? -8.704 52.751 25.284 1.00 44.49 49 THR B CA 1
ATOM 3080 C C . THR B 1 68 ? -8.492 51.353 24.725 1.00 39.27 49 THR B C 1
ATOM 3081 O O . THR B 1 68 ? -7.546 51.116 23.963 1.00 53.82 49 THR B O 1
ATOM 3085 N N . LEU B 1 69 ? -9.376 50.419 25.069 1.00 46.84 50 LEU B N 1
ATOM 3086 C CA . LEU B 1 69 ? -9.216 49.049 24.602 1.00 47.39 50 LEU B CA 1
ATOM 3087 C C . LEU B 1 69 ? -9.524 48.946 23.118 1.00 43.33 50 LEU B C 1
ATOM 3088 O O . LEU B 1 69 ? -8.841 48.226 22.381 1.00 41.53 50 LEU B O 1
ATOM 3093 N N . ARG B 1 70 ? -10.563 49.644 22.663 1.00 40.58 51 ARG B N 1
ATOM 3094 C CA . ARG B 1 70 ? -10.881 49.624 21.241 1.00 44.69 51 ARG B CA 1
ATOM 3095 C C . ARG B 1 70 ? -9.732 50.174 20.410 1.00 63.63 51 ARG B C 1
ATOM 3096 O O . ARG B 1 70 ? -9.460 49.680 19.310 1.00 48.18 51 ARG B O 1
ATOM 3104 N N . ALA B 1 71 ? -9.055 51.208 20.908 1.00 43.49 52 ALA B N 1
ATOM 3105 C CA . ALA B 1 71 ? -7.932 51.763 20.167 1.00 40.34 52 ALA B CA 1
ATOM 3106 C C . ALA B 1 71 ? -6.764 50.787 20.135 1.00 41.51 52 ALA B C 1
ATOM 3107 O O . ALA B 1 71 ? -6.118 50.615 19.094 1.00 44.30 52 ALA B O 1
ATOM 3109 N N . ASP B 1 72 ? -6.483 50.133 21.263 1.00 42.22 53 ASP B N 1
ATOM 3110 C CA . ASP B 1 72 ? -5.425 49.129 21.291 1.00 43.99 53 ASP B CA 1
ATOM 3111 C C . ASP B 1 72 ? -5.745 47.972 20.351 1.00 47.52 53 ASP B C 1
ATOM 3112 O O . ASP B 1 72 ? -4.862 47.465 19.652 1.00 38.80 53 ASP B O 1
ATOM 3117 N N . LEU B 1 73 ? -7.008 47.539 20.319 1.00 41.24 54 LEU B N 1
ATOM 3118 C CA . LEU B 1 73 ? -7.392 46.452 19.426 1.00 32.03 54 LEU B CA 1
ATOM 3119 C C . LEU B 1 73 ? -7.245 46.855 17.965 1.00 33.72 54 LEU B C 1
ATOM 3120 O O . LEU B 1 73 ? -6.722 46.082 17.153 1.00 35.17 54 LEU B O 1
ATOM 3125 N N . ALA B 1 74 ? -7.703 48.061 17.608 1.00 30.05 55 ALA B N 1
ATOM 3126 C CA . ALA B 1 74 ? -7.601 48.505 16.217 1.00 30.08 55 ALA B CA 1
ATOM 3127 C C . ALA B 1 74 ? -6.148 48.547 15.753 1.00 35.29 55 ALA B C 1
ATOM 3128 O O . ALA B 1 74 ? -5.849 48.208 14.601 1.00 36.94 55 ALA B O 1
ATOM 3130 N N . THR B 1 75 ? -5.230 48.944 16.633 1.00 50.80 56 THR B N 1
ATOM 3131 C CA . THR B 1 75 ? -3.830 49.044 16.233 1.00 53.48 56 THR B CA 1
ATOM 3132 C C . THR B 1 75 ? -3.144 47.685 16.282 1.00 44.76 56 THR B C 1
ATOM 3133 O O . THR B 1 75 ? -2.405 47.327 15.360 1.00 44.83 56 THR B O 1
ATOM 3137 N N . ARG B 1 76 ? -3.412 46.900 17.325 1.00 46.68 57 ARG B N 1
ATOM 3138 C CA . ARG B 1 76 ? -2.681 45.665 17.574 1.00 40.02 57 ARG B CA 1
ATOM 3139 C C . ARG B 1 76 ? -3.314 44.446 16.932 1.00 48.78 57 ARG B C 1
ATOM 3140 O O . ARG B 1 76 ? -2.600 43.475 16.652 1.00 40.15 57 ARG B O 1
ATOM 3148 N N . LEU B 1 77 ? -4.622 44.465 16.671 1.00 35.39 58 LEU B N 1
ATOM 3149 C CA . LEU B 1 77 ? -5.340 43.268 16.238 1.00 24.28 58 LEU B CA 1
ATOM 3150 C C . LEU B 1 77 ? -6.492 43.678 15.332 1.00 26.23 58 LEU B C 1
ATOM 3151 O O . LEU B 1 77 ? -7.669 43.577 15.702 1.00 29.35 58 LEU B O 1
ATOM 3156 N N . PRO B 1 78 ? -6.189 44.115 14.111 1.00 28.68 59 PRO B N 1
ATOM 3157 C CA . PRO B 1 78 ? -7.239 44.626 13.224 1.00 25.58 59 PRO B CA 1
ATOM 3158 C C . PRO B 1 78 ? -8.404 43.660 13.115 1.00 23.44 59 PRO B C 1
ATOM 3159 O O . PRO B 1 78 ? -8.235 42.438 13.043 1.00 23.55 59 PRO B O 1
ATOM 3163 N N . LEU B 1 79 ? -9.609 44.220 13.100 1.00 23.85 60 LEU B N 1
ATOM 3164 C CA . LEU B 1 79 ? -10.800 43.387 13.129 1.00 22.18 60 LEU B CA 1
ATOM 3165 C C . LEU B 1 79 ? -10.850 42.457 11.929 1.00 22.89 60 LEU B C 1
ATOM 3166 O O . LEU B 1 79 ? -10.944 41.231 12.085 1.00 24.28 60 LEU B O 1
ATOM 3171 N N . THR B 1 80 ? -10.789 43.021 10.728 1.00 27.32 61 THR B N 1
ATOM 3172 C CA . THR B 1 80 ? -10.892 42.217 9.524 1.00 25.00 61 THR B CA 1
ATOM 3173 C C . THR B 1 80 ? -9.715 42.487 8.596 1.00 21.69 61 THR B C 1
ATOM 3174 O O . THR B 1 80 ? -9.212 43.620 8.507 1.00 23.39 61 THR B O 1
ATOM 3178 N N . PRO B 1 81 ? -9.229 41.454 7.912 1.00 21.97 62 PRO B N 1
ATOM 3179 C CA . PRO B 1 81 ? -8.165 41.626 6.927 1.00 20.54 62 PRO B CA 1
ATOM 3180 C C . PRO B 1 81 ? -8.626 41.964 5.512 1.00 21.24 62 PRO B C 1
ATOM 3181 O O . PRO B 1 81 ? -7.758 42.109 4.639 1.00 21.83 62 PRO B O 1
ATOM 3185 N N . LEU B 1 82 ? -9.938 42.105 5.262 1.00 18.89 63 LEU B N 1
ATOM 3186 C CA . LEU B 1 82 ? -10.466 42.376 3.929 1.00 20.75 63 LEU B CA 1
ATOM 3187 C C . LEU B 1 82 ? -11.176 43.718 3.880 1.00 25.86 63 LEU B C 1
ATOM 3188 O O . LEU B 1 82 ? -11.863 44.113 4.830 1.00 27.93 63 LEU B O 1
ATOM 3193 N N . THR B 1 83 ? -11.062 44.381 2.732 1.00 22.37 64 THR B N 1
ATOM 3194 C CA . THR B 1 83 ? -11.750 45.646 2.462 1.00 24.09 64 THR B CA 1
ATOM 3195 C C . THR B 1 83 ? -12.726 45.423 1.319 1.00 22.41 64 THR B C 1
ATOM 3196 O O . THR B 1 83 ? -12.295 45.063 0.210 1.00 21.15 64 THR B O 1
ATOM 3200 N N . PRO B 1 84 ? -14.026 45.658 1.490 1.00 23.66 65 PRO B N 1
ATOM 3201 C CA . PRO B 1 84 ? -14.936 45.475 0.360 1.00 25.39 65 PRO B CA 1
ATOM 3202 C C . PRO B 1 84 ? -14.764 46.597 -0.644 1.00 22.32 65 PRO B C 1
ATOM 3203 O O . PRO B 1 84 ? -14.637 47.768 -0.278 1.00 30.36 65 PRO B O 1
ATOM 3207 N N . VAL B 1 85 ? -14.734 46.225 -1.922 1.00 22.20 66 VAL B N 1
ATOM 3208 C CA . VAL B 1 85 ? -14.465 47.154 -3.007 1.00 24.02 66 VAL B CA 1
ATOM 3209 C C . VAL B 1 85 ? -15.700 47.396 -3.859 1.00 50.41 66 VAL B C 1
ATOM 3210 O O . VAL B 1 85 ? -15.920 48.510 -4.336 1.00 54.33 66 VAL B O 1
ATOM 3214 N N . ARG B 1 86 ? -16.483 46.353 -4.104 1.00 26.42 67 ARG B N 1
ATOM 3215 C CA . ARG B 1 86 ? -17.581 46.438 -5.052 1.00 39.19 67 ARG B CA 1
ATOM 3216 C C . ARG B 1 86 ? -18.567 45.316 -4.765 1.00 39.62 67 ARG B C 1
ATOM 3217 O O . ARG B 1 86 ? -18.164 44.200 -4.451 1.00 26.84 67 ARG B O 1
ATOM 3225 N N . GLU B 1 87 ? -19.865 45.615 -4.885 1.00 33.89 68 GLU B N 1
ATOM 3226 C CA . GLU B 1 87 ? -20.892 44.592 -4.752 1.00 25.80 68 GLU B CA 1
ATOM 3227 C C . GLU B 1 87 ? -21.806 44.701 -5.957 1.00 29.37 68 GLU B C 1
ATOM 3228 O O . GLU B 1 87 ? -22.143 45.804 -6.384 1.00 30.44 68 GLU B O 1
ATOM 3234 N N . VAL B 1 88 ? -22.186 43.552 -6.508 1.00 25.28 69 VAL B N 1
ATOM 3235 C CA . VAL B 1 88 ? -23.143 43.509 -7.605 1.00 26.43 69 VAL B CA 1
ATOM 3236 C C . VAL B 1 88 ? -24.161 42.411 -7.331 1.00 29.74 69 VAL B C 1
ATOM 3237 O O . VAL B 1 88 ? -23.841 41.382 -6.729 1.00 28.56 69 VAL B O 1
ATOM 3241 N N . GLN B 1 89 ? -25.382 42.604 -7.806 1.00 29.76 70 GLN B N 1
ATOM 3242 C CA . GLN B 1 89 ? -26.400 41.585 -7.628 1.00 27.93 70 GLN B CA 1
ATOM 3243 C C . GLN B 1 89 ? -27.130 41.323 -8.926 1.00 26.30 70 GLN B C 1
ATOM 3244 O O . GLN B 1 89 ? -27.137 42.144 -9.845 1.00 31.14 70 GLN B O 1
ATOM 3250 N N . THR B 1 90 ? -27.739 40.143 -8.977 1.00 25.08 71 THR B N 1
ATOM 3251 C CA . THR B 1 90 ? -28.628 39.815 -10.079 1.00 26.61 71 THR B CA 1
ATOM 3252 C C . THR B 1 90 ? -29.879 40.693 -10.044 1.00 52.93 71 THR B C 1
ATOM 3253 O O . THR B 1 90 ? -30.196 41.340 -9.042 1.00 34.13 71 THR B O 1
ATOM 3257 N N . ASP B 1 91 ? -30.588 40.720 -11.174 1.00 56.31 72 ASP B N 1
ATOM 3258 C CA . ASP B 1 91 ? -31.806 41.518 -11.263 1.00 40.80 72 ASP B CA 1
ATOM 3259 C C . ASP B 1 91 ? -32.817 41.115 -10.195 1.00 46.08 72 ASP B C 1
ATOM 3260 O O . ASP B 1 91 ? -33.537 41.968 -9.661 1.00 63.49 72 ASP B O 1
ATOM 3265 N N . ASP B 1 92 ? -32.894 39.825 -9.870 1.00 38.22 73 ASP B N 1
ATOM 3266 C CA . ASP B 1 92 ? -33.868 39.376 -8.881 1.00 48.25 73 ASP B CA 1
ATOM 3267 C C . ASP B 1 92 ? -33.390 39.562 -7.445 1.00 49.87 73 ASP B C 1
ATOM 3268 O O . ASP B 1 92 ? -34.166 39.319 -6.515 1.00 38.63 73 ASP B O 1
ATOM 3273 N N . GLY B 1 93 ? -32.161 40.036 -7.242 1.00 38.80 74 GLY B N 1
ATOM 3274 C CA . GLY B 1 93 ? -31.679 40.307 -5.903 1.00 37.42 74 GLY B CA 1
ATOM 3275 C C . GLY B 1 93 ? -31.332 39.084 -5.080 1.00 30.30 74 GLY B C 1
ATOM 3276 O O . GLY B 1 93 ? -31.014 39.223 -3.897 1.00 32.40 74 GLY B O 1
ATOM 3277 N N . GLU B 1 94 ? -31.370 37.891 -5.663 1.00 28.44 75 GLU B N 1
ATOM 3278 C CA . GLU B 1 94 ? -31.173 36.675 -4.887 1.00 31.05 75 GLU B CA 1
ATOM 3279 C C . GLU B 1 94 ? -29.735 36.176 -4.896 1.00 22.33 75 GLU B C 1
ATOM 3280 O O . GLU B 1 94 ? -29.427 35.216 -4.175 1.00 22.55 75 GLU B O 1
ATOM 3286 N N . THR B 1 95 ? -28.863 36.781 -5.706 1.00 23.00 76 THR B N 1
ATOM 3287 C CA . THR B 1 95 ? -27.450 36.419 -5.768 1.00 19.62 76 THR B CA 1
ATOM 3288 C C . THR B 1 95 ? -26.630 37.695 -5.714 1.00 23.07 76 THR B C 1
ATOM 3289 O O . THR B 1 95 ? -26.852 38.618 -6.503 1.00 22.92 76 THR B O 1
ATOM 3293 N N . ILE B 1 96 ? -25.674 37.745 -4.786 1.00 20.56 77 ILE B N 1
ATOM 3294 C CA . ILE B 1 96 ? -24.908 38.956 -4.530 1.00 19.58 77 ILE B CA 1
ATOM 3295 C C . ILE B 1 96 ? -23.432 38.585 -4.523 1.00 22.61 77 ILE B C 1
ATOM 3296 O O . ILE B 1 96 ? -23.001 37.732 -3.733 1.00 20.58 77 ILE B O 1
ATOM 3301 N N . LYS B 1 97 ? -22.657 39.235 -5.377 1.00 17.61 78 LYS B N 1
ATOM 3302 C CA . LYS B 1 97 ? -21.222 39.004 -5.457 1.00 21.59 78 LYS B CA 1
ATOM 3303 C C . LYS B 1 97 ? -20.462 40.218 -4.938 1.00 21.65 78 LYS B C 1
ATOM 3304 O O . LYS B 1 97 ? -20.751 41.355 -5.315 1.00 22.11 78 LYS B O 1
ATOM 3310 N N . THR B 1 98 ? -19.478 39.969 -4.090 1.00 19.89 79 THR B N 1
ATOM 3311 C CA . THR B 1 98 ? -18.646 41.026 -3.520 1.00 20.44 79 THR B CA 1
ATOM 3312 C C . THR B 1 98 ? -17.191 40.803 -3.882 1.00 21.91 79 THR B C 1
ATOM 3313 O O . THR B 1 98 ? -16.697 39.674 -3.795 1.00 21.40 79 THR B O 1
ATOM 3317 N N . LEU B 1 99 ? -16.528 41.873 -4.317 1.00 20.29 80 LEU B N 1
ATOM 3318 C CA . LEU B 1 99 ? -15.083 41.894 -4.530 1.00 20.71 80 LEU B CA 1
ATOM 3319 C C . LEU B 1 99 ? -14.415 42.514 -3.308 1.00 19.75 80 LEU B C 1
ATOM 3320 O O . LEU B 1 99 ? -14.790 43.609 -2.877 1.00 22.38 80 LEU B O 1
ATOM 3325 N N . PHE B 1 100 ? -13.431 41.808 -2.760 1.00 18.21 81 PHE B N 1
ATOM 3326 C CA . PHE B 1 100 ? -12.665 42.238 -1.604 1.00 17.95 81 PHE B CA 1
ATOM 3327 C C . PHE B 1 100 ? -11.195 42.396 -1.972 1.00 17.32 81 PHE B C 1
ATOM 3328 O O . PHE B 1 100 ? -10.653 41.615 -2.757 1.00 19.35 81 PHE B O 1
ATOM 3336 N N A ARG B 1 101 ? -10.567 43.415 -1.396 0.49 18.84 82 ARG B N 1
ATOM 3337 N N B ARG B 1 101 ? -10.569 43.412 -1.388 0.51 18.72 82 ARG B N 1
ATOM 3338 C CA A ARG B 1 101 ? -9.138 43.636 -1.527 0.49 16.79 82 ARG B CA 1
ATOM 3339 C CA B ARG B 1 101 ? -9.141 43.650 -1.513 0.51 18.26 82 ARG B CA 1
ATOM 3340 C C A ARG B 1 101 ? -8.444 43.195 -0.246 0.49 18.88 82 ARG B C 1
ATOM 3341 C C B ARG B 1 101 ? -8.448 43.188 -0.238 0.51 18.09 82 ARG B C 1
ATOM 3342 O O A ARG B 1 101 ? -8.906 43.485 0.864 0.49 19.62 82 ARG B O 1
ATOM 3343 O O B ARG B 1 101 ? -8.915 43.456 0.876 0.51 18.23 82 ARG B O 1
ATOM 3358 N N . THR B 1 102 ? -7.336 42.484 -0.414 1.00 18.27 83 THR B N 1
ATOM 3359 C CA . THR B 1 102 ? -6.500 42.056 0.701 1.00 19.12 83 THR B CA 1
ATOM 3360 C C . THR B 1 102 ? -5.466 43.134 1.049 1.00 18.30 83 THR B C 1
ATOM 3361 O O . THR B 1 102 ? -5.259 44.113 0.321 1.00 20.14 83 THR B O 1
ATOM 3365 N N . VAL B 1 103 ? -4.782 42.922 2.184 1.00 18.00 84 VAL B N 1
ATOM 3366 C CA . VAL B 1 103 ? -3.829 43.908 2.682 1.00 18.39 84 VAL B CA 1
ATOM 3367 C C . VAL B 1 103 ? -2.666 44.075 1.718 1.00 19.67 84 VAL B C 1
ATOM 3368 O O . VAL B 1 103 ? -2.095 45.165 1.608 1.00 23.84 84 VAL B O 1
ATOM 3372 N N . ASP B 1 104 ? -2.320 43.008 0.998 1.00 18.27 85 ASP B N 1
ATOM 3373 C CA . ASP B 1 104 ? -1.243 43.039 0.018 1.00 17.71 85 ASP B CA 1
ATOM 3374 C C . ASP B 1 104 ? -1.744 43.381 -1.387 1.00 19.13 85 ASP B C 1
ATOM 3375 O O . ASP B 1 104 ? -1.030 43.164 -2.368 1.00 19.49 85 ASP B O 1
ATOM 3380 N N . GLY B 1 105 ? -2.942 43.949 -1.498 1.00 18.78 86 GLY B N 1
ATOM 3381 C CA . GLY B 1 105 ? -3.379 44.517 -2.767 1.00 20.15 86 GLY B CA 1
ATOM 3382 C C . GLY B 1 105 ? -3.896 43.525 -3.784 1.00 20.63 86 GLY B C 1
ATOM 3383 O O . GLY B 1 105 ? -3.984 43.870 -4.969 1.00 22.68 86 GLY B O 1
ATOM 3384 N N . GLN B 1 106 ? -4.221 42.310 -3.369 1.00 18.22 87 GLN B N 1
ATOM 3385 C CA . GLN B 1 106 ? -4.817 41.310 -4.239 1.00 16.32 87 GLN B CA 1
ATOM 3386 C C . GLN B 1 106 ? -6.322 41.307 -4.030 1.00 19.34 87 GLN B C 1
ATOM 3387 O O . GLN B 1 106 ? -6.839 41.993 -3.147 1.00 19.79 87 GLN B O 1
ATOM 3393 N N . HIS B 1 107 ? -7.029 40.539 -4.860 1.00 18.31 88 HIS B N 1
ATOM 3394 C CA . HIS B 1 107 ? -8.490 40.524 -4.811 1.00 17.66 88 HIS B CA 1
ATOM 3395 C C . HIS B 1 107 ? -9.033 39.107 -4.803 1.00 17.00 88 HIS B C 1
ATOM 3396 O O . HIS B 1 107 ? -8.508 38.197 -5.458 1.00 18.71 88 HIS B O 1
ATOM 3403 N N . ILE B 1 108 ? -10.138 38.955 -4.075 1.00 18.18 89 ILE B N 1
ATOM 3404 C CA . ILE B 1 108 ? -10.913 37.719 -4.077 1.00 16.91 89 ILE B CA 1
ATOM 3405 C C . ILE B 1 108 ? -12.391 38.082 -4.180 1.00 19.38 89 ILE B C 1
ATOM 3406 O O . ILE B 1 108 ? -12.795 39.228 -3.973 1.00 20.16 89 ILE B O 1
ATOM 3411 N N . GLU B 1 109 ? -13.204 37.076 -4.484 1.00 17.80 90 GLU B N 1
ATOM 3412 C CA . GLU B 1 109 ? -14.643 37.272 -4.617 1.00 19.80 90 GLU B CA 1
ATOM 3413 C C . GLU B 1 109 ? -15.400 36.298 -3.721 1.00 19.40 90 GLU B C 1
ATOM 3414 O O . GLU B 1 109 ? -14.939 35.190 -3.436 1.00 19.82 90 GLU B O 1
ATOM 3420 N N A THR B 1 110 ? -16.593 36.725 -3.296 0.44 18.37 91 THR B N 1
ATOM 3421 N N B THR B 1 110 ? -16.553 36.755 -3.226 0.56 17.72 91 THR B N 1
ATOM 3422 C CA A THR B 1 110 ? -17.486 35.950 -2.446 0.44 17.94 91 THR B CA 1
ATOM 3423 C CA B THR B 1 110 ? -17.500 35.911 -2.522 0.56 18.04 91 THR B CA 1
ATOM 3424 C C A THR B 1 110 ? -18.905 36.098 -2.983 0.44 17.67 91 THR B C 1
ATOM 3425 C C B THR B 1 110 ? -18.862 36.023 -3.193 0.56 17.02 91 THR B C 1
ATOM 3426 O O A THR B 1 110 ? -19.302 37.199 -3.370 0.44 17.55 91 THR B O 1
ATOM 3427 O O B THR B 1 110 ? -19.171 36.983 -3.908 0.56 18.42 91 THR B O 1
ATOM 3434 N N . VAL B 1 111 ? -19.674 35.002 -2.984 1.00 16.66 92 VAL B N 1
ATOM 3435 C CA . VAL B 1 111 ? -21.028 34.990 -3.538 1.00 17.36 92 VAL B CA 1
ATOM 3436 C C . VAL B 1 111 ? -22.003 34.584 -2.449 1.00 19.39 92 VAL B C 1
ATOM 3437 O O . VAL B 1 111 ? -21.805 33.563 -1.783 1.00 20.75 92 VAL B O 1
ATOM 3441 N N . LEU B 1 112 ? -23.047 35.389 -2.272 1.00 16.84 93 LEU B N 1
ATOM 3442 C CA . LEU B 1 112 ? -24.123 35.111 -1.335 1.00 18.06 93 LEU B CA 1
ATOM 3443 C C . LEU B 1 112 ? -25.392 34.801 -2.116 1.00 17.95 93 LEU B C 1
ATOM 3444 O O . LEU B 1 112 ? -25.769 35.549 -3.026 1.00 19.96 93 LEU B O 1
ATOM 3449 N N . MET B 1 113 ? -26.030 33.691 -1.772 1.00 18.16 94 MET B N 1
ATOM 3450 C CA . MET B 1 113 ? -27.218 33.201 -2.465 1.00 17.83 94 MET B CA 1
ATOM 3451 C C . MET B 1 113 ? -28.389 33.011 -1.503 1.00 19.23 94 MET B C 1
ATOM 3452 O O . MET B 1 113 ? -28.269 32.339 -0.472 1.00 19.71 94 MET B O 1
ATOM 3457 N N . PHE B 1 114 ? -29.511 33.597 -1.858 1.00 20.81 95 PHE B N 1
ATOM 3458 C CA . PHE B 1 114 ? -30.770 33.428 -1.147 1.00 22.57 95 PHE B CA 1
ATOM 3459 C C . PHE B 1 114 ? -31.551 32.337 -1.875 1.00 25.85 95 PHE B C 1
ATOM 3460 O O . PHE B 1 114 ? -31.961 32.520 -3.027 1.00 27.32 95 PHE B O 1
ATOM 3468 N N . TYR B 1 115 ? -31.741 31.207 -1.214 1.00 30.36 96 TYR B N 1
ATOM 3469 C CA . TYR B 1 115 ? -32.551 30.119 -1.730 1.00 31.77 96 TYR B CA 1
ATOM 3470 C C . TYR B 1 115 ? -33.852 30.029 -0.955 1.00 31.52 96 TYR B C 1
ATOM 3471 O O . TYR B 1 115 ? -34.021 30.667 0.088 1.00 35.30 96 TYR B O 1
ATOM 3480 N N . PRO B 1 116 ? -34.818 29.255 -1.453 1.00 53.05 97 PRO B N 1
ATOM 3481 C CA . PRO B 1 116 ? -36.101 29.17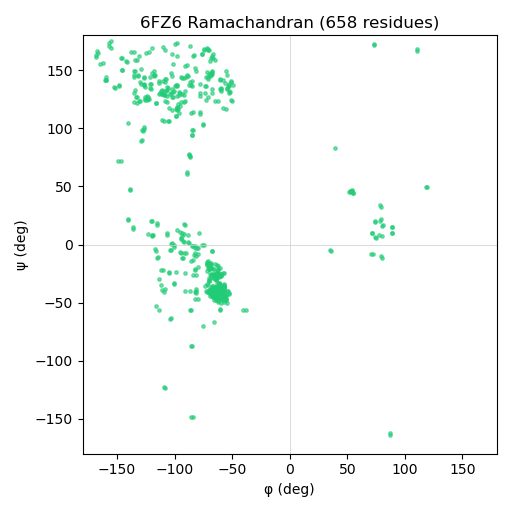2 -0.749 1.00 46.18 97 PRO B CA 1
ATOM 3482 C C . PRO B 1 116 ? -35.978 28.623 0.654 1.00 33.91 97 PRO B C 1
ATOM 3483 O O . PRO B 1 116 ? -36.738 29.038 1.538 1.00 45.58 97 PRO B O 1
ATOM 3487 N N . ASP B 1 117 ? -35.046 27.694 0.890 1.00 37.79 98 ASP B N 1
ATOM 3488 C CA . ASP B 1 117 ? -34.972 27.002 2.169 1.00 42.04 98 ASP B CA 1
ATOM 3489 C C . ASP B 1 117 ? -33.650 27.215 2.887 1.00 38.17 98 ASP B C 1
ATOM 3490 O O . ASP B 1 117 ? -33.406 26.538 3.891 1.00 32.01 98 ASP B O 1
ATOM 3495 N N . ARG B 1 118 ? -32.786 28.102 2.395 1.00 26.32 99 ARG B N 1
ATOM 3496 C CA . ARG B 1 118 ? -31.478 28.285 3.013 1.00 23.01 99 ARG B CA 1
ATOM 3497 C C . ARG B 1 118 ? -30.817 29.546 2.463 1.00 23.46 99 ARG B C 1
ATOM 3498 O O . ARG B 1 118 ? -31.255 30.119 1.470 1.00 24.27 99 ARG B O 1
ATOM 3506 N N . THR B 1 119 ? -29.757 29.981 3.136 1.00 19.81 100 THR B N 1
ATOM 3507 C CA . THR B 1 119 ? -28.992 31.144 2.710 1.00 18.62 100 THR B CA 1
ATOM 3508 C C . THR B 1 119 ? -27.540 30.723 2.773 1.00 17.16 100 THR B C 1
ATOM 3509 O O . THR B 1 119 ? -27.065 30.346 3.846 1.00 19.22 100 THR B O 1
ATOM 3513 N N . THR B 1 120 ? -26.832 30.803 1.643 1.00 18.52 101 THR B N 1
ATOM 3514 C CA . THR B 1 120 ? -25.520 30.187 1.488 1.00 18.66 101 THR B CA 1
ATOM 3515 C C . THR B 1 120 ? -24.490 31.200 1.018 1.00 18.10 101 THR B C 1
ATOM 3516 O O . THR B 1 120 ? -24.767 32.017 0.131 1.00 17.65 101 THR B O 1
ATOM 3520 N N . VAL B 1 121 ? -23.294 31.139 1.614 1.00 16.93 102 VAL B N 1
ATOM 3521 C CA . VAL B 1 121 ? -22.142 31.894 1.136 1.00 16.01 102 VAL B CA 1
ATOM 3522 C C . VAL B 1 121 ? -21.131 30.941 0.521 1.00 17.41 102 VAL B C 1
ATOM 3523 O O . VAL B 1 121 ? -20.799 29.903 1.106 1.00 17.56 102 VAL B O 1
ATOM 3527 N N . CYS B 1 122 ? -20.661 31.308 -0.662 1.00 15.85 103 CYS B N 1
ATOM 3528 C CA . CYS B 1 122 ? -19.576 30.638 -1.362 1.00 14.48 103 CYS B CA 1
ATOM 3529 C C . CYS B 1 122 ? -18.286 31.419 -1.102 1.00 18.02 103 CYS B C 1
ATOM 3530 O O . CYS B 1 122 ? -18.179 32.601 -1.475 1.00 16.98 103 CYS B O 1
ATOM 3533 N N . VAL B 1 123 ? -17.315 30.756 -0.453 1.00 15.48 104 VAL B N 1
ATOM 3534 C CA . VAL B 1 123 ? -16.107 31.360 0.101 1.00 16.93 104 VAL B CA 1
ATOM 3535 C C . VAL B 1 123 ? -14.902 30.924 -0.720 1.00 14.67 104 VAL B C 1
ATOM 3536 O O . VAL B 1 123 ? -14.796 29.759 -1.118 1.00 16.82 104 VAL B O 1
ATOM 3540 N N . SER B 1 124 ? -13.978 31.858 -0.941 1.00 14.59 105 SER B N 1
ATOM 3541 C CA . SER B 1 124 ? -12.691 31.578 -1.562 1.00 13.77 105 SER B CA 1
ATOM 3542 C C . SER B 1 124 ? -11.677 31.202 -0.492 1.00 15.31 105 SER B C 1
ATOM 3543 O O . SER B 1 124 ? -11.686 31.743 0.619 1.00 17.05 105 SER B O 1
ATOM 3546 N N . CYS B 1 125 ? -10.767 30.290 -0.842 1.00 14.02 106 CYS B N 1
ATOM 3547 C CA . CYS B 1 125 ? -9.709 29.852 0.069 1.00 14.03 106 CYS B CA 1
ATOM 3548 C C . CYS B 1 125 ? -8.310 30.208 -0.395 1.00 14.04 106 CYS B C 1
ATOM 3549 O O . CYS B 1 125 ? -7.361 30.031 0.386 1.00 15.32 106 CYS B O 1
ATOM 3552 N N . GLN B 1 126 ? -8.149 30.647 -1.640 1.00 14.34 107 GLN B N 1
ATOM 3553 C CA . GLN B 1 126 ? -6.855 31.055 -2.164 1.00 13.53 107 GLN B CA 1
ATOM 3554 C C . GLN B 1 126 ? -7.075 32.265 -3.054 1.00 14.90 107 GLN B C 1
ATOM 3555 O O . GLN B 1 126 ? -8.172 32.499 -3.546 1.00 15.65 107 GLN B O 1
ATOM 3561 N N . VAL B 1 127 ? -6.022 33.053 -3.233 1.00 15.19 108 VAL B N 1
ATOM 3562 C CA . VAL B 1 127 ? -5.953 34.087 -4.271 1.00 15.69 108 VAL B CA 1
ATOM 3563 C C . VAL B 1 127 ? -5.506 33.364 -5.534 1.00 14.75 108 VAL B C 1
ATOM 3564 O O . VAL B 1 127 ? -4.307 33.092 -5.711 1.00 16.41 108 VAL B O 1
ATOM 3568 N N . GLY B 1 128 ? -6.454 33.019 -6.403 1.00 15.98 109 GLY B N 1
ATOM 3569 C CA . GLY B 1 128 ? -6.149 32.185 -7.553 1.00 15.87 109 GLY B CA 1
ATOM 3570 C C . GLY B 1 128 ? -6.233 30.709 -7.218 1.00 14.41 109 GLY B C 1
ATOM 3571 O O . GLY B 1 128 ? -6.793 30.300 -6.205 1.00 17.46 109 GLY B O 1
ATOM 3572 N N . CYS B 1 129 ? -5.650 29.895 -8.102 1.00 15.82 110 CYS B N 1
ATOM 3573 C CA . CYS B 1 129 ? -5.597 28.445 -7.903 1.00 14.62 110 CYS B CA 1
ATOM 3574 C C . CYS B 1 129 ? -4.474 27.883 -8.762 1.00 16.03 110 CYS B C 1
ATOM 3575 O O . CYS B 1 129 ? -4.291 28.310 -9.901 1.00 16.57 110 CYS B O 1
ATOM 3578 N N . ALA B 1 130 ? -3.754 26.882 -8.222 1.00 14.31 111 ALA B N 1
ATOM 3579 C CA . ALA B 1 130 ? -2.641 26.239 -8.921 1.00 14.75 111 ALA B CA 1
ATOM 3580 C C . ALA B 1 130 ? -3.051 24.990 -9.702 1.00 16.41 111 ALA B C 1
ATOM 3581 O O . ALA B 1 130 ? -2.262 24.496 -10.501 1.00 18.08 111 ALA B O 1
ATOM 3583 N N . VAL B 1 131 ? -4.256 24.458 -9.523 1.00 15.21 112 VAL B N 1
ATOM 3584 C CA . VAL B 1 131 ? -4.551 23.155 -10.119 1.00 14.20 112 VAL B CA 1
ATOM 3585 C C . VAL B 1 131 ? -4.662 23.231 -11.638 1.00 17.75 112 VAL B C 1
ATOM 3586 O O . VAL B 1 131 ? -4.194 22.335 -12.339 1.00 18.52 112 VAL B O 1
ATOM 3590 N N . GLY B 1 132 ? -5.282 24.282 -12.171 1.00 16.39 113 GLY B N 1
ATOM 3591 C CA . GLY B 1 132 ? -5.323 24.478 -13.603 1.00 18.68 113 GLY B CA 1
ATOM 3592 C C . GLY B 1 132 ? -6.343 23.661 -14.374 1.00 15.76 113 GLY B C 1
ATOM 3593 O O . GLY B 1 132 ? -6.110 23.335 -15.550 1.00 17.75 113 GLY B O 1
ATOM 3594 N N . CYS B 1 133 ? -7.491 23.361 -13.771 1.00 14.98 114 CYS B N 1
ATOM 3595 C CA . CYS B 1 133 ? -8.552 22.691 -14.508 1.00 15.09 114 CYS B CA 1
ATOM 3596 C C . CYS B 1 133 ? -8.883 23.493 -15.759 1.00 15.68 114 CYS B C 1
ATOM 3597 O O . CYS B 1 133 ? -9.007 24.720 -15.719 1.00 19.05 114 CYS B O 1
ATOM 3600 N N . SER B 1 134 ? -9.016 22.794 -16.892 1.00 17.29 115 SER B N 1
ATOM 3601 C CA . SER B 1 134 ? -8.937 23.477 -18.177 1.00 18.62 115 SER B CA 1
ATOM 3602 C C . SER B 1 134 ? -10.128 24.383 -18.450 1.00 19.06 115 SER B C 1
ATOM 3603 O O . SER B 1 134 ? -10.019 25.272 -19.303 1.00 22.86 115 SER B O 1
ATOM 3606 N N . PHE B 1 135 ? -11.250 24.172 -17.757 1.00 19.17 116 PHE B N 1
ATOM 3607 C CA . PHE B 1 135 ? -12.484 24.924 -17.968 1.00 19.00 116 PHE B CA 1
ATOM 3608 C C . PHE B 1 135 ? -12.726 25.999 -16.899 1.00 17.94 116 PHE B C 1
ATOM 3609 O O . PHE B 1 135 ? -13.763 26.678 -16.948 1.00 20.18 116 PHE B O 1
ATOM 3617 N N . CYS B 1 136 ? -11.813 26.165 -15.926 1.00 16.64 117 CYS B N 1
ATOM 3618 C CA . CYS B 1 136 ? -12.022 27.060 -14.787 1.00 18.21 117 CYS B CA 1
ATOM 3619 C C . CYS B 1 136 ? -11.274 28.377 -14.968 1.00 19.49 117 CYS B C 1
ATOM 3620 O O . CYS B 1 136 ? -10.049 28.376 -15.170 1.00 18.40 117 CYS B O 1
ATOM 3623 N N . ALA B 1 137 ? -11.992 29.500 -14.845 1.00 17.71 118 ALA B N 1
ATOM 3624 C CA . ALA B 1 137 ? -11.335 30.808 -14.974 1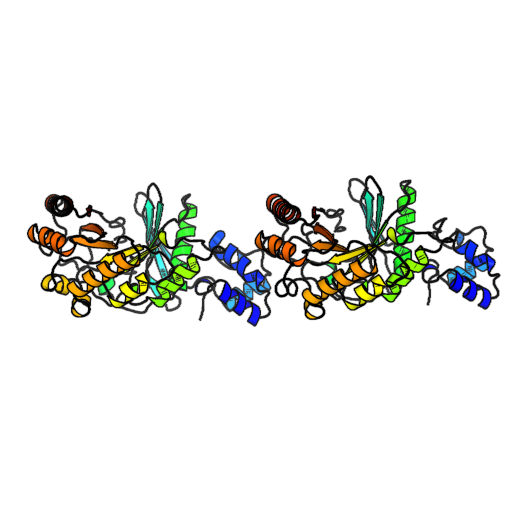.00 17.55 118 ALA B CA 1
ATOM 3625 C C . ALA B 1 137 ? -10.415 31.105 -13.800 1.00 19.79 118 ALA B C 1
ATOM 3626 O O . ALA B 1 137 ? -9.438 31.855 -13.968 1.00 21.24 118 ALA B O 1
ATOM 3628 N N . THR B 1 138 ? -10.705 30.568 -12.607 1.00 20.31 119 THR B N 1
ATOM 3629 C CA . THR B 1 138 ? -9.792 30.766 -11.478 1.00 18.01 119 THR B CA 1
ATOM 3630 C C . THR B 1 138 ? -8.457 30.096 -11.765 1.00 23.25 119 THR B C 1
ATOM 3631 O O . THR B 1 138 ? -7.380 30.677 -11.543 1.00 20.71 119 THR B O 1
ATOM 3635 N N . GLY B 1 139 ? -8.491 28.866 -12.279 1.00 16.92 120 GLY B N 1
ATOM 3636 C CA . GLY B 1 139 ? -7.252 28.193 -12.642 1.00 18.92 120 GLY B CA 1
ATOM 3637 C C . GLY B 1 139 ? -6.449 28.933 -13.689 1.00 20.99 120 GLY B C 1
ATOM 3638 O O . GLY B 1 139 ? -5.226 28.802 -13.739 1.00 19.31 120 GLY B O 1
ATOM 3639 N N . MET B 1 140 ? -7.114 29.727 -14.542 1.00 19.55 121 MET B N 1
ATOM 3640 C CA . MET B 1 140 ? -6.404 30.461 -15.576 1.00 18.72 121 MET B CA 1
ATOM 3641 C C . MET B 1 140 ? -5.561 31.581 -14.991 1.00 19.71 121 MET B C 1
ATOM 3642 O O . MET B 1 140 ? -4.583 32.003 -15.626 1.00 23.17 121 MET B O 1
ATOM 3647 N N . MET B 1 141 ? -5.867 32.040 -13.779 1.00 18.46 122 MET B N 1
ATOM 3648 C CA . MET B 1 141 ? -5.033 33.095 -13.205 1.00 19.90 122 MET B CA 1
ATOM 3649 C C . MET B 1 141 ? -3.797 32.561 -12.480 1.00 18.26 122 MET B C 1
ATOM 3650 O O . MET B 1 141 ? -2.859 33.336 -12.244 1.00 19.41 122 MET B O 1
ATOM 3655 N N . GLY B 1 142 ? -3.740 31.264 -12.190 1.00 18.40 123 GLY B N 1
ATOM 3656 C CA . GLY B 1 142 ? -2.648 30.717 -11.415 1.00 18.66 123 GLY B CA 1
ATOM 3657 C C . GLY B 1 142 ? -2.768 31.101 -9.945 1.00 15.29 123 GLY B C 1
ATOM 3658 O O . GLY B 1 142 ? -3.613 31.912 -9.564 1.00 17.53 123 GLY B O 1
ATOM 3659 N N . LEU B 1 143 ? -1.901 30.529 -9.113 1.00 15.23 124 LEU B N 1
ATOM 3660 C CA . LEU B 1 143 ? -1.935 30.761 -7.665 1.00 15.70 124 LEU B CA 1
ATOM 3661 C C . LEU B 1 143 ? -1.054 31.940 -7.281 1.00 15.08 124 LEU B C 1
ATOM 3662 O O . LEU B 1 143 ? 0.136 31.924 -7.545 1.00 15.35 124 LEU B O 1
ATOM 3667 N N . THR B 1 144 ? -1.640 32.937 -6.624 1.00 15.10 125 THR B N 1
ATOM 3668 C CA . THR B 1 144 ? -0.881 34.022 -6.017 1.00 14.38 125 THR B CA 1
ATOM 3669 C C . THR B 1 144 ? -0.446 33.608 -4.616 1.00 15.38 125 THR B C 1
ATOM 3670 O O . THR B 1 144 ? 0.747 33.636 -4.314 1.00 15.46 125 THR B O 1
ATOM 3674 N N . ARG B 1 145 ? -1.399 33.241 -3.750 1.00 15.91 126 ARG B N 1
ATOM 3675 C CA . ARG B 1 145 ? -1.056 32.750 -2.422 1.00 15.18 126 ARG B CA 1
ATOM 3676 C C . ARG B 1 145 ? -2.280 32.135 -1.769 1.00 15.94 126 ARG B C 1
ATOM 3677 O O . ARG B 1 145 ? -3.409 32.401 -2.170 1.00 16.07 126 ARG B O 1
ATOM 3685 N N . ASN B 1 146 ? -2.036 31.343 -0.729 1.00 14.38 127 ASN B N 1
ATOM 3686 C CA . ASN B 1 146 ? -3.096 30.891 0.157 1.00 13.69 127 ASN B CA 1
ATOM 3687 C C . ASN B 1 146 ? -3.657 32.053 0.982 1.00 15.21 127 ASN B C 1
ATOM 3688 O O . ASN B 1 146 ? -2.929 32.964 1.387 1.00 15.98 127 ASN B O 1
ATOM 3693 N N . LEU B 1 147 ? -4.969 31.989 1.259 1.00 13.93 128 LEU B N 1
ATOM 3694 C CA . LEU B 1 147 ? -5.596 32.896 2.223 1.00 14.16 128 LEU B CA 1
ATOM 3695 C C . LEU B 1 147 ? -5.376 32.379 3.643 1.00 15.18 128 LEU B C 1
ATOM 3696 O O . LEU B 1 147 ? -5.276 31.167 3.873 1.00 15.40 128 LEU B O 1
ATOM 3701 N N . THR B 1 148 ? -5.346 33.311 4.596 1.00 14.59 129 THR B N 1
ATOM 3702 C CA . THR B 1 148 ? -5.340 32.941 6.001 1.00 14.63 129 THR B CA 1
ATOM 3703 C C . THR B 1 148 ? -6.738 32.514 6.449 1.00 16.76 129 THR B C 1
ATOM 3704 O O . THR B 1 148 ? -7.760 32.840 5.825 1.00 15.53 129 THR B O 1
ATOM 3708 N N . ALA B 1 149 ? -6.799 31.837 7.599 1.00 15.79 130 ALA B N 1
ATOM 3709 C CA . ALA B 1 149 ? -8.107 31.537 8.166 1.00 17.01 130 ALA B CA 1
ATOM 3710 C C . ALA B 1 149 ? -8.913 32.807 8.395 1.00 16.95 130 ALA B C 1
ATOM 3711 O O . ALA B 1 149 ? -10.130 32.819 8.183 1.00 16.91 130 ALA B O 1
ATOM 3713 N N . GLY B 1 150 ? -8.271 33.867 8.864 1.00 15.69 131 GLY B N 1
ATOM 3714 C CA . GLY B 1 150 ? -8.968 35.131 9.091 1.00 17.53 131 GLY B CA 1
ATOM 3715 C C . GLY B 1 150 ? -9.563 35.734 7.832 1.00 17.30 131 GLY B C 1
ATOM 3716 O O . GLY B 1 150 ? -10.633 36.345 7.877 1.00 17.06 131 GLY B O 1
ATOM 3717 N N . GLU B 1 151 ? -8.885 35.567 6.687 1.00 16.41 132 GLU B N 1
ATOM 3718 C CA . GLU B 1 151 ? -9.406 36.057 5.419 1.00 15.30 132 GLU B CA 1
ATOM 3719 C C . GLU B 1 151 ? -10.593 35.236 4.933 1.00 16.58 132 GLU B C 1
ATOM 3720 O O . GLU B 1 151 ? -11.390 35.727 4.125 1.00 17.97 132 GLU B O 1
ATOM 3726 N N . MET B 1 152 ? -10.713 33.991 5.386 1.00 14.71 133 MET B N 1
ATOM 3727 C CA . MET B 1 152 ? -11.876 33.173 5.078 1.00 14.53 133 MET B CA 1
ATOM 3728 C C . MET B 1 152 ? -13.026 33.505 6.024 1.00 15.35 133 MET B C 1
ATOM 3729 O O . MET B 1 152 ? -14.156 33.727 5.575 1.00 16.14 133 MET B O 1
ATOM 3734 N N . VAL B 1 153 ? -12.747 33.587 7.330 1.00 14.60 134 VAL B N 1
ATOM 3735 C CA . VAL B 1 153 ? -13.767 34.034 8.290 1.00 14.55 134 VAL B CA 1
ATOM 3736 C C . VAL B 1 153 ? -14.349 35.389 7.886 1.00 16.71 134 VAL B C 1
ATOM 3737 O O . VAL B 1 153 ? -15.559 35.627 7.996 1.00 16.56 134 VAL B O 1
ATOM 3741 N N . ALA B 1 154 ? -13.506 36.294 7.404 1.00 16.51 135 ALA B N 1
ATOM 3742 C CA . ALA B 1 154 ? -13.971 37.625 7.032 1.00 15.30 135 ALA B CA 1
ATOM 3743 C C . ALA B 1 154 ? -15.050 37.567 5.970 1.00 17.08 135 ALA B C 1
ATOM 3744 O O . ALA B 1 154 ? -15.977 38.394 5.967 1.00 17.94 135 ALA B O 1
ATOM 3746 N N . GLN B 1 155 ? -14.919 36.641 5.018 1.00 16.52 136 GLN B N 1
ATOM 3747 C CA . GLN B 1 155 ? -15.929 36.510 3.975 1.00 15.30 136 GLN B CA 1
ATOM 3748 C C . GLN B 1 155 ? -17.265 36.041 4.548 1.00 15.92 136 GLN B C 1
ATOM 3749 O O . GLN B 1 155 ? -18.329 36.491 4.107 1.00 17.45 136 GLN B O 1
ATOM 3755 N N . VAL B 1 156 ? -17.202 35.125 5.522 1.00 16.10 137 VAL B N 1
ATOM 3756 C CA . VAL B 1 156 ? -18.396 34.594 6.157 1.00 15.55 137 VAL B CA 1
ATOM 3757 C C . VAL B 1 156 ? -19.097 35.682 6.963 1.00 18.56 137 VAL B C 1
ATOM 3758 O O . VAL B 1 156 ? -20.330 35.830 6.908 1.00 18.33 137 VAL B O 1
ATOM 3762 N N . VAL B 1 157 ? -18.329 36.449 7.740 1.00 18.08 138 VAL B N 1
ATOM 3763 C CA . VAL B 1 157 ? -18.903 37.528 8.541 1.00 18.62 138 VAL B CA 1
ATOM 3764 C C . VAL B 1 157 ? -19.579 38.551 7.636 1.00 20.22 138 VAL B C 1
ATOM 3765 O O . VAL B 1 157 ? -20.720 38.973 7.876 1.00 18.32 138 VAL B O 1
ATOM 3769 N N . ALA B 1 158 ? -18.900 38.940 6.556 1.00 18.76 139 ALA B N 1
ATOM 3770 C CA . ALA B 1 158 ? -19.469 39.926 5.647 1.00 18.20 139 ALA B CA 1
ATOM 3771 C C . ALA B 1 158 ? -20.770 39.420 5.047 1.00 19.68 139 ALA B C 1
ATOM 3772 O O . ALA B 1 158 ? -21.750 40.174 4.938 1.00 19.85 139 ALA B O 1
ATOM 3774 N N . ALA B 1 159 ? -20.804 38.141 4.666 1.00 18.02 140 ALA B N 1
ATOM 3775 C CA . ALA B 1 159 ? -22.028 37.582 4.089 1.00 17.03 140 ALA B CA 1
ATOM 3776 C C . ALA B 1 159 ? -23.134 37.495 5.120 1.00 18.30 140 ALA B C 1
ATOM 3777 O O . ALA B 1 159 ? -24.302 37.726 4.794 1.00 20.54 140 ALA B O 1
ATOM 3779 N N . ALA B 1 160 ? -22.806 37.104 6.350 1.00 17.02 141 ALA B N 1
ATOM 3780 C CA . ALA B 1 160 ? -23.848 37.065 7.374 1.00 16.22 141 ALA B CA 1
ATOM 3781 C C . ALA B 1 160 ? -24.448 38.446 7.604 1.00 18.99 141 ALA B C 1
ATOM 3782 O O . ALA B 1 160 ? -25.660 38.584 7.815 1.00 20.13 141 ALA B O 1
ATOM 3784 N N . ARG B 1 161 ? -23.647 39.454 7.586 1.00 19.28 142 ARG B N 1
ATOM 3785 C CA . ARG B 1 161 ? -24.102 40.803 7.767 1.00 21.51 142 ARG B CA 1
ATOM 3786 C C . ARG B 1 161 ? -24.993 41.223 6.632 1.00 22.61 142 ARG B C 1
ATOM 3787 O O . ARG B 1 161 ? -26.027 41.782 6.846 1.00 22.29 142 ARG B O 1
ATOM 3795 N N . ARG B 1 162 ? -24.611 40.917 5.423 1.00 21.62 143 ARG B N 1
ATOM 3796 C CA . ARG B 1 162 ? -25.420 41.290 4.270 1.00 21.42 143 ARG B CA 1
ATOM 3797 C C . ARG B 1 162 ? -26.743 40.541 4.260 1.00 23.48 143 ARG B C 1
ATOM 3798 O O . ARG B 1 162 ? -27.784 41.112 3.919 1.00 23.02 143 ARG B O 1
ATOM 3806 N N . ALA B 1 163 ? -26.725 39.265 4.653 1.00 19.79 144 ALA B N 1
ATOM 3807 C CA . ALA B 1 163 ? -27.962 38.488 4.730 1.00 18.80 144 ALA B CA 1
ATOM 3808 C C . ALA B 1 163 ? -28.910 39.052 5.782 1.00 19.08 144 ALA B C 1
ATOM 3809 O O . ALA B 1 163 ? -30.138 39.045 5.601 1.00 20.01 144 ALA B O 1
ATOM 3811 N N . ARG B 1 164 ? -28.363 39.537 6.896 1.00 20.56 145 ARG B N 1
ATOM 3812 C CA . ARG B 1 164 ? -29.185 40.130 7.948 1.00 21.32 145 ARG B CA 1
ATOM 3813 C C . ARG B 1 164 ? -29.941 41.353 7.449 1.00 22.66 145 ARG B C 1
ATOM 3814 O O . ARG B 1 164 ? -31.073 41.606 7.887 1.00 25.48 145 ARG B O 1
ATOM 3822 N N . GLU B 1 165 ? -29.346 42.115 6.523 1.00 23.98 146 GLU B N 1
ATOM 3823 C CA . GLU B 1 165 ? -30.074 43.249 5.945 1.00 24.79 146 GLU B CA 1
ATOM 3824 C C . GLU B 1 165 ? -31.342 42.815 5.211 1.00 27.08 146 GLU B C 1
ATOM 3825 O O . GLU B 1 165 ? -32.302 43.597 5.110 1.00 31.38 146 GLU B O 1
ATOM 3831 N N . ALA B 1 166 ? -31.377 41.575 4.711 1.00 26.80 147 ALA B N 1
ATOM 3832 C CA . ALA B 1 166 ? -32.543 41.002 4.050 1.00 25.86 147 ALA B CA 1
ATOM 3833 C C . ALA B 1 166 ? -33.427 40.216 5.021 1.00 23.01 147 ALA B C 1
ATOM 3834 O O . ALA B 1 166 ? -34.430 39.607 4.607 1.00 26.79 147 ALA B O 1
ATOM 3836 N N . GLY B 1 167 ? -33.118 40.283 6.314 1.00 22.41 148 GLY B N 1
ATOM 3837 C CA . GLY B 1 167 ? -33.897 39.582 7.316 1.00 23.31 148 GLY B CA 1
ATOM 3838 C C . GLY B 1 167 ? -33.602 38.105 7.416 1.00 20.03 148 GLY B C 1
ATOM 3839 O O . GLY B 1 167 ? -34.414 37.365 7.995 1.00 20.48 148 GLY B O 1
ATOM 3840 N N . ARG B 1 168 ? -32.440 37.657 6.937 1.00 21.29 149 ARG B N 1
ATOM 3841 C CA . ARG B 1 168 ? -32.157 36.236 6.829 1.00 21.21 149 ARG B CA 1
ATOM 3842 C C . ARG B 1 168 ? -30.918 35.885 7.636 1.00 21.13 149 ARG B C 1
ATOM 3843 O O . ARG B 1 168 ? -29.922 36.613 7.616 1.00 24.06 149 ARG B O 1
ATOM 3851 N N . THR B 1 169 ? -30.946 34.695 8.227 1.00 20.95 150 THR B N 1
ATOM 3852 C CA . THR B 1 169 ? -29.758 34.143 8.874 1.00 18.18 150 THR B CA 1
ATOM 3853 C C . THR B 1 169 ? -28.973 33.311 7.870 1.00 19.59 150 THR B C 1
ATOM 3854 O O . THR B 1 169 ? -29.550 32.493 7.157 1.00 22.34 150 THR B O 1
ATOM 3858 N N . LEU B 1 170 ? -27.661 33.532 7.810 1.00 18.51 151 LEU B N 1
ATOM 3859 C CA . LEU B 1 170 ? -26.789 32.691 7.003 1.00 18.62 151 LEU B CA 1
ATOM 3860 C C . LEU B 1 170 ? -26.806 31.277 7.579 1.00 19.85 151 LEU B C 1
ATOM 3861 O O . LEU B 1 170 ? -26.523 31.075 8.769 1.00 22.89 151 LEU B O 1
ATOM 3866 N N . THR B 1 171 ? -27.156 30.296 6.746 1.00 20.88 152 THR B N 1
ATOM 3867 C CA . THR B 1 171 ? -27.336 28.928 7.213 1.00 19.51 152 THR B CA 1
ATOM 3868 C C . THR B 1 171 ? -26.261 27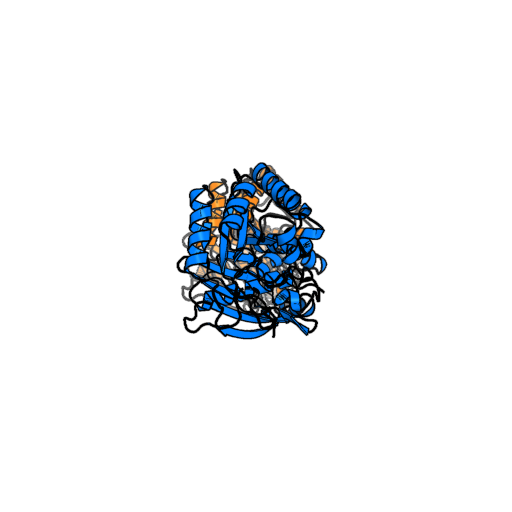.970 6.724 1.00 19.48 152 THR B C 1
ATOM 3869 O O . THR B 1 171 ? -26.079 26.917 7.348 1.00 20.96 152 THR B O 1
ATOM 3873 N N . ASN B 1 172 ? -25.569 28.297 5.631 1.00 18.03 153 ASN B N 1
ATOM 3874 C CA . ASN B 1 172 ? -24.659 27.359 4.989 1.00 18.99 153 ASN B CA 1
ATOM 3875 C C . ASN B 1 172 ? -23.449 28.071 4.398 1.00 16.50 153 ASN B C 1
ATOM 3876 O O . ASN B 1 172 ? -23.527 29.218 3.934 1.00 17.97 153 ASN B O 1
ATOM 3881 N N . ILE B 1 173 ? -22.329 27.340 4.364 1.00 16.37 154 ILE B N 1
ATOM 3882 C CA . ILE B 1 173 ? -21.088 27.788 3.741 1.00 16.18 154 ILE B CA 1
ATOM 3883 C C . ILE B 1 173 ? -20.678 26.701 2.764 1.00 16.48 154 ILE B C 1
ATOM 3884 O O . ILE B 1 173 ? -20.749 25.512 3.102 1.00 17.28 154 ILE B O 1
ATOM 3889 N N . VAL B 1 174 ? -20.233 27.110 1.579 1.00 15.72 155 VAL B N 1
ATOM 3890 C CA . VAL B 1 174 ? -19.655 26.197 0.599 1.00 16.43 155 VAL B CA 1
ATOM 3891 C C . VAL B 1 174 ? -18.281 26.739 0.218 1.00 16.03 155 VAL B C 1
ATOM 3892 O O . VAL B 1 174 ? -18.143 27.905 -0.173 1.00 16.05 155 VAL B O 1
ATOM 3896 N N . MET B 1 175 ? -17.262 25.908 0.386 1.00 16.65 156 MET B N 1
ATOM 3897 C CA . MET B 1 175 ? -15.891 26.263 0.002 1.00 16.08 156 MET B CA 1
ATOM 3898 C C . MET B 1 175 ? -15.750 25.899 -1.472 1.00 19.62 156 MET B C 1
ATOM 3899 O O . MET B 1 175 ? -15.159 24.879 -1.850 1.00 19.53 156 MET B O 1
ATOM 3904 N N . MET B 1 176 ? -16.339 26.749 -2.308 1.00 17.68 157 MET B N 1
ATOM 3905 C CA . MET B 1 176 ? -16.439 26.521 -3.740 1.00 17.08 157 MET B CA 1
ATOM 3906 C C . MET B 1 176 ? -16.108 27.783 -4.534 1.00 17.25 157 MET B C 1
ATOM 3907 O O . MET B 1 176 ? -16.408 27.842 -5.728 1.00 19.34 157 MET B O 1
ATOM 3912 N N . GLY B 1 177 ? -15.522 28.797 -3.899 1.00 17.21 158 GLY B N 1
ATOM 3913 C CA . GLY B 1 177 ? -15.038 29.978 -4.573 1.00 16.91 158 GLY B CA 1
ATOM 3914 C C . GLY B 1 177 ? -13.641 29.740 -5.126 1.00 17.26 158 GLY B C 1
ATOM 3915 O O . GLY B 1 177 ? -13.288 28.623 -5.519 1.00 20.20 158 GLY B O 1
ATOM 3916 N N . MET B 1 178 ? -12.826 30.787 -5.184 1.00 16.68 159 MET B N 1
ATOM 3917 C CA . MET B 1 178 ? -11.493 30.615 -5.770 1.00 15.65 159 MET B CA 1
ATOM 3918 C C . MET B 1 178 ? -10.620 29.710 -4.906 1.00 16.25 159 MET B C 1
ATOM 3919 O O . MET B 1 178 ? -10.509 29.918 -3.700 1.00 16.42 159 MET B O 1
ATOM 3924 N N . GLY B 1 179 ? -10.000 28.710 -5.520 1.00 14.62 160 GLY B N 1
ATOM 3925 C CA . GLY B 1 179 ? -8.917 27.977 -4.899 1.00 14.61 160 GLY B CA 1
ATOM 3926 C C . GLY B 1 179 ? -9.294 26.548 -4.531 1.00 15.68 160 GLY B C 1
ATOM 3927 O O . GLY B 1 179 ? -10.466 26.153 -4.521 1.00 16.27 160 GLY B O 1
ATOM 3928 N N . GLU B 1 180 ? -8.249 25.788 -4.193 1.00 15.14 161 GLU B N 1
ATOM 3929 C CA . GLU B 1 180 ? -8.351 24.379 -3.827 1.00 13.64 161 GLU B CA 1
ATOM 3930 C C . GLU B 1 180 ? -8.178 24.227 -2.321 1.00 13.43 161 GLU B C 1
ATOM 3931 O O . GLU B 1 180 ? -7.055 24.368 -1.808 1.00 14.72 161 GLU B O 1
ATOM 3937 N N . PRO B 1 181 ? -9.252 23.947 -1.577 1.00 13.97 162 PRO B N 1
ATOM 3938 C CA . PRO B 1 181 ? -9.144 23.937 -0.114 1.00 13.09 162 PRO B CA 1
ATOM 3939 C C . PRO B 1 181 ? -8.104 22.991 0.427 1.00 14.89 162 PRO B C 1
ATOM 3940 O O . PRO B 1 181 ? -7.505 23.285 1.471 1.00 15.09 162 PRO B O 1
ATOM 3944 N N . PHE B 1 182 ? -7.893 21.831 -0.206 1.00 14.77 163 PHE B N 1
ATOM 3945 C CA . PHE B 1 182 ? -6.923 20.872 0.297 1.00 15.13 163 PHE B CA 1
ATOM 3946 C C . PHE B 1 182 ? -5.485 21.211 -0.068 1.00 18.05 163 PHE B C 1
ATOM 3947 O O . PHE B 1 182 ? -4.601 20.499 0.398 1.00 17.78 163 PHE B O 1
ATOM 3955 N N . GLN B 1 183 ? -5.233 22.280 -0.836 1.00 13.43 164 GLN B N 1
ATOM 3956 C CA . GLN B 1 183 ? -3.907 22.877 -0.909 1.00 13.81 164 GLN B CA 1
ATOM 3957 C C . GLN B 1 183 ? -3.751 24.008 0.094 1.00 15.44 164 GLN B C 1
ATOM 3958 O O . GLN B 1 183 ? -2.667 24.616 0.163 1.00 17.58 164 GLN B O 1
ATOM 3964 N N . ASN B 1 184 ? -4.779 24.251 0.916 1.00 14.79 165 ASN B N 1
ATOM 3965 C CA . ASN B 1 184 ? -4.750 25.201 2.028 1.00 15.23 165 ASN B CA 1
ATOM 3966 C C . ASN B 1 184 ? -5.469 24.577 3.223 1.00 15.44 165 ASN B C 1
ATOM 3967 O O . ASN B 1 184 ? -6.306 25.192 3.889 1.00 16.27 165 ASN B O 1
ATOM 3972 N N . TYR B 1 185 ? -5.124 23.324 3.520 1.00 15.28 166 TYR B N 1
ATOM 3973 C CA . TYR B 1 185 ? -5.934 22.513 4.430 1.00 15.56 166 TYR B CA 1
ATOM 3974 C C . TYR B 1 185 ? -5.956 23.077 5.846 1.00 16.80 166 TYR B C 1
ATOM 3975 O O . TYR B 1 185 ? -7.017 23.168 6.477 1.00 17.48 166 TYR B O 1
ATOM 3984 N N . GLU B 1 186 ? -4.789 23.428 6.384 1.00 18.02 167 GLU B N 1
ATOM 3985 C CA . GLU B 1 186 ? -4.732 23.833 7.783 1.00 18.24 167 GLU B CA 1
ATOM 3986 C C . GLU B 1 186 ? -5.538 25.104 8.024 1.00 15.12 167 GLU B C 1
ATOM 3987 O O . GLU B 1 186 ? -6.282 25.208 9.013 1.00 17.94 167 GLU B O 1
ATOM 3993 N N . ALA B 1 187 ? -5.447 26.065 7.100 1.00 17.32 168 ALA B N 1
ATOM 3994 C CA . ALA B 1 187 ? -6.193 27.309 7.253 1.00 17.27 168 ALA B CA 1
ATOM 3995 C C . ALA B 1 187 ? -7.684 27.061 7.123 1.00 14.90 168 ALA B C 1
ATOM 3996 O O . ALA B 1 187 ? -8.488 27.695 7.825 1.00 17.59 168 ALA B O 1
ATOM 3998 N N . THR B 1 188 ? -8.069 26.180 6.194 1.00 15.40 169 THR B N 1
ATOM 3999 C CA . THR B 1 188 ? -9.480 25.844 6.016 1.00 15.87 169 THR B CA 1
ATOM 4000 C C . THR B 1 188 ? -10.059 25.226 7.286 1.00 16.43 169 THR B C 1
ATOM 4001 O O . THR B 1 188 ? -11.153 25.599 7.739 1.00 17.41 169 THR B O 1
ATOM 4005 N N . MET B 1 189 ? -9.332 24.300 7.895 1.00 16.72 170 MET B N 1
ATOM 4006 C CA . MET B 1 189 ? -9.830 23.689 9.113 1.00 17.54 170 MET B CA 1
ATOM 4007 C C . MET B 1 189 ? -9.822 24.662 10.278 1.00 18.26 170 MET B C 1
ATOM 4008 O O . MET B 1 189 ? -10.659 24.545 11.179 1.00 18.59 170 MET B O 1
ATOM 4013 N N . ARG B 1 190 ? -8.880 25.605 10.312 1.00 16.80 171 ARG B N 1
ATOM 4014 C CA . ARG B 1 190 ? -8.908 26.628 11.351 1.00 18.40 171 ARG B CA 1
ATOM 4015 C C . ARG B 1 190 ? -10.143 27.520 11.219 1.00 15.93 171 ARG B C 1
ATOM 4016 O O . ARG B 1 190 ? -10.790 27.867 12.222 1.00 16.86 171 ARG B O 1
ATOM 4024 N N . MET B 1 191 ? -10.495 27.889 9.987 1.00 16.90 172 MET B N 1
ATOM 4025 C CA . MET B 1 191 ? -11.748 28.603 9.775 1.00 15.88 172 MET B CA 1
ATOM 4026 C C . MET B 1 191 ? -12.927 27.812 10.341 1.00 17.51 172 MET B C 1
ATOM 4027 O O . MET B 1 191 ? -13.776 28.366 11.036 1.00 18.13 172 MET B O 1
ATOM 4032 N N . VAL B 1 192 ? -12.992 26.509 10.051 1.00 15.65 173 VAL B N 1
ATOM 4033 C CA . VAL B 1 192 ? -14.089 25.688 10.571 1.00 15.69 173 VAL B CA 1
ATOM 4034 C C . VAL B 1 192 ? -14.145 25.785 12.086 1.00 17.64 173 VAL B C 1
ATOM 4035 O O . VAL B 1 192 ? -15.216 25.977 12.681 1.00 18.20 173 VAL B O 1
ATOM 4039 N N . ARG B 1 193 ? -12.992 25.624 12.735 1.00 19.33 174 ARG B N 1
ATOM 4040 C CA . ARG B 1 193 ? -12.932 25.627 14.200 1.00 18.64 174 ARG B CA 1
ATOM 4041 C C . ARG B 1 193 ? -13.344 26.977 14.785 1.00 17.33 174 ARG B C 1
ATOM 4042 O O . ARG B 1 193 ? -14.066 27.029 15.797 1.00 21.49 174 ARG B O 1
ATOM 4050 N N . ILE B 1 194 ? -12.889 28.080 14.171 1.00 18.69 175 ILE B N 1
ATOM 4051 C CA . ILE B 1 194 ? -13.234 29.402 14.680 1.00 17.77 175 ILE B CA 1
ATOM 4052 C C . ILE B 1 194 ? -14.730 29.650 14.555 1.00 18.52 175 ILE B C 1
ATOM 4053 O O . ILE B 1 194 ? -15.368 30.153 15.493 1.00 20.30 175 ILE B O 1
ATOM 4058 N N . LEU B 1 195 ? -15.314 29.300 13.403 1.00 18.90 176 LEU B N 1
ATOM 4059 C CA . LEU B 1 195 ? -16.744 29.513 13.187 1.00 16.71 176 LEU B CA 1
ATOM 4060 C C . LEU B 1 195 ? -17.580 28.644 14.114 1.00 19.76 176 LEU B C 1
ATOM 4061 O O . LEU B 1 195 ? -18.693 29.031 14.488 1.00 21.98 176 LEU B O 1
ATOM 4066 N N . HIS B 1 196 ? -17.058 27.483 14.506 1.00 20.88 177 HIS B N 1
ATOM 4067 C CA . HIS B 1 196 ? -17.799 26.578 15.379 1.00 19.65 177 HIS B CA 1
ATOM 4068 C C . HIS B 1 196 ? -17.956 27.110 16.802 1.00 20.53 177 HIS B C 1
ATOM 4069 O O . HIS B 1 196 ? -18.864 26.668 17.521 1.00 23.41 177 HIS B O 1
ATOM 4076 N N . GLU B 1 197 ? -17.106 28.045 17.230 1.00 20.52 178 GLU B N 1
ATOM 4077 C CA . GLU B 1 197 ? -17.111 28.535 18.604 1.00 21.50 178 GLU B CA 1
ATOM 4078 C C . GLU B 1 197 ? -18.502 28.947 19.057 1.00 24.83 178 GLU B C 1
ATOM 4079 O O . GLU B 1 197 ? -19.136 29.818 18.458 1.00 23.39 178 GLU B O 1
ATOM 4085 N N . GLU B 1 198 ? -18.953 28.344 20.159 1.00 26.20 179 GLU B N 1
ATOM 4086 C CA . GLU B 1 198 ? -20.294 28.600 20.650 1.00 26.67 179 GLU B CA 1
ATOM 4087 C C . GLU B 1 198 ? -20.492 30.065 21.021 1.00 29.55 179 GLU B C 1
ATOM 4088 O O . GLU B 1 198 ? -21.596 30.602 20.868 1.00 28.91 179 GLU B O 1
ATOM 4094 N N . GLU B 1 199 ? -19.456 30.705 21.494 1.00 27.59 180 GLU B N 1
ATOM 4095 C CA . GLU B 1 199 ? -19.489 32.091 21.838 1.00 33.00 180 GLU B CA 1
ATOM 4096 C C . GLU B 1 199 ? -19.307 33.043 20.689 1.00 40.87 180 GLU B C 1
ATOM 4097 O O . GLU B 1 199 ? -19.433 34.201 20.837 1.00 30.10 180 GLU B O 1
ATOM 4103 N N . GLY B 1 200 ? -18.998 32.511 19.528 1.00 24.41 181 GLY B N 1
ATOM 4104 C CA . GLY B 1 200 ? -18.889 33.305 18.325 1.00 23.27 181 GLY B CA 1
ATOM 4105 C C . GLY B 1 200 ? -20.034 33.001 17.388 1.00 24.54 181 GLY B C 1
ATOM 4106 O O . GLY B 1 200 ? -21.204 33.108 17.767 1.00 28.35 181 GLY B O 1
ATOM 4107 N N . MET B 1 201 ? -19.716 32.586 16.171 1.00 21.89 182 MET B N 1
ATOM 4108 C CA . MET B 1 201 ? -20.744 32.320 15.178 1.00 21.39 182 MET B CA 1
ATOM 4109 C C . MET B 1 201 ? -21.554 31.071 15.487 1.00 26.23 182 MET B C 1
ATOM 4110 O O . MET B 1 201 ? -22.664 30.937 14.964 1.00 26.12 182 MET B O 1
ATOM 4115 N N . ASN B 1 202 ? -21.041 30.162 16.318 1.00 22.09 183 ASN B N 1
ATOM 4116 C CA . ASN B 1 202 ? -21.788 28.969 16.714 1.00 22.27 183 ASN B CA 1
ATOM 4117 C C . ASN B 1 202 ? -22.323 28.237 15.484 1.00 23.14 183 ASN B C 1
ATOM 4118 O O . ASN B 1 202 ? -23.477 27.794 15.434 1.00 25.20 183 ASN B O 1
ATOM 4123 N N . PHE B 1 203 ? -21.459 28.096 14.484 1.00 22.58 184 PHE B N 1
ATOM 4124 C CA . PHE B 1 203 ? -21.853 27.605 13.174 1.00 21.22 184 PHE B CA 1
ATOM 4125 C C . PHE B 1 203 ? -21.499 26.124 13.090 1.00 21.64 184 PHE B C 1
ATOM 4126 O O . PHE B 1 203 ? -20.317 25.774 13.014 1.00 26.19 184 PHE B O 1
ATOM 4134 N N . GLY B 1 204 ? -22.513 25.261 13.070 1.00 24.69 185 GLY B N 1
ATOM 4135 C CA . GLY B 1 204 ? -22.261 23.828 13.045 1.00 25.96 185 GLY B CA 1
ATOM 4136 C C . GLY B 1 204 ? -21.476 23.410 11.808 1.00 27.77 185 GLY B C 1
ATOM 4137 O O . GLY B 1 204 ? -21.682 23.927 10.711 1.00 23.13 185 GLY B O 1
ATOM 4138 N N . ALA B 1 205 ? -20.569 22.451 11.999 1.00 23.73 186 ALA B N 1
ATOM 4139 C CA . ALA B 1 205 ? -19.749 21.985 10.892 1.00 24.29 186 ALA B CA 1
ATOM 4140 C C . ALA B 1 205 ? -20.571 21.311 9.797 1.00 20.39 186 ALA B C 1
ATOM 4141 O O . ALA B 1 205 ? -20.164 21.343 8.631 1.00 22.01 186 ALA B O 1
ATOM 4143 N N . ARG B 1 206 ? -21.700 20.686 10.143 1.00 22.58 187 ARG B N 1
ATOM 4144 C CA . ARG B 1 206 ? -22.537 20.051 9.126 1.00 20.98 187 ARG B CA 1
ATOM 4145 C C . ARG B 1 206 ? -23.070 21.063 8.115 1.00 23.31 187 ARG B C 1
ATOM 4146 O O . ARG B 1 206 ? -23.477 20.677 7.014 1.00 24.22 187 ARG B O 1
ATOM 4154 N N . ARG B 1 207 ? -23.049 22.342 8.455 1.00 21.05 188 ARG B N 1
ATOM 4155 C CA . ARG B 1 207 ? -23.503 23.403 7.572 1.00 22.92 188 ARG B CA 1
ATOM 4156 C C . ARG B 1 207 ? -22.431 23.844 6.591 1.00 18.83 188 ARG B C 1
ATOM 4157 O O . ARG B 1 207 ? -22.690 24.764 5.812 1.00 17.98 188 ARG B O 1
ATOM 4165 N N . ILE B 1 208 ? -21.225 23.260 6.643 1.00 19.47 189 ILE B N 1
ATOM 4166 C CA . ILE B 1 208 ? -20.104 23.652 5.795 1.00 17.13 189 ILE B CA 1
ATOM 4167 C C . ILE B 1 208 ? -19.779 22.502 4.854 1.00 19.72 189 ILE B C 1
ATOM 4168 O O . ILE B 1 208 ? -19.631 21.357 5.301 1.00 18.51 189 ILE B O 1
ATOM 4173 N N . THR B 1 209 ? -19.676 22.806 3.563 1.00 16.92 190 THR B N 1
ATOM 4174 C CA . THR B 1 209 ? -19.222 21.850 2.560 1.00 18.62 190 THR B CA 1
ATOM 4175 C C . THR B 1 209 ? -17.840 22.277 2.097 1.00 17.27 190 THR B C 1
ATOM 4176 O O . THR B 1 209 ? -17.634 23.430 1.701 1.00 18.02 190 THR B O 1
ATOM 4180 N N . VAL B 1 210 ? -16.905 21.337 2.131 1.00 16.62 191 VAL B N 1
ATOM 4181 C CA . VAL B 1 210 ? -15.567 21.537 1.585 1.00 15.19 191 VAL B CA 1
ATOM 4182 C C . VAL B 1 210 ? -15.485 20.730 0.301 1.00 17.06 191 VAL B C 1
ATOM 4183 O O . VAL B 1 210 ? -15.758 19.528 0.308 1.00 18.79 191 VAL B O 1
ATOM 4187 N N . SER B 1 211 ? -15.071 21.374 -0.791 1.00 17.78 192 SER B N 1
ATOM 4188 C CA . SER B 1 211 ? -14.979 20.746 -2.102 1.00 17.22 192 SER B CA 1
ATOM 4189 C C . SER B 1 211 ? -13.517 20.672 -2.496 1.00 19.53 192 SER B C 1
ATOM 4190 O O . SER B 1 211 ? -12.768 21.613 -2.246 1.00 23.85 192 SER B O 1
ATOM 4193 N N . THR B 1 212 ? -13.109 19.545 -3.082 1.00 14.82 193 THR B N 1
ATOM 4194 C CA . THR B 1 212 ? -11.731 19.354 -3.506 1.00 13.54 193 THR B CA 1
ATOM 4195 C C . THR B 1 212 ? -11.679 18.756 -4.896 1.00 13.96 193 THR B C 1
ATOM 4196 O O . THR B 1 212 ? -12.509 17.927 -5.262 1.00 14.88 193 THR B O 1
ATOM 4200 N N . SER B 1 213 ? -10.674 19.178 -5.672 1.00 14.91 194 SER B N 1
ATOM 4201 C CA . SER B 1 213 ? -10.337 18.525 -6.932 1.00 15.16 194 SER B CA 1
ATOM 4202 C C . SER B 1 213 ? -9.628 17.188 -6.734 1.00 14.23 194 SER B C 1
ATOM 4203 O O . SER B 1 213 ? -9.345 16.526 -7.726 1.00 18.38 194 SER B O 1
ATOM 4206 N N . GLY B 1 214 ? -9.379 16.760 -5.499 1.00 16.09 195 GLY B N 1
ATOM 4207 C CA . GLY B 1 214 ? -9.116 15.355 -5.215 1.00 16.93 195 GLY B CA 1
ATOM 4208 C C . GLY B 1 214 ? -7.746 15.056 -4.630 1.00 17.56 195 GLY B C 1
ATOM 4209 O O . GLY B 1 214 ? -7.099 14.105 -5.077 1.00 18.58 195 GLY B O 1
ATOM 4210 N N . LEU B 1 215 ? -7.327 15.769 -3.590 1.00 16.29 196 LEU B N 1
ATOM 4211 C CA . LEU B 1 215 ? -6.055 15.462 -2.939 1.00 16.21 196 LEU B CA 1
ATOM 4212 C C . LEU B 1 215 ? -6.283 14.359 -1.919 1.00 18.89 196 LEU B C 1
ATOM 4213 O O . LEU B 1 215 ? -6.667 14.600 -0.775 1.00 18.93 196 LEU B O 1
ATOM 4218 N N . VAL B 1 216 ? -6.050 13.131 -2.362 1.00 15.66 197 VAL B N 1
ATOM 4219 C CA . VAL B 1 216 ? -6.253 11.903 -1.596 1.00 17.20 197 VAL B CA 1
ATOM 4220 C C . VAL B 1 216 ? -5.877 11.995 -0.117 1.00 19.56 197 VAL B C 1
ATOM 4221 O O . VAL B 1 216 ? -6.721 11.670 0.734 1.00 17.89 197 VAL B O 1
ATOM 4225 N N . PRO B 1 217 ? -4.651 12.374 0.267 1.00 16.72 198 PRO B N 1
ATOM 4226 C CA . PRO B 1 217 ? -4.296 12.299 1.699 1.00 16.24 198 PRO B CA 1
ATOM 4227 C C . PRO B 1 217 ? -5.120 13.207 2.591 1.00 17.89 198 PRO B C 1
ATOM 4228 O O . PRO B 1 217 ? -5.287 12.908 3.782 1.00 19.46 198 PRO B O 1
ATOM 4232 N N . PHE B 1 218 ? -5.644 14.302 2.046 1.00 16.67 199 PHE B N 1
ATOM 4233 C CA . PHE B 1 218 ? -6.453 15.201 2.844 1.00 15.74 199 PHE B CA 1
ATOM 4234 C C . PHE B 1 218 ? -7.900 14.722 2.955 1.00 16.01 199 PHE B C 1
ATOM 4235 O O . PHE B 1 218 ? -8.568 15.089 3.915 1.00 17.07 199 PHE B O 1
ATOM 4243 N N . ILE B 1 219 ? -8.372 13.870 2.043 1.00 16.87 200 ILE B N 1
ATOM 4244 C CA . ILE B 1 219 ? -9.647 13.184 2.255 1.00 15.98 200 ILE B CA 1
ATOM 4245 C C . ILE B 1 219 ? -9.525 12.266 3.464 1.00 18.52 200 ILE B C 1
ATOM 4246 O O . ILE B 1 219 ? -10.422 12.212 4.318 1.00 18.89 200 ILE B O 1
ATOM 4251 N N . ASP B 1 220 ? -8.394 11.549 3.566 1.00 18.04 201 ASP B N 1
ATOM 4252 C CA . ASP B 1 220 ? -8.154 10.673 4.704 1.00 18.95 201 ASP B CA 1
ATOM 4253 C C . ASP B 1 220 ? -8.093 11.481 5.997 1.00 21.61 201 ASP B C 1
ATOM 4254 O O . ASP B 1 220 ? -8.649 11.075 7.020 1.00 21.81 201 ASP B O 1
ATOM 4259 N N . ARG B 1 221 ? -7.435 12.644 5.962 1.00 19.75 202 ARG B N 1
ATOM 4260 C CA . ARG B 1 221 ? -7.392 13.509 7.146 1.00 18.97 202 ARG B CA 1
ATOM 4261 C C . ARG B 1 221 ? -8.774 14.046 7.512 1.00 19.33 202 ARG B C 1
ATOM 4262 O O . ARG B 1 221 ? -9.136 14.087 8.696 1.00 19.82 202 ARG B O 1
ATOM 4270 N N . LEU B 1 222 ? -9.547 14.468 6.519 1.00 18.43 203 LEU B N 1
ATOM 4271 C CA . LEU B 1 222 ? -10.863 15.040 6.798 1.00 18.38 203 LEU B CA 1
ATOM 4272 C C . LEU B 1 222 ? -11.748 14.024 7.507 1.00 21.24 203 LEU B C 1
ATOM 4273 O O . LEU B 1 222 ? -12.555 14.387 8.382 1.00 22.39 203 LEU B O 1
ATOM 4278 N N . ALA B 1 223 ? -11.631 12.745 7.127 1.00 19.86 204 ALA B N 1
ATOM 4279 C CA . ALA B 1 223 ? -12.432 11.688 7.736 1.00 21.79 204 ALA B CA 1
ATOM 4280 C C . ALA B 1 223 ? -12.203 11.575 9.236 1.00 24.14 204 ALA B C 1
ATOM 4281 O O . ALA B 1 223 ? -13.062 11.060 9.955 1.00 26.71 204 ALA B O 1
ATOM 4283 N N . ARG B 1 224 ? -11.032 11.989 9.715 1.00 24.81 205 ARG B N 1
ATOM 4284 C CA . ARG B 1 224 ? -10.671 11.855 11.119 1.00 22.94 205 ARG B CA 1
ATOM 4285 C C . ARG B 1 224 ? -10.835 13.140 11.911 1.00 23.24 205 ARG B C 1
ATOM 4286 O O . ARG B 1 224 ? -10.552 13.143 13.113 1.00 27.90 205 ARG B O 1
ATOM 4294 N N . GLU B 1 225 ? -11.260 14.229 11.283 1.00 21.98 206 GLU B N 1
ATOM 4295 C CA . GLU B 1 225 ? -11.427 15.481 11.998 1.00 23.45 206 GLU B CA 1
ATOM 4296 C C . GLU B 1 225 ? -12.643 15.401 12.919 1.00 27.39 206 GLU B C 1
ATOM 4297 O O . GLU B 1 225 ? -13.645 14.774 12.581 1.00 32.30 206 GLU B O 1
ATOM 4303 N N . PRO B 1 226 ? -12.601 16.095 14.051 1.00 28.38 207 PRO B N 1
ATOM 4304 C CA . PRO B 1 226 ? -13.759 16.082 14.958 1.00 43.13 207 PRO B CA 1
ATOM 4305 C C . PRO B 1 226 ? -14.975 16.790 14.391 1.00 42.73 207 PRO B C 1
ATOM 4306 O O . PRO B 1 226 ? -16.086 16.577 14.891 1.00 80.36 207 PRO B O 1
ATOM 4310 N N . PHE B 1 227 ? -14.800 17.617 13.368 1.00 30.76 208 PHE B N 1
ATOM 4311 C CA . PHE B 1 227 ? -15.892 18.383 12.777 1.00 27.49 208 PHE B CA 1
ATOM 4312 C C . PHE B 1 227 ? -16.504 17.644 11.590 1.00 31.43 208 PHE B C 1
ATOM 4313 O O . PHE B 1 227 ? -15.795 17.270 10.644 1.00 43.72 208 PHE B O 1
ATOM 4321 N N . GLN B 1 228 ? -17.822 17.510 11.597 1.00 33.80 209 GLN B N 1
ATOM 4322 C CA . GLN B 1 228 ? -18.516 16.729 10.573 1.00 36.79 209 GLN B CA 1
ATOM 4323 C C . GLN B 1 228 ? -18.892 17.597 9.366 1.00 27.84 209 GLN B C 1
ATOM 4324 O O . GLN B 1 228 ? -20.069 17.742 9.017 1.00 28.66 209 GLN B O 1
ATOM 4330 N N . VAL B 1 229 ? -17.872 18.151 8.688 1.00 25.85 210 VAL B N 1
ATOM 4331 C CA . VAL B 1 229 ? -18.174 18.893 7.458 1.00 23.57 210 VAL B CA 1
ATOM 4332 C C . VAL B 1 229 ? -18.647 17.925 6.377 1.00 24.33 210 VAL B C 1
ATOM 4333 O O . VAL B 1 229 ? -18.426 16.707 6.440 1.00 25.32 210 VAL B O 1
ATOM 4337 N N . LYS B 1 230 ? -19.326 18.481 5.381 1.00 17.59 211 LYS B N 1
ATOM 4338 C CA . LYS B 1 230 ? -19.738 17.735 4.194 1.00 17.57 211 LYS B CA 1
ATOM 4339 C C . LYS B 1 230 ? -18.604 17.751 3.183 1.00 17.59 211 LYS B C 1
ATOM 4340 O O . LYS B 1 230 ? -17.994 18.791 2.953 1.00 19.02 211 LYS B O 1
ATOM 4346 N N . LEU B 1 231 ? -18.346 16.604 2.566 1.00 17.20 212 LEU B N 1
ATOM 4347 C CA . LEU B 1 231 ? -17.289 16.485 1.570 1.00 17.02 212 LEU B CA 1
ATOM 4348 C C . LEU B 1 231 ? -17.877 16.437 0.164 1.00 15.92 212 LEU B C 1
ATOM 4349 O O . LEU B 1 231 ? -18.749 15.613 -0.118 1.00 17.46 212 LEU B O 1
ATOM 4354 N N . ALA B 1 232 ? -17.346 17.284 -0.722 1.00 15.45 213 ALA B N 1
ATOM 4355 C CA . ALA B 1 232 ? -17.623 17.229 -2.151 1.00 15.09 213 ALA B CA 1
ATOM 4356 C C . ALA B 1 232 ? -16.315 17.026 -2.908 1.00 15.15 213 ALA B C 1
ATOM 4357 O O . ALA B 1 232 ? -15.274 17.610 -2.572 1.00 16.66 213 ALA B O 1
ATOM 4359 N N . VAL B 1 233 ? -16.352 16.159 -3.921 1.00 15.47 214 VAL B N 1
ATOM 4360 C CA . VAL B 1 233 ? -15.177 15.848 -4.723 1.00 13.69 214 VAL B CA 1
ATOM 4361 C C . VAL B 1 233 ? -15.488 16.167 -6.175 1.00 14.13 214 VAL B C 1
ATOM 4362 O O . VAL B 1 233 ? -16.473 15.649 -6.729 1.00 16.90 214 VAL B O 1
ATOM 4366 N N . SER B 1 234 ? -14.648 16.993 -6.798 1.00 14.76 215 SER B N 1
ATOM 4367 C CA . SER B 1 234 ? -14.825 17.364 -8.203 1.00 15.33 215 SER B CA 1
ATOM 4368 C C . SER B 1 234 ? -14.197 16.298 -9.079 1.00 18.93 215 SER B C 1
ATOM 4369 O O . SER B 1 234 ? -12.977 16.111 -9.051 1.00 20.31 215 SER B O 1
ATOM 4372 N N . LEU B 1 235 ? -15.017 15.590 -9.842 1.00 17.14 216 LEU B N 1
ATOM 4373 C CA . LEU B 1 235 ? -14.589 14.419 -10.590 1.00 15.79 216 LEU B CA 1
ATOM 4374 C C . LEU B 1 235 ? -14.435 14.722 -12.081 1.00 17.83 216 LEU B C 1
ATOM 4375 O O . LEU B 1 235 ? -13.340 14.601 -12.634 1.00 18.63 216 LEU B O 1
ATOM 4380 N N . HIS B 1 236 ? -15.537 15.071 -12.755 1.00 16.87 217 HIS B N 1
ATOM 4381 C CA . HIS B 1 236 ? -15.528 15.576 -14.127 1.00 17.71 217 HIS B CA 1
ATOM 4382 C C . HIS B 1 236 ? -15.226 14.550 -15.206 1.00 16.66 217 HIS B C 1
ATOM 4383 O O . HIS B 1 236 ? -15.379 14.870 -16.388 1.00 19.56 217 HIS B O 1
ATOM 4390 N N . ALA B 1 237 ? -14.829 13.329 -14.859 1.00 16.64 218 ALA B N 1
ATOM 4391 C CA . ALA B 1 237 ? -14.575 12.321 -15.871 1.00 18.71 218 ALA B CA 1
ATOM 4392 C C . ALA B 1 237 ? -14.505 10.975 -15.183 1.00 20.14 218 ALA B C 1
ATOM 4393 O O . ALA B 1 237 ? -14.204 10.908 -13.995 1.00 24.24 218 ALA B O 1
ATOM 4395 N N . PRO B 1 238 ? -14.780 9.896 -15.894 1.00 18.25 219 PRO B N 1
ATOM 4396 C CA . PRO B 1 238 ? -14.798 8.582 -15.248 1.00 20.96 219 PRO B CA 1
ATOM 4397 C C . PRO B 1 238 ? -13.629 7.679 -15.575 1.00 21.43 219 PRO B C 1
ATOM 4398 O O . PRO B 1 238 ? -13.662 6.497 -15.220 1.00 25.43 219 PRO B O 1
ATOM 4402 N N . ASN B 1 239 ? -12.602 8.201 -16.241 1.00 18.84 220 ASN B N 1
ATOM 4403 C CA . ASN B 1 239 ? -11.400 7.428 -16.521 1.00 22.14 220 ASN B CA 1
ATOM 4404 C C . ASN B 1 239 ? -10.210 8.380 -16.477 1.00 21.28 220 ASN B C 1
ATOM 4405 O O . ASN B 1 239 ? -10.366 9.602 -16.567 1.00 20.82 220 ASN B O 1
ATOM 4410 N N . ASP B 1 240 ? -9.015 7.803 -16.310 1.00 20.99 221 ASP B N 1
ATOM 4411 C CA . ASP B 1 240 ? -7.817 8.605 -16.058 1.00 20.36 221 ASP B CA 1
ATOM 4412 C C . ASP B 1 240 ? -7.407 9.436 -17.270 1.00 18.88 221 ASP B C 1
ATOM 4413 O O . ASP B 1 240 ? -6.946 10.571 -17.108 1.00 20.97 221 ASP B O 1
ATOM 4418 N N . ASP B 1 241 ? -7.500 8.886 -18.486 1.00 20.16 222 ASP B N 1
ATOM 4419 C CA . ASP B 1 241 ? -7.068 9.660 -19.649 1.00 24.19 222 ASP B CA 1
ATOM 4420 C C . ASP B 1 241 ? -7.872 10.941 -19.768 1.00 19.01 222 ASP B C 1
ATOM 4421 O O . ASP B 1 241 ? -7.323 12.044 -19.864 1.00 21.36 222 ASP B O 1
ATOM 4426 N N . LEU B 1 242 ? -9.192 10.822 -19.706 1.00 19.56 223 LEU B N 1
ATOM 4427 C CA . LEU B 1 242 ? -10.030 12.006 -19.810 1.00 19.87 223 LEU B CA 1
ATOM 4428 C C . LEU B 1 242 ? -9.852 12.907 -18.595 1.00 18.37 223 LEU B C 1
ATOM 4429 O O . LEU B 1 242 ? -9.765 14.133 -18.732 1.00 18.68 223 LEU B O 1
ATOM 4434 N N . ARG B 1 243 ? -9.794 12.323 -17.388 1.00 16.75 224 ARG B N 1
ATOM 4435 C CA . ARG B 1 243 ? -9.687 13.150 -16.190 1.00 17.85 224 ARG B CA 1
ATOM 4436 C C . ARG B 1 243 ? -8.398 13.958 -16.161 1.00 17.47 224 ARG B C 1
ATOM 4437 O O . ARG B 1 243 ? -8.426 15.143 -15.853 1.00 17.11 224 ARG B O 1
ATOM 4445 N N . SER B 1 244 ? -7.262 13.343 -16.509 1.00 16.70 225 SER B N 1
ATOM 4446 C CA . SER B 1 244 ? -6.008 14.095 -16.511 1.00 17.72 225 SER B CA 1
ATOM 4447 C C . SER B 1 244 ? -6.018 15.212 -17.542 1.00 18.89 225 SER B C 1
ATOM 4448 O O . SER B 1 244 ? -5.350 16.236 -17.349 1.00 20.29 225 SER B O 1
ATOM 4451 N N A SER B 1 245 ? -6.769 15.050 -18.628 0.42 18.78 226 SER B N 1
ATOM 4452 N N B SER B 1 245 ? -6.770 15.047 -18.636 0.58 18.88 226 SER B N 1
ATOM 4453 C CA A SER B 1 245 ? -6.833 16.098 -19.634 0.42 18.53 226 SER B CA 1
ATOM 4454 C CA B SER B 1 245 ? -6.865 16.098 -19.642 0.58 18.85 226 SER B CA 1
ATOM 4455 C C A SER B 1 245 ? -7.717 17.269 -19.223 0.42 20.61 226 SER B C 1
ATOM 4456 C C B SER B 1 245 ? -7.627 17.311 -19.132 0.58 22.21 226 SER B C 1
ATOM 4457 O O A SER B 1 245 ? -7.646 18.320 -19.869 0.42 20.09 226 SER B O 1
ATOM 4458 O O B SER B 1 245 ? -7.395 18.430 -19.610 0.58 28.57 226 SER B O 1
ATOM 4463 N N . LEU B 1 246 ? -8.539 17.117 -18.181 1.00 18.23 227 LEU B N 1
ATOM 4464 C CA . LEU B 1 246 ? -9.335 18.204 -17.649 1.00 16.38 227 LEU B CA 1
ATOM 4465 C C . LEU B 1 246 ? -8.860 18.702 -16.291 1.00 20.34 227 LEU B C 1
ATOM 4466 O O . LEU B 1 246 ? -9.040 19.885 -15.994 1.00 20.70 227 LEU B O 1
ATOM 4471 N N . VAL B 1 247 ? -8.343 17.813 -15.441 1.00 17.81 228 VAL B N 1
ATOM 4472 C CA . VAL B 1 247 ? -7.978 18.130 -14.052 1.00 18.11 228 VAL B CA 1
ATOM 4473 C C . VAL B 1 247 ? -6.533 17.676 -13.879 1.00 16.35 228 VAL B C 1
ATOM 4474 O O . VAL B 1 247 ? -6.280 16.483 -13.641 1.00 17.11 228 VAL B O 1
ATOM 4478 N N . PRO B 1 248 ? -5.552 18.576 -13.989 1.00 16.22 229 PRO B N 1
ATOM 4479 C CA . PRO B 1 248 ? -4.142 18.123 -13.977 1.00 16.47 229 PRO B CA 1
ATOM 4480 C C . PRO B 1 248 ? -3.710 17.400 -12.707 1.00 17.52 229 PRO B C 1
ATOM 4481 O O . PRO B 1 248 ? -2.791 16.577 -12.762 1.00 17.25 229 PRO B O 1
ATOM 4485 N N . LEU B 1 249 ? -4.361 17.669 -11.579 1.00 17.10 230 LEU B N 1
ATOM 4486 C CA . LEU B 1 249 ? -4.068 16.955 -10.338 1.00 16.64 230 LEU B CA 1
ATOM 4487 C C . LEU B 1 249 ? -4.235 15.451 -10.472 1.00 15.58 230 LEU B C 1
ATOM 4488 O O . LEU B 1 249 ? -3.621 14.693 -9.713 1.00 17.50 230 LEU B O 1
ATOM 4493 N N . ASN B 1 250 ? -5.058 14.980 -11.421 1.00 15.27 231 ASN B N 1
ATOM 4494 C CA . ASN B 1 250 ? -5.259 13.546 -11.580 1.00 14.87 231 ASN B CA 1
ATOM 4495 C C . ASN B 1 250 ? -3.965 12.819 -11.945 1.00 15.00 231 ASN B C 1
ATOM 4496 O O . ASN B 1 250 ? -3.876 11.594 -11.778 1.00 17.05 231 ASN B O 1
ATOM 4501 N N . ARG B 1 251 ? -2.983 13.535 -12.491 1.00 16.71 232 ARG B N 1
ATOM 4502 C CA . ARG B 1 251 ? -1.695 12.917 -12.779 1.00 17.07 232 ARG B CA 1
ATOM 4503 C C . ARG B 1 251 ? -1.005 12.470 -11.498 1.00 19.15 232 ARG B C 1
ATOM 4504 O O . ARG B 1 251 ? -0.191 11.539 -11.535 1.00 20.67 232 ARG B O 1
ATOM 4512 N N . ARG B 1 252 ? -1.282 13.149 -10.382 1.00 15.47 233 ARG B N 1
ATOM 4513 C CA . ARG B 1 252 ? -0.585 12.937 -9.120 1.00 15.93 233 ARG B CA 1
ATOM 4514 C C . ARG B 1 252 ? -1.391 12.073 -8.159 1.00 18.61 233 ARG B C 1
ATOM 4515 O O . ARG B 1 252 ? -0.820 11.263 -7.422 1.00 18.33 233 ARG B O 1
ATOM 4523 N N . TYR B 1 253 ? -2.715 12.201 -8.195 1.00 16.10 234 TYR B N 1
ATOM 4524 C CA . TYR B 1 253 ? -3.635 11.411 -7.386 1.00 18.19 234 TYR B CA 1
ATOM 4525 C C . TYR B 1 253 ? -4.650 10.845 -8.368 1.00 17.88 234 TYR B C 1
ATOM 4526 O O . TYR B 1 253 ? -5.693 11.467 -8.604 1.00 18.68 234 TYR B O 1
ATOM 4535 N N . PRO B 1 254 ? -4.393 9.666 -8.939 1.00 18.03 235 PRO B N 1
ATOM 4536 C CA . PRO B 1 254 ? -5.241 9.168 -10.033 1.00 18.60 235 PRO B CA 1
ATOM 4537 C C . PRO B 1 254 ? -6.622 8.729 -9.558 1.00 18.46 235 PRO B C 1
ATOM 4538 O O . PRO B 1 254 ? -6.906 8.582 -8.366 1.00 19.01 235 PRO B O 1
ATOM 4542 N N . ILE B 1 255 ? -7.499 8.492 -10.541 1.00 18.92 236 ILE B N 1
ATOM 4543 C CA . ILE B 1 255 ? -8.917 8.337 -10.250 1.00 19.11 236 ILE B CA 1
ATOM 4544 C C . ILE B 1 255 ? -9.168 7.108 -9.382 1.00 19.14 236 ILE B C 1
ATOM 4545 O O . ILE B 1 255 ? -10.020 7.137 -8.489 1.00 20.66 236 ILE B O 1
ATOM 4550 N N . GLY B 1 256 ? -8.426 6.024 -9.602 1.00 20.25 237 GLY B N 1
ATOM 4551 C CA . GLY B 1 256 ? -8.620 4.831 -8.787 1.00 22.55 237 GLY B CA 1
ATOM 4552 C C . GLY B 1 256 ? -8.263 5.068 -7.329 1.00 23.00 237 GLY B C 1
ATOM 4553 O O . GLY B 1 256 ? -8.960 4.605 -6.418 1.00 24.70 237 GLY B O 1
ATOM 4554 N N . GLU B 1 257 ? -7.171 5.797 -7.087 1.00 20.60 238 GLU B N 1
ATOM 4555 C CA . GLU B 1 257 ? -6.799 6.172 -5.724 1.00 18.68 238 GLU B CA 1
ATOM 4556 C C . GLU B 1 257 ? -7.822 7.124 -5.117 1.00 20.66 238 GLU B C 1
ATOM 4557 O O . GLU B 1 257 ? -8.126 7.037 -3.920 1.00 20.32 238 GLU B O 1
ATOM 4563 N N . LEU B 1 258 ? -8.347 8.042 -5.924 1.00 17.67 239 LEU B N 1
ATOM 4564 C CA . LEU B 1 258 ? -9.337 9.000 -5.440 1.00 18.44 239 LEU B CA 1
ATOM 4565 C C . LEU B 1 258 ? -10.599 8.288 -4.980 1.00 19.38 239 LEU B C 1
ATOM 4566 O O . LEU B 1 258 ? -11.096 8.539 -3.873 1.00 18.89 239 LEU B O 1
ATOM 4571 N N . ILE B 1 259 ? -11.118 7.368 -5.799 1.00 17.69 240 ILE B N 1
ATOM 4572 C CA . ILE B 1 259 ? -12.344 6.671 -5.428 1.00 17.59 240 ILE B CA 1
ATOM 4573 C C . ILE B 1 259 ? -12.094 5.783 -4.223 1.00 18.59 240 ILE B C 1
ATOM 4574 O O . ILE B 1 259 ? -12.951 5.661 -3.344 1.00 20.24 240 ILE B O 1
ATOM 4579 N N . ALA B 1 260 ? -10.917 5.158 -4.152 1.00 19.24 241 ALA B N 1
ATOM 4580 C CA . ALA B 1 260 ? -10.586 4.344 -2.987 1.00 20.69 241 ALA B CA 1
ATOM 4581 C C . ALA B 1 260 ? -10.586 5.178 -1.708 1.00 20.83 241 ALA B C 1
ATOM 4582 O O . ALA B 1 260 ? -11.058 4.722 -0.658 1.00 23.16 241 ALA B O 1
ATOM 4584 N N . ALA B 1 261 ? -10.062 6.406 -1.772 1.00 20.78 242 ALA B N 1
ATOM 4585 C CA . ALA B 1 261 ? -10.094 7.284 -0.605 1.00 19.83 242 ALA B CA 1
ATOM 4586 C C . ALA B 1 261 ? -11.526 7.647 -0.230 1.00 19.68 242 ALA B C 1
ATOM 4587 O O . ALA B 1 261 ? -11.855 7.765 0.956 1.00 20.30 242 ALA B O 1
ATOM 4589 N N . CYS B 1 262 ? -12.391 7.836 -1.229 1.00 18.06 243 CYS B N 1
ATOM 4590 C CA . CYS B 1 262 ? -13.786 8.137 -0.920 1.00 18.19 243 CYS B CA 1
ATOM 4591 C C . CYS B 1 262 ? -14.463 6.946 -0.250 1.00 21.54 243 CYS B C 1
ATOM 4592 O O . CYS B 1 262 ? -15.259 7.126 0.677 1.00 21.34 243 CYS B O 1
ATOM 4595 N N . ARG B 1 263 ? -14.150 5.722 -0.688 1.00 22.30 244 ARG B N 1
ATOM 4596 C CA . ARG B 1 263 ? -14.686 4.539 -0.027 1.00 23.81 244 ARG B CA 1
ATOM 4597 C C . ARG B 1 263 ? -14.202 4.459 1.420 1.00 24.68 244 ARG B C 1
ATOM 4598 O O . ARG B 1 263 ? -14.982 4.118 2.319 1.00 27.20 244 ARG B O 1
ATOM 4606 N N . ARG B 1 264 ? -12.921 4.775 1.667 1.00 24.78 245 ARG B N 1
ATOM 4607 C CA . ARG B 1 264 ? -12.416 4.795 3.042 1.00 25.92 245 ARG B CA 1
ATOM 4608 C C . ARG B 1 264 ? -13.113 5.870 3.867 1.00 22.04 245 ARG B C 1
ATOM 4609 O O . ARG B 1 264 ? -13.389 5.666 5.056 1.00 25.40 245 ARG B O 1
ATOM 4617 N N . TYR B 1 265 ? -13.397 7.023 3.246 1.00 21.56 246 TYR B N 1
ATOM 4618 C CA . TYR B 1 265 ? -14.060 8.108 3.949 1.00 21.54 246 TYR B CA 1
ATOM 4619 C C . TYR B 1 265 ? -15.441 7.674 4.419 1.00 23.48 246 TYR B C 1
ATOM 4620 O O . TYR B 1 265 ? -15.833 7.921 5.568 1.00 23.38 246 TYR B O 1
ATOM 4629 N N . VAL B 1 266 ? -16.200 7.033 3.531 1.00 21.16 247 VAL B N 1
ATOM 4630 C CA . VAL B 1 266 ? -17.524 6.548 3.915 1.00 22.12 247 VAL B CA 1
ATOM 4631 C C . VAL B 1 266 ? -17.397 5.500 5.020 1.00 24.71 247 VAL B C 1
ATOM 4632 O O . VAL B 1 266 ? -18.168 5.493 5.991 1.00 25.45 247 VAL B O 1
ATOM 4636 N N . GLY B 1 267 ? -16.417 4.597 4.890 1.00 24.12 248 GLY B N 1
ATOM 4637 C CA . GLY B 1 267 ? -16.217 3.569 5.898 1.00 26.38 248 GLY B CA 1
ATOM 4638 C C . GLY B 1 267 ? -15.937 4.134 7.277 1.00 35.61 248 GLY B C 1
ATOM 4639 O O . GLY B 1 267 ? -16.367 3.571 8.284 1.00 31.01 248 GLY B O 1
ATOM 4640 N N . GLU B 1 268 ? -15.196 5.244 7.342 1.00 28.69 249 GLU B N 1
ATOM 4641 C CA . GLU B 1 268 ? -14.829 5.846 8.625 1.00 31.05 249 GLU B CA 1
ATOM 4642 C C . GLU B 1 268 ? -15.950 6.703 9.207 1.00 28.20 249 GLU B C 1
ATOM 4643 O O . GLU B 1 268 ? -16.182 6.679 10.419 1.00 32.22 249 GLU B O 1
ATOM 4649 N N . THR B 1 269 ? -16.653 7.462 8.369 1.00 26.23 250 THR B N 1
ATOM 4650 C CA . THR B 1 269 ? -17.613 8.449 8.849 1.00 30.57 250 THR B CA 1
ATOM 4651 C C . THR B 1 269 ? -19.065 8.016 8.692 1.00 28.79 250 THR B C 1
ATOM 4652 O O . THR B 1 269 ? -19.927 8.555 9.387 1.00 28.49 250 THR B O 1
ATOM 4656 N N . GLY B 1 270 ? -19.355 7.108 7.767 1.00 25.89 251 GLY B N 1
ATOM 4657 C CA . GLY B 1 270 ? -20.727 6.793 7.432 1.00 27.52 251 GLY B CA 1
ATOM 4658 C C . GLY B 1 270 ? -21.446 7.880 6.671 1.00 29.61 251 GLY B C 1
ATOM 4659 O O . GLY B 1 270 ? -22.664 7.785 6.488 1.00 31.66 251 GLY B O 1
ATOM 4660 N N . ARG B 1 271 ? -20.740 8.903 6.218 1.00 26.01 252 ARG B N 1
ATOM 4661 C CA . ARG B 1 271 ? -21.351 10.041 5.544 1.00 25.53 252 ARG B CA 1
ATOM 4662 C C . ARG B 1 271 ? -21.165 9.944 4.034 1.00 24.29 252 ARG B C 1
ATOM 4663 O O . ARG B 1 271 ? -20.137 9.479 3.534 1.00 24.81 252 ARG B O 1
ATOM 4671 N N . ARG B 1 272 ? -22.183 10.405 3.317 1.00 24.07 253 ARG B N 1
ATOM 4672 C CA . ARG B 1 272 ? -22.204 10.361 1.866 1.00 22.01 253 ARG B CA 1
ATOM 4673 C C . ARG B 1 272 ? -21.190 11.332 1.279 1.00 23.13 253 ARG B C 1
ATOM 4674 O O . ARG B 1 272 ? -20.963 12.422 1.811 1.00 21.88 253 ARG B O 1
ATOM 4682 N N . VAL B 1 273 ? -20.587 10.938 0.159 1.00 20.00 254 VAL B N 1
ATOM 4683 C CA . VAL B 1 273 ? -19.713 11.808 -0.603 1.00 20.29 254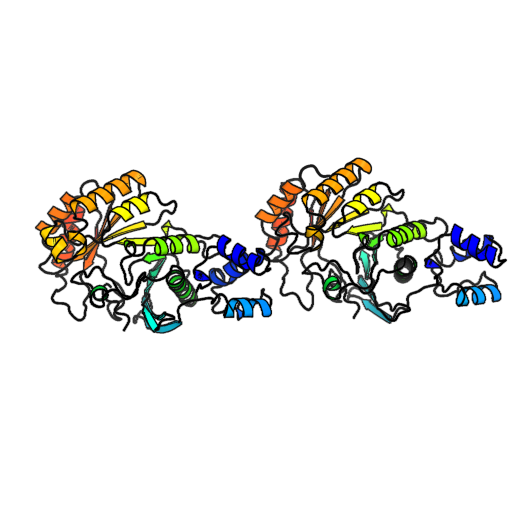 VAL B CA 1
ATOM 4684 C C . VAL B 1 273 ? -20.497 12.355 -1.784 1.00 20.27 254 VAL B C 1
ATOM 4685 O O . VAL B 1 273 ? -21.144 11.593 -2.511 1.00 22.24 254 VAL B O 1
ATOM 4689 N N . THR B 1 274 ? -20.427 13.667 -1.989 1.00 17.91 255 THR B N 1
ATOM 4690 C CA . THR B 1 274 ? -21.024 14.313 -3.150 1.00 15.85 255 THR B CA 1
ATOM 4691 C C . THR B 1 274 ? -19.941 14.483 -4.199 1.00 17.99 255 THR B C 1
ATOM 4692 O O . THR B 1 274 ? -18.855 14.974 -3.885 1.00 18.65 255 THR B O 1
ATOM 4696 N N . PHE B 1 275 ? -20.234 14.091 -5.430 1.00 16.94 256 PHE B N 1
ATOM 4697 C CA . PHE B 1 275 ? -19.338 14.283 -6.558 1.00 17.08 256 PHE B CA 1
ATOM 4698 C C . PHE B 1 275 ? -19.873 15.390 -7.440 1.00 20.07 256 PHE B C 1
ATOM 4699 O O . PHE B 1 275 ? -21.074 15.436 -7.705 1.00 19.99 256 PHE B O 1
ATOM 4707 N N . GLU B 1 276 ? -19.003 16.285 -7.870 1.00 17.66 257 GLU B N 1
ATOM 4708 C CA . GLU B 1 276 ? -19.336 17.313 -8.842 1.00 16.97 257 GLU B CA 1
ATOM 4709 C C . GLU B 1 276 ? -18.834 16.858 -10.208 1.00 17.12 257 GLU B C 1
ATOM 4710 O O . GLU B 1 276 ? -17.733 16.310 -10.330 1.00 16.45 257 GLU B O 1
ATOM 4716 N N . TYR B 1 277 ? -19.657 17.049 -11.230 1.00 16.64 258 TYR B N 1
ATOM 4717 C CA . TYR B 1 277 ? -19.276 16.663 -12.584 1.00 16.93 258 TYR B CA 1
ATOM 4718 C C . TYR B 1 277 ? -19.773 17.748 -13.531 1.00 17.21 258 TYR B C 1
ATOM 4719 O O . TYR B 1 277 ? -20.971 17.853 -13.784 1.00 18.09 258 TYR B O 1
ATOM 4728 N N A VAL B 1 278 ? -18.843 18.530 -14.079 0.67 16.38 259 VAL B N 1
ATOM 4729 N N B VAL B 1 278 ? -18.848 18.582 -14.008 0.33 18.60 259 VAL B N 1
ATOM 4730 C CA A VAL B 1 278 ? -19.187 19.613 -15.001 0.67 15.65 259 VAL B CA 1
ATOM 4731 C CA B VAL B 1 278 ? -19.197 19.563 -15.022 0.33 18.78 259 VAL B CA 1
ATOM 4732 C C A VAL B 1 278 ? -19.358 19.026 -16.398 0.67 24.33 259 VAL B C 1
ATOM 4733 C C B VAL B 1 278 ? -19.502 18.822 -16.312 0.33 13.81 259 VAL B C 1
ATOM 4734 O O A VAL B 1 278 ? -18.437 18.396 -16.929 0.67 23.03 259 VAL B O 1
ATOM 4735 O O B VAL B 1 278 ? -18.871 17.812 -16.642 0.33 14.86 259 VAL B O 1
ATOM 4742 N N . LEU B 1 279 ? -20.523 19.268 -17.008 1.00 18.43 260 LEU B N 1
ATOM 4743 C CA . LEU B 1 279 ? -20.869 18.684 -18.293 1.00 17.31 260 LEU B CA 1
ATOM 4744 C C . LEU B 1 279 ? -20.429 19.617 -19.411 1.00 20.70 260 LEU B C 1
ATOM 4745 O O . LEU B 1 279 ? -20.867 20.778 -19.477 1.00 19.51 260 LEU B O 1
ATOM 4750 N N . ILE B 1 280 ? -19.592 19.088 -20.311 1.00 17.84 261 ILE B N 1
ATOM 4751 C CA . ILE B 1 280 ? -18.960 19.863 -21.377 1.00 17.38 261 ILE B CA 1
ATOM 4752 C C . ILE B 1 280 ? -19.314 19.212 -22.709 1.00 20.52 261 ILE B C 1
ATOM 4753 O O . ILE B 1 280 ? -19.020 18.030 -22.928 1.00 20.99 261 ILE B O 1
ATOM 4758 N N . ASP B 1 281 ? -19.898 20.006 -23.608 1.00 22.37 262 ASP B N 1
ATOM 4759 C CA . ASP B 1 281 ? -20.394 19.547 -24.900 1.00 23.29 262 ASP B CA 1
ATOM 4760 C C . ASP B 1 281 ? -19.301 18.837 -25.696 1.00 23.97 262 ASP B C 1
ATOM 4761 O O . ASP B 1 281 ? -18.283 19.447 -26.054 1.00 26.17 262 ASP B O 1
ATOM 4766 N N . GLY B 1 282 ? -19.508 17.543 -25.959 1.00 21.06 263 GLY B N 1
ATOM 4767 C CA . GLY B 1 282 ? -18.632 16.768 -26.820 1.00 22.91 263 GLY B CA 1
ATOM 4768 C C . GLY B 1 282 ? -17.334 16.342 -26.177 1.00 29.69 263 GLY B C 1
ATOM 4769 O O . GLY B 1 282 ? -16.438 15.847 -26.887 1.00 25.26 263 GLY B O 1
ATOM 4770 N N . VAL B 1 283 ? -17.193 16.554 -24.870 1.00 21.40 264 VAL B N 1
ATOM 4771 C CA . VAL B 1 283 ? -15.952 16.299 -24.155 1.00 21.37 264 VAL B CA 1
ATOM 4772 C C . VAL B 1 283 ? -16.131 15.194 -23.114 1.00 18.66 264 VAL B C 1
ATOM 4773 O O . VAL B 1 283 ? -15.354 14.222 -23.087 1.00 21.95 264 VAL B O 1
ATOM 4777 N N . ASN B 1 284 ? -17.144 15.328 -22.233 1.00 19.37 265 ASN B N 1
ATOM 4778 C CA . ASN B 1 284 ? -17.314 14.355 -21.159 1.00 18.05 265 ASN B CA 1
ATOM 4779 C C . ASN B 1 284 ? -18.784 14.032 -20.921 1.00 21.05 265 ASN B C 1
ATOM 4780 O O . ASN B 1 284 ? -19.129 13.527 -19.846 1.00 20.72 265 ASN B O 1
ATOM 4785 N N . ASP B 1 285 ? -19.657 14.285 -21.908 1.00 19.49 266 ASP B N 1
ATOM 4786 C CA . ASP B 1 285 ? -21.106 14.257 -21.718 1.00 21.32 266 ASP B CA 1
ATOM 4787 C C . ASP B 1 285 ? -21.805 13.158 -22.513 1.00 22.81 266 ASP B C 1
ATOM 4788 O O . ASP B 1 285 ? -23.022 13.237 -22.716 1.00 23.68 266 ASP B O 1
ATOM 4793 N N . SER B 1 286 ? -21.085 12.134 -22.972 1.00 22.37 267 SER B N 1
ATOM 4794 C CA . SER B 1 286 ? -21.720 11.118 -23.795 1.00 22.17 267 SER B CA 1
ATOM 4795 C C . SER B 1 286 ? -22.418 10.071 -22.928 1.00 24.33 267 SER B C 1
ATOM 4796 O O . SER B 1 286 ? -22.172 9.954 -21.723 1.00 23.82 267 SER B O 1
ATOM 4799 N N . ASP B 1 287 ? -23.316 9.315 -23.563 1.00 27.99 268 ASP B N 1
ATOM 4800 C CA . ASP B 1 287 ? -23.933 8.175 -22.888 1.00 24.10 268 ASP B CA 1
ATOM 4801 C C . ASP B 1 287 ? -22.866 7.221 -22.363 1.00 24.12 268 ASP B C 1
ATOM 4802 O O . ASP B 1 287 ? -22.980 6.711 -21.244 1.00 27.01 268 ASP B O 1
ATOM 4807 N N . ALA B 1 288 ? -21.830 6.941 -23.173 1.00 24.34 269 ALA B N 1
ATOM 4808 C CA . ALA B 1 288 ? -20.767 6.035 -22.731 1.00 25.49 269 ALA B CA 1
ATOM 4809 C C . ALA B 1 288 ? -20.034 6.574 -21.501 1.00 22.54 269 ALA B C 1
ATOM 4810 O O . ALA B 1 288 ? -19.655 5.802 -20.607 1.00 24.99 269 ALA B O 1
ATOM 4812 N N . ASN B 1 289 ? -19.836 7.901 -21.422 1.00 23.13 270 ASN B N 1
ATOM 4813 C CA . ASN B 1 289 ? -19.253 8.509 -20.233 1.00 22.29 270 ASN B CA 1
ATOM 4814 C C . ASN B 1 289 ? -20.131 8.285 -19.010 1.00 20.47 270 ASN B C 1
ATOM 4815 O O . ASN B 1 289 ? -19.624 7.997 -17.919 1.00 23.53 270 ASN B O 1
ATOM 4820 N N . ALA B 1 290 ? -21.447 8.466 -19.151 1.00 21.65 271 ALA B N 1
ATOM 4821 C CA . ALA B 1 290 ? -22.334 8.268 -18.009 1.00 20.77 271 ALA B CA 1
ATOM 4822 C C . ALA B 1 290 ? -22.315 6.815 -17.553 1.00 23.73 271 ALA B C 1
ATOM 4823 O O . ALA B 1 290 ? -22.296 6.544 -16.347 1.00 23.40 271 ALA B O 1
ATOM 4825 N N . GLU B 1 291 ? -22.304 5.868 -18.498 1.00 22.35 272 GLU B N 1
ATOM 4826 C CA . GLU B 1 291 ? -22.270 4.454 -18.127 1.00 22.43 272 GLU B CA 1
ATOM 4827 C C . GLU B 1 291 ? -20.983 4.113 -17.391 1.00 25.60 272 GLU B C 1
ATOM 4828 O O . GLU B 1 291 ? -20.997 3.369 -16.401 1.00 27.05 272 GLU B O 1
ATOM 4834 N N . GLU B 1 292 ? -19.849 4.633 -17.873 1.00 23.90 273 GLU B N 1
ATOM 4835 C CA . GLU B 1 292 ? -18.584 4.370 -17.191 1.00 23.29 273 GLU B CA 1
ATOM 4836 C C . GLU B 1 292 ? -18.563 5.017 -15.813 1.00 22.89 273 GLU B C 1
ATOM 4837 O O . GLU B 1 292 ? -18.017 4.445 -14.863 1.00 25.35 273 GLU B O 1
ATOM 4843 N N . LEU B 1 293 ? -19.125 6.218 -15.685 1.00 21.82 274 LEU B N 1
ATOM 4844 C CA . LEU B 1 293 ? -19.205 6.854 -14.376 1.00 20.58 274 LEU B CA 1
ATOM 4845 C C . LEU B 1 293 ? -20.026 6.008 -13.404 1.00 21.22 274 LEU B C 1
ATOM 4846 O O . LEU B 1 293 ? -19.664 5.865 -12.228 1.00 21.76 274 LEU B O 1
ATOM 4851 N N . ALA B 1 294 ? -21.144 5.460 -13.864 1.00 21.35 275 ALA B N 1
ATOM 4852 C CA . ALA B 1 294 ? -21.940 4.623 -12.979 1.00 21.38 275 ALA B CA 1
ATOM 4853 C C . ALA B 1 294 ? -21.177 3.380 -12.539 1.00 23.68 275 ALA B C 1
ATOM 4854 O O . ALA B 1 294 ? -21.298 2.951 -11.392 1.00 26.12 275 ALA B O 1
ATOM 4856 N N . ARG B 1 295 ? -20.408 2.766 -13.439 1.00 27.67 276 ARG B N 1
ATOM 4857 C CA . ARG B 1 295 ? -19.606 1.609 -13.041 1.00 24.59 276 ARG B CA 1
ATOM 4858 C C . ARG B 1 295 ? -18.534 2.013 -12.036 1.00 24.25 276 ARG B C 1
ATOM 4859 O O . ARG B 1 295 ? -18.259 1.280 -11.078 1.00 26.48 276 ARG B O 1
ATOM 4867 N N . LEU B 1 296 ? -17.925 3.184 -12.239 1.00 21.33 277 LEU B N 1
ATOM 4868 C CA . LEU B 1 296 ? -16.874 3.655 -11.337 1.00 21.23 277 LEU B CA 1
ATOM 4869 C C . LEU B 1 296 ? -17.402 3.812 -9.919 1.00 21.14 277 LEU B C 1
ATOM 4870 O O . LEU B 1 296 ? -16.689 3.537 -8.938 1.00 25.57 277 LEU B O 1
ATOM 4875 N N . LEU B 1 297 ? -18.644 4.272 -9.788 1.00 21.72 278 LEU B N 1
ATOM 4876 C CA . LEU B 1 297 ? -19.212 4.609 -8.490 1.00 24.55 278 LEU B CA 1
ATOM 4877 C C . LEU B 1 297 ? -20.004 3.473 -7.855 1.00 25.03 278 LEU B C 1
ATOM 4878 O O . LEU B 1 297 ? -20.624 3.685 -6.797 1.00 26.63 278 LEU B O 1
ATOM 4883 N N . ARG B 1 298 ? -20.005 2.278 -8.459 1.00 24.02 279 ARG B N 1
ATOM 4884 C CA . ARG B 1 298 ? -20.794 1.148 -7.959 1.00 24.51 279 ARG B CA 1
ATOM 4885 C C . ARG B 1 298 ? -20.502 0.928 -6.482 1.00 25.85 279 ARG B C 1
ATOM 4886 O O . ARG B 1 298 ? -19.341 0.841 -6.075 1.00 28.74 279 ARG B O 1
ATOM 4894 N N . GLY B 1 299 ? -21.562 0.793 -5.680 1.00 26.69 280 GLY B N 1
ATOM 4895 C CA . GLY B 1 299 ? -21.408 0.450 -4.280 1.00 30.28 280 GLY B CA 1
ATOM 4896 C C . GLY B 1 299 ? -21.019 1.594 -3.368 1.00 28.95 280 GLY B C 1
ATOM 4897 O O . GLY B 1 299 ? -20.992 1.406 -2.146 1.00 33.34 280 GLY B O 1
ATOM 4898 N N . LEU B 1 300 ? -20.651 2.749 -3.907 1.00 26.45 281 LEU B N 1
ATOM 4899 C CA . LEU B 1 300 ? -20.250 3.877 -3.079 1.00 24.76 281 LEU B CA 1
ATOM 4900 C C . LEU B 1 300 ? -21.474 4.676 -2.625 1.00 28.47 281 LEU B C 1
ATOM 4901 O O . LEU B 1 300 ? -22.354 4.990 -3.428 1.00 32.37 281 LEU B O 1
ATOM 4906 N N . LEU B 1 301 ? -21.498 5.060 -1.347 1.00 26.17 282 LEU B N 1
ATOM 4907 C CA . LEU B 1 301 ? -22.560 5.926 -0.815 1.00 27.15 282 LEU B CA 1
ATOM 4908 C C . LEU B 1 301 ? -22.283 7.347 -1.298 1.00 26.16 282 LEU B C 1
ATOM 4909 O O . LEU B 1 301 ? -21.395 8.034 -0.774 1.00 23.56 282 LEU B O 1
ATOM 4914 N N . CYS B 1 302 ? -23.030 7.808 -2.302 1.00 22.56 283 CYS B N 1
ATOM 4915 C CA . CYS B 1 302 ? -22.660 9.045 -2.980 1.00 21.50 283 CYS B CA 1
ATOM 4916 C C . CYS B 1 302 ? -23.877 9.699 -3.634 1.00 22.81 283 CYS B C 1
ATOM 4917 O O . CYS B 1 302 ? -24.994 9.172 -3.613 1.00 23.42 283 CYS B O 1
ATOM 4920 N N . HIS B 1 303 ? -23.634 10.887 -4.188 1.00 20.13 284 HIS B N 1
ATOM 4921 C CA . HIS B 1 303 ? -24.602 11.674 -4.926 1.00 20.88 284 HIS B CA 1
ATOM 4922 C C . HIS B 1 303 ? -23.840 12.447 -5.985 1.00 20.58 284 HIS B C 1
ATOM 4923 O O . HIS B 1 303 ? -22.757 12.959 -5.698 1.00 20.63 284 HIS B O 1
ATOM 4930 N N . VAL B 1 304 ? -24.356 12.527 -7.207 1.00 18.67 285 VAL B N 1
ATOM 4931 C CA . VAL B 1 304 ? -23.677 13.252 -8.284 1.00 18.25 285 VAL B CA 1
ATOM 4932 C C . VAL B 1 304 ? -24.447 14.532 -8.587 1.00 18.14 285 VAL B C 1
ATOM 4933 O O . VAL B 1 304 ? -25.633 14.483 -8.934 1.00 19.21 285 VAL B 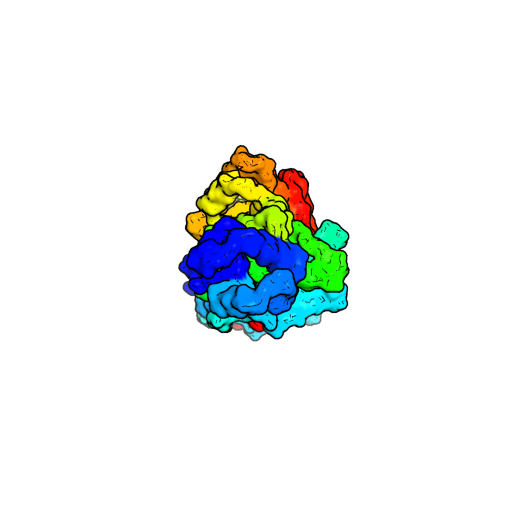O 1
ATOM 4937 N N . ASN B 1 305 ? -23.771 15.668 -8.497 1.00 17.65 286 ASN B N 1
ATOM 4938 C CA . ASN B 1 305 ? -24.281 16.945 -8.981 1.00 19.92 286 ASN B CA 1
ATOM 4939 C C . ASN B 1 305 ? -23.733 17.165 -10.383 1.00 17.52 286 ASN B C 1
ATOM 4940 O O . ASN B 1 305 ? -22.514 17.201 -10.565 1.00 17.70 286 ASN B O 1
ATOM 4945 N N . LEU B 1 306 ? -24.609 17.274 -11.368 1.00 19.18 287 LEU B N 1
ATOM 4946 C CA . LEU B 1 306 ? -24.210 17.510 -12.749 1.00 17.62 287 LEU B CA 1
ATOM 4947 C C . LEU B 1 306 ? -24.340 19.000 -13.016 1.00 20.00 287 LEU B C 1
ATOM 4948 O O . LEU B 1 306 ? -25.429 19.559 -12.864 1.00 21.03 287 LEU B O 1
ATOM 4953 N N . ILE B 1 307 ? -23.223 19.652 -13.348 1.00 18.49 288 ILE B N 1
ATOM 4954 C CA . ILE B 1 307 ? -23.175 21.104 -13.475 1.00 17.48 288 ILE B CA 1
ATOM 4955 C C . ILE B 1 307 ? -22.995 21.449 -14.953 1.00 19.71 288 ILE B C 1
ATOM 4956 O O . ILE B 1 307 ? -21.887 21.279 -15.495 1.00 18.78 288 ILE B O 1
ATOM 4961 N N . PRO B 1 308 ? -24.010 21.960 -15.637 1.00 19.88 289 PRO B N 1
ATOM 4962 C CA . PRO B 1 308 ? -23.800 22.401 -17.022 1.00 19.26 289 PRO B CA 1
ATOM 4963 C C . PRO B 1 308 ? -22.732 23.490 -17.057 1.00 19.68 289 PRO B C 1
ATOM 4964 O O . PRO B 1 308 ? -22.746 24.417 -16.243 1.00 20.88 289 PRO B O 1
ATOM 4968 N N . LEU B 1 309 ? -21.794 23.372 -18.011 1.00 18.27 290 LEU B N 1
ATOM 4969 C CA . LEU B 1 309 ? -20.632 24.273 -18.027 1.00 20.27 290 LEU B CA 1
ATOM 4970 C C . LEU B 1 309 ? -21.068 25.737 -18.031 1.00 21.99 290 LEU B C 1
ATOM 4971 O O . LEU B 1 309 ? -21.974 26.126 -18.778 1.00 22.91 290 LEU B O 1
ATOM 4976 N N . ASN B 1 310 ? -20.435 26.544 -17.187 1.00 21.57 291 ASN B N 1
ATOM 4977 C CA . ASN B 1 310 ? -20.620 27.990 -17.212 1.00 18.40 291 ASN B CA 1
ATOM 4978 C C . ASN B 1 310 ? -19.583 28.645 -18.112 1.00 24.48 291 ASN B C 1
ATOM 4979 O O . ASN B 1 310 ? -18.416 28.250 -18.104 1.00 24.43 291 ASN B O 1
ATOM 4984 N N . PRO B 1 311 ? -19.974 29.678 -18.831 1.00 25.27 292 PRO B N 1
ATOM 4985 C CA . PRO B 1 311 ? -19.067 30.285 -19.811 1.00 28.25 292 PRO B CA 1
ATOM 4986 C C . PRO B 1 311 ? -17.964 31.075 -19.126 1.00 30.30 292 PRO B C 1
ATOM 4987 O O . PRO B 1 311 ? -18.169 31.703 -18.085 1.00 31.94 292 PRO B O 1
ATOM 4991 N N . THR B 1 312 ? -16.780 31.032 -19.710 1.00 34.86 293 THR B N 1
ATOM 4992 C CA . THR B 1 312 ? -15.691 31.862 -19.210 1.00 36.57 293 THR B CA 1
ATOM 4993 C C . THR B 1 312 ? -15.190 32.676 -20.386 1.00 56.73 293 THR B C 1
ATOM 4994 O O . THR B 1 312 ? -15.549 32.390 -21.535 1.00 47.33 293 THR B O 1
ATOM 4998 N N . PRO B 1 313 ? -14.400 33.732 -20.144 1.00 88.70 294 PRO B N 1
ATOM 4999 C CA . PRO B 1 313 ? -13.948 34.539 -21.290 1.00 69.98 294 PRO B CA 1
ATOM 5000 C C . PRO B 1 313 ? -13.191 33.729 -22.330 1.00 63.84 294 PRO B C 1
ATOM 5001 O O . PRO B 1 313 ? -13.478 33.845 -23.532 1.00 60.08 294 PRO B O 1
ATOM 5005 N N . ALA B 1 314 ? -12.254 32.889 -21.880 1.00 66.83 295 ALA B N 1
ATOM 5006 C CA . ALA B 1 314 ? -11.320 32.144 -22.720 1.00 86.11 295 ALA B CA 1
ATOM 5007 C C . ALA B 1 314 ? -11.866 30.931 -23.467 1.00 105.33 295 ALA B C 1
ATOM 5008 O O . ALA B 1 314 ? -12.011 30.954 -24.697 1.00 85.59 295 ALA B O 1
ATOM 5010 N N . ALA B 1 315 ? -12.176 29.881 -22.706 1.00 113.54 296 ALA B N 1
ATOM 5011 C CA . ALA B 1 315 ? -12.379 28.548 -23.260 1.00 62.04 296 ALA B CA 1
ATOM 5012 C C . ALA B 1 315 ? -13.336 28.579 -24.443 1.00 46.81 296 ALA B C 1
ATOM 5013 O O . ALA B 1 315 ? -14.343 29.300 -24.415 1.00 69.13 296 ALA B O 1
ATOM 5015 N N . PRO B 1 316 ? -13.029 27.845 -25.519 1.00 69.81 297 PRO B N 1
ATOM 5016 C CA . PRO B 1 316 ? -14.053 27.488 -26.499 1.00 86.56 297 PRO B CA 1
ATOM 5017 C C . PRO B 1 316 ? -14.931 26.328 -26.059 1.00 76.35 297 PRO B C 1
ATOM 5018 O O . PRO B 1 316 ? -15.712 25.830 -26.881 1.00 68.73 297 PRO B O 1
ATOM 5022 N N . PHE B 1 317 ? -14.840 25.882 -24.797 1.00 41.72 298 PHE B N 1
ATOM 5023 C CA . PHE B 1 317 ? -15.744 24.816 -24.369 1.00 31.55 298 PHE B CA 1
ATOM 5024 C C . PHE B 1 317 ? -17.164 25.353 -24.313 1.00 38.83 298 PHE B C 1
ATOM 5025 O O . PHE B 1 317 ? -17.405 26.507 -23.948 1.00 33.50 298 PHE B O 1
ATOM 5033 N N . GLY B 1 318 ? -18.123 24.478 -24.608 1.00 32.34 299 GLY B N 1
ATOM 5034 C CA . GLY B 1 318 ? -19.519 24.844 -24.585 1.00 28.41 299 GLY B CA 1
ATOM 5035 C C . GLY B 1 318 ? -20.335 23.975 -23.643 1.00 23.37 299 GLY B C 1
ATOM 5036 O O . GLY B 1 318 ? -19.931 22.892 -23.221 1.00 23.86 299 GLY B O 1
ATOM 5037 N N . ARG B 1 319 ? -21.526 24.452 -23.366 1.00 24.28 300 ARG B N 1
ATOM 5038 C CA . ARG B 1 319 ? -22.487 23.721 -22.557 1.00 24.22 300 ARG B CA 1
ATOM 5039 C C . ARG B 1 319 ? -23.291 22.778 -23.453 1.00 22.83 300 ARG B C 1
ATOM 5040 O O . ARG B 1 319 ? -23.625 23.146 -24.585 1.00 27.62 300 ARG B O 1
ATOM 5048 N N . PRO B 1 320 ? -23.599 21.550 -23.028 1.00 24.53 301 PRO B N 1
ATOM 5049 C CA . PRO B 1 320 ? -24.422 20.659 -23.864 1.00 24.87 301 PRO B CA 1
ATOM 5050 C C . PRO B 1 320 ? -25.873 21.122 -23.905 1.00 25.07 301 PRO B C 1
ATOM 5051 O O . PRO B 1 320 ? -26.306 21.980 -23.135 1.00 26.84 301 PRO B O 1
ATOM 5055 N N . SER B 1 321 ? -26.630 20.528 -24.826 1.00 26.33 302 SER B N 1
ATOM 5056 C CA . SER B 1 321 ? -28.051 20.814 -24.905 1.00 27.13 302 SER B CA 1
ATOM 5057 C C . SER B 1 321 ? -28.770 20.286 -23.671 1.00 28.59 302 SER B C 1
ATOM 5058 O O . SER B 1 321 ? -28.281 19.407 -22.954 1.00 28.95 302 SER B O 1
ATOM 5061 N N . VAL B 1 322 ? -29.969 20.830 -23.448 1.00 29.00 303 VAL B N 1
ATOM 5062 C CA . VAL B 1 322 ? -30.824 20.361 -22.360 1.00 28.71 303 VAL B CA 1
ATOM 5063 C C . VAL B 1 322 ? -31.111 18.870 -22.503 1.00 29.32 303 VAL B C 1
ATOM 5064 O O . VAL B 1 322 ? -31.100 18.128 -21.514 1.00 31.54 303 VAL B O 1
ATOM 5068 N N . GLU B 1 323 ? -31.355 18.406 -23.731 1.00 29.26 304 GLU B N 1
ATOM 5069 C CA . GLU B 1 323 ? -31.651 16.991 -23.946 1.00 30.88 304 GLU B CA 1
ATOM 5070 C C . GLU B 1 323 ? -30.474 16.101 -23.545 1.00 27.70 304 GLU B C 1
ATOM 5071 O O . GLU B 1 323 ? -30.666 15.041 -22.937 1.00 32.01 304 GLU B O 1
ATOM 5077 N N . ARG B 1 324 ? -29.246 16.516 -23.861 1.00 27.59 305 ARG B N 1
ATOM 5078 C CA . ARG B 1 324 ? -28.081 15.723 -23.476 1.00 24.72 305 ARG B CA 1
ATOM 5079 C C . ARG B 1 324 ? -27.887 15.716 -21.964 1.00 25.87 305 ARG B C 1
ATOM 5080 O O . ARG B 1 324 ? -27.595 14.667 -21.375 1.00 26.35 305 ARG B O 1
ATOM 5088 N N . ILE B 1 325 ? -28.008 16.884 -21.327 1.00 24.19 306 ILE B N 1
ATOM 5089 C CA . ILE B 1 325 ? -27.903 16.987 -19.878 1.00 23.26 306 ILE B CA 1
ATOM 5090 C C . ILE B 1 325 ? -28.908 16.057 -19.213 1.00 26.20 306 ILE B C 1
ATOM 5091 O O . ILE B 1 325 ? -28.566 15.309 -18.288 1.00 27.01 306 ILE B O 1
ATOM 5096 N N . ASN B 1 326 ? -30.168 16.095 -19.668 1.00 25.64 307 ASN B N 1
ATOM 5097 C CA . ASN B 1 326 ? -31.191 15.255 -19.053 1.00 26.27 307 ASN B CA 1
ATOM 5098 C C . ASN B 1 326 ? -30.930 13.776 -19.302 1.00 29.25 307 ASN B C 1
ATOM 5099 O O . ASN B 1 326 ? -31.173 12.946 -18.421 1.00 28.63 307 ASN B O 1
ATOM 5104 N N . ARG B 1 327 ? -30.410 13.416 -20.483 1.00 25.98 308 ARG B N 1
ATOM 5105 C CA . ARG B 1 327 ? -30.108 12.012 -20.734 1.00 26.35 308 ARG B CA 1
ATOM 5106 C C . ARG B 1 327 ? -28.993 11.510 -19.817 1.00 23.64 308 ARG B C 1
ATOM 5107 O O . ARG B 1 327 ? -29.058 10.384 -19.315 1.00 27.71 308 ARG B O 1
ATOM 5115 N N . PHE B 1 328 ? -27.954 12.320 -19.600 1.00 23.89 309 PHE B N 1
ATOM 5116 C CA . PHE B 1 328 ? -26.861 11.917 -18.720 1.00 22.87 309 PHE B CA 1
ATOM 5117 C C . PHE B 1 328 ? -27.387 11.626 -17.317 1.00 23.17 309 PHE B C 1
ATOM 5118 O O . PHE B 1 328 ? -27.065 10.594 -16.714 1.00 24.09 309 PHE B O 1
ATOM 5126 N N . GLU B 1 329 ? -28.231 12.524 -16.799 1.00 23.73 310 GLU B N 1
ATOM 5127 C CA . GLU B 1 329 ? -28.849 12.346 -15.489 1.00 25.31 310 GLU B CA 1
ATOM 5128 C C . GLU B 1 329 ? -29.705 11.091 -15.451 1.00 26.13 310 GLU B C 1
ATOM 5129 O O . GLU B 1 329 ? -29.665 10.332 -14.476 1.00 25.00 310 GLU B O 1
ATOM 5135 N N . GLN B 1 330 ? -30.492 10.858 -16.508 1.00 24.69 311 GLN B N 1
ATOM 5136 C CA . GLN B 1 330 ? -31.360 9.688 -16.568 1.00 30.81 311 GLN B CA 1
ATOM 5137 C C . GLN B 1 330 ? -30.553 8.397 -16.519 1.00 25.98 311 GLN B C 1
ATOM 5138 O O . GLN B 1 330 ? -30.957 7.428 -15.867 1.00 29.77 311 GLN B O 1
ATOM 5144 N N . ILE B 1 331 ? -29.423 8.350 -17.233 1.00 25.92 312 ILE B N 1
ATOM 5145 C CA . ILE B 1 331 ? -28.589 7.150 -17.213 1.00 26.20 312 ILE B CA 1
ATOM 5146 C C . ILE B 1 331 ? -28.089 6.871 -15.803 1.00 25.23 312 ILE B C 1
ATOM 5147 O O . ILE B 1 331 ? -28.167 5.735 -15.315 1.00 26.98 312 ILE B O 1
ATOM 5152 N N . LEU B 1 332 ? -27.556 7.896 -15.136 1.00 23.92 313 LEU B N 1
ATOM 5153 C CA . LEU B 1 332 ? -27.027 7.701 -13.786 1.00 24.03 313 LEU B CA 1
ATOM 5154 C C . LEU B 1 332 ? -28.087 7.152 -12.845 1.00 23.07 313 LEU B C 1
ATOM 5155 O O . LEU B 1 332 ? -27.844 6.175 -12.121 1.00 26.05 313 LEU B O 1
ATOM 5160 N N . ARG B 1 333 ? -29.277 7.770 -12.824 1.00 26.66 314 ARG B N 1
ATOM 5161 C CA . ARG B 1 333 ? -30.299 7.309 -11.902 1.00 24.93 314 ARG B CA 1
ATOM 5162 C C . ARG B 1 333 ? -30.725 5.885 -12.241 1.00 24.34 314 ARG B C 1
ATOM 5163 O O . ARG B 1 333 ? -31.010 5.082 -11.346 1.00 29.09 314 ARG B O 1
ATOM 5171 N N . ALA B 1 334 ? -30.789 5.558 -13.540 1.00 25.55 315 ALA B N 1
ATOM 5172 C CA . ALA B 1 334 ? -31.209 4.221 -13.948 1.00 29.39 315 ALA B CA 1
ATOM 5173 C C . ALA B 1 334 ? -30.220 3.163 -13.494 1.00 31.10 315 ALA B C 1
ATOM 5174 O O . ALA B 1 334 ? -30.595 1.993 -13.333 1.00 33.76 315 ALA B O 1
ATOM 5176 N N . ARG B 1 335 ? -28.957 3.552 -13.305 1.00 28.40 316 ARG B N 1
ATOM 5177 C CA . ARG B 1 335 ? -27.919 2.674 -12.796 1.00 27.81 316 ARG B CA 1
ATOM 5178 C C . ARG B 1 335 ? -27.791 2.733 -11.274 1.00 30.27 316 ARG B C 1
ATOM 5179 O O . ARG B 1 335 ? -26.840 2.171 -10.723 1.00 36.75 316 ARG B O 1
ATOM 5187 N N . GLY B 1 336 ? -28.722 3.398 -10.586 1.00 27.57 317 GLY B N 1
ATOM 5188 C CA . GLY B 1 336 ? -28.741 3.412 -9.132 1.00 27.53 317 GLY B CA 1
ATOM 5189 C C . GLY B 1 336 ? -27.937 4.508 -8.461 1.00 26.31 317 GLY B C 1
ATOM 5190 O O . GLY B 1 336 ? -27.708 4.422 -7.249 1.00 28.05 317 GLY B O 1
ATOM 5191 N N . ILE B 1 337 ? -27.535 5.542 -9.188 1.00 25.67 318 ILE B N 1
ATOM 5192 C CA . ILE B 1 337 ? -26.711 6.630 -8.661 1.00 24.75 318 ILE B CA 1
ATOM 5193 C C . ILE B 1 337 ? -27.607 7.852 -8.474 1.00 23.17 318 ILE B C 1
ATOM 5194 O O . ILE B 1 337 ? -28.107 8.393 -9.469 1.00 23.16 318 ILE B O 1
ATOM 5199 N N . PRO B 1 338 ? -27.793 8.354 -7.257 1.00 23.30 319 PRO B N 1
ATOM 5200 C CA . PRO B 1 338 ? -28.547 9.609 -7.093 1.00 23.22 319 PRO B CA 1
ATOM 5201 C C . PRO B 1 338 ? -27.861 10.731 -7.845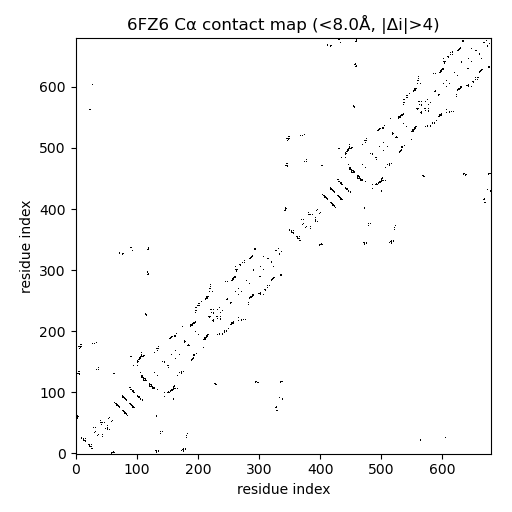 1.00 22.96 319 PRO B C 1
ATOM 5202 O O . PRO B 1 338 ? -26.644 10.883 -7.764 1.00 20.59 319 PRO B O 1
ATOM 5206 N N . ALA B 1 339 ? -28.633 11.517 -8.593 1.00 20.70 320 ALA B N 1
ATOM 5207 C CA . ALA B 1 339 ? -28.043 12.528 -9.463 1.00 20.60 320 ALA B CA 1
ATOM 5208 C C . ALA B 1 339 ? -29.011 13.686 -9.665 1.00 19.53 320 ALA B C 1
ATOM 5209 O O . ALA B 1 339 ? -30.194 13.468 -9.909 1.00 22.26 320 ALA B O 1
ATOM 5211 N N . THR B 1 340 ? -28.499 14.914 -9.582 1.00 20.24 321 THR B N 1
ATOM 5212 C CA . THR B 1 340 ? -29.279 16.130 -9.782 1.00 20.74 321 THR B CA 1
ATOM 5213 C C . THR B 1 340 ? -28.508 17.080 -10.683 1.00 21.79 321 THR B C 1
ATOM 5214 O O . THR B 1 340 ? -27.314 17.315 -10.474 1.00 22.84 321 THR B O 1
ATOM 5218 N N . VAL B 1 341 ? -29.187 17.627 -11.667 1.00 23.52 322 VAL B N 1
ATOM 5219 C CA . VAL B 1 341 ? -28.658 18.725 -12.465 1.00 21.21 322 VAL B CA 1
ATOM 5220 C C . VAL B 1 341 ? -28.782 20.014 -11.668 1.00 20.80 322 VAL B C 1
ATOM 5221 O O . VAL B 1 341 ? -29.858 20.343 -11.145 1.00 25.00 322 VAL B O 1
ATOM 5225 N N . ARG B 1 342 ? -27.679 20.763 -11.593 1.00 23.06 323 ARG B N 1
ATOM 5226 C CA . ARG B 1 342 ? -27.623 22.018 -10.853 1.00 24.65 323 ARG B CA 1
ATOM 5227 C C . ARG B 1 342 ? -27.112 23.107 -11.790 1.00 26.36 323 ARG B C 1
ATOM 5228 O O . ARG B 1 342 ? -25.904 23.219 -12.026 1.00 26.08 323 ARG B O 1
ATOM 5236 N N . TYR B 1 343 ? -28.040 23.894 -12.336 1.00 30.90 324 TYR B N 1
ATOM 5237 C CA . TYR B 1 343 ? -27.651 25.087 -13.078 1.00 32.46 324 TYR B CA 1
ATOM 5238 C C . TYR B 1 343 ? -27.175 26.139 -12.089 1.00 35.90 324 TYR B C 1
ATOM 5239 O O . TYR B 1 343 ? -27.896 26.499 -11.153 1.00 31.95 324 TYR B O 1
ATOM 5248 N N . SER B 1 344 ? -25.959 26.624 -12.292 1.00 28.84 325 SER B N 1
ATOM 5249 C CA . SER B 1 344 ? -25.353 27.535 -11.339 1.00 29.16 325 SER B CA 1
ATOM 5250 C C . SER B 1 344 ? -26.086 28.870 -11.329 1.00 36.66 325 SER B C 1
ATOM 5251 O O . SER B 1 344 ? -26.591 29.338 -12.350 1.00 35.66 325 SER B O 1
ATOM 5254 N N . ARG B 1 345 ? -26.090 29.509 -10.164 1.00 32.97 326 ARG B N 1
ATOM 5255 C CA . ARG B 1 345 ? -26.619 30.854 -10.042 1.00 45.00 326 ARG B CA 1
ATOM 5256 C C . ARG B 1 345 ? -25.507 31.863 -10.308 1.00 32.37 326 ARG B C 1
ATOM 5257 O O . ARG B 1 345 ? -24.319 31.564 -10.150 1.00 36.48 326 ARG B O 1
ATOM 5265 N N . GLY B 1 346 ? -25.909 33.053 -10.745 1.00 33.00 327 GLY B N 1
ATOM 5266 C CA . GLY B 1 346 ? -25.004 34.172 -10.898 1.00 35.36 327 GLY B CA 1
ATOM 5267 C C . GLY B 1 346 ? -24.311 34.276 -12.235 1.00 46.33 327 GLY B C 1
ATOM 5268 O O . GLY B 1 346 ? -23.420 35.118 -12.380 1.00 28.66 327 GLY B O 1
ATOM 5269 N N . VAL B 1 347 ? -24.714 33.480 -13.229 1.00 37.72 328 VAL B N 1
ATOM 5270 C CA . VAL B 1 347 ? -24.037 33.515 -14.524 1.00 37.47 328 VAL B CA 1
ATOM 5271 C C . VAL B 1 347 ? -24.073 34.919 -15.113 1.00 32.13 328 VAL B C 1
ATOM 5272 O O . VAL B 1 347 ? -23.113 35.364 -15.749 1.00 36.73 328 VAL B O 1
ATOM 5276 N N . ASP B 1 348 ? -25.174 35.640 -14.908 1.00 37.49 329 ASP B N 1
ATOM 5277 C CA . ASP B 1 348 ? -25.332 36.948 -15.528 1.00 44.62 329 ASP B CA 1
ATOM 5278 C C . ASP B 1 348 ? -24.436 38.014 -14.914 1.00 48.60 329 ASP B C 1
ATOM 5279 O O . ASP B 1 348 ? -24.297 39.094 -15.497 1.00 57.56 329 ASP B O 1
ATOM 5284 N N . ILE B 1 349 ? -23.862 37.757 -13.743 1.00 34.56 330 ILE B N 1
ATOM 5285 C CA . ILE B 1 349 ? -22.937 38.686 -13.108 1.00 31.08 330 ILE B CA 1
ATOM 5286 C C . ILE B 1 349 ? -21.560 38.043 -12.906 1.00 31.06 330 ILE B C 1
ATOM 5287 O O . ILE B 1 349 ? -20.783 38.493 -12.077 1.00 33.57 330 ILE B O 1
ATOM 5292 N N . SER B 1 350 ? -21.265 36.984 -13.662 1.00 30.40 331 SER B N 1
ATOM 5293 C CA . SER B 1 350 ? -19.984 36.269 -13.575 1.00 30.68 331 SER B CA 1
ATOM 5294 C C . SER B 1 350 ? -19.683 35.841 -12.140 1.00 35.49 331 SER B C 1
ATOM 5295 O O . SER B 1 350 ? -18.575 36.009 -11.627 1.00 35.03 331 SER B O 1
ATOM 5298 N N . ALA B 1 351 ? -20.696 35.278 -11.485 1.00 27.48 332 ALA B N 1
ATOM 5299 C CA . ALA B 1 351 ? -20.586 34.826 -10.107 1.00 25.48 332 ALA B CA 1
ATOM 5300 C C . ALA B 1 351 ? -20.828 33.327 -9.963 1.00 30.07 332 ALA B C 1
ATOM 5301 O O . ALA B 1 351 ? -20.903 32.826 -8.837 1.00 29.62 332 ALA B O 1
ATOM 5303 N N . ALA B 1 352 ? -20.945 32.595 -11.068 1.00 26.16 333 ALA B N 1
ATOM 5304 C CA . ALA B 1 352 ? -21.191 31.162 -11.021 1.00 24.43 333 ALA B CA 1
ATOM 5305 C C . ALA B 1 352 ? -19.886 30.381 -10.887 1.00 27.24 333 ALA B C 1
ATOM 5306 O O . ALA B 1 352 ? -18.808 30.930 -11.105 1.00 26.63 333 ALA B O 1
ATOM 5315 N N . GLY B 1 354 ? -16.701 28.525 -11.448 1.00 27.76 335 GLY B N 1
ATOM 5316 C CA . GLY B 1 354 ? -15.731 28.591 -12.524 1.00 28.40 335 GLY B CA 1
ATOM 5317 C C . GLY B 1 354 ? -15.485 29.946 -13.125 1.00 29.20 335 GLY B C 1
ATOM 5318 O O . GLY B 1 354 ? -14.598 30.114 -13.960 1.00 29.98 335 GLY B O 1
ATOM 5319 N N . GLN B 1 355 ? -16.265 30.936 -12.692 1.00 28.63 336 GLN B N 1
ATOM 5320 C CA . GLN B 1 355 ? -16.208 32.252 -13.295 1.00 35.32 336 GLN B CA 1
ATOM 5321 C C . GLN B 1 355 ? -15.449 33.293 -12.483 1.00 32.59 336 GLN B C 1
ATOM 5322 O O . GLN B 1 355 ? -15.278 34.405 -12.979 1.00 31.48 336 GLN B O 1
ATOM 5328 N N . LEU B 1 356 ? -14.980 32.971 -11.268 1.00 29.46 337 LEU B N 1
ATOM 5329 C CA . LEU B 1 356 ? -14.362 33.983 -10.404 1.00 31.27 337 LEU B CA 1
ATOM 5330 C C . LEU B 1 356 ? -12.925 34.279 -10.847 1.00 35.16 337 LEU B C 1
ATOM 5331 O O . LEU B 1 356 ? -12.022 33.444 -10.703 1.00 31.21 337 LEU B O 1
ATOM 5336 N N . ARG B 1 357 ? -12.718 35.492 -11.343 1.00 32.56 338 ARG B N 1
ATOM 5337 C CA . ARG B 1 357 ? -11.414 35.969 -11.767 1.00 34.24 338 ARG B CA 1
ATOM 5338 C C . ARG B 1 357 ? -10.935 37.137 -10.931 1.00 35.18 338 ARG B C 1
ATOM 5339 O O . ARG B 1 357 ? -9.811 37.602 -11.144 1.00 36.83 338 ARG B O 1
ATOM 5347 N N . ALA B 1 358 ? -11.769 37.651 -10.025 1.00 34.59 339 ALA B N 1
ATOM 5348 C CA . ALA B 1 358 ? -11.415 38.771 -9.149 1.00 52.14 339 ALA B CA 1
ATOM 5349 C C . ALA B 1 358 ? -10.894 39.971 -9.941 1.00 44.47 339 ALA B C 1
ATOM 5350 O O . ALA B 1 358 ? -9.903 40.608 -9.578 1.00 40.01 339 ALA B O 1
ATOM 5352 N N . GLU B 1 359 ? -11.599 40.296 -11.021 1.00 39.24 340 GLU B N 1
ATOM 5353 C CA . GLU B 1 359 ? -11.291 41.468 -11.833 1.00 56.37 340 GLU B CA 1
ATOM 5354 C C . GLU B 1 359 ? -12.253 42.604 -11.495 1.00 72.62 340 GLU B C 1
ATOM 5355 O O . GLU B 1 359 ? -13.452 42.382 -11.318 1.00 77.05 340 GLU B O 1
#

Secondary structure (DSSP, 8-state):
---GGG--HHHHHHHHHHTT--THHHHHHHIIIIIS--SSGGG-TTS-HHHHHHHHHHS-S-SEEEEEEEE-TTS-EEEEEEEETTS-EEEEEEEE-SS-EEEE---EEE-SS--TT-HHHHH-EEEEPPHHHHHHHHHHHHHHHHHTT----EEEE-SSS-GGGSHHHHHHHHHHHH-TTTT---GGGEEEEES--HHHHHHHHHSSS-PEEEEE---SSHHHHHHH-GGGGTS-HHHHHHHHHHHHHHH-PPEEEEEEE-TTTT-SHHHHHHHHHHTTT--EEEEEEEPPP-SS--S-PPPHHHHHHHHHHHHHTT--EEE-PPS-GGGT--------/---GGG--HHHHHHHHHHTT--THHHHHHHIIIIIS--SSGGG-TTS-HHHHHHHHHHS-S-SEEEEEEEE-TTSSEEEEEEEETTS-EEEEEEEE-SS-EEEE---EEE-SS--TT-HHHHH-EEEEPPHHHHHHHHHHHHHHHHHTT----EEEE-SSS-GGGSHHHHHHHHHHHH-TTTT---GGGEEEEES--HHHHHHHHTSSS--EEEEE---SSHHHHHHH-GGGGTS-HHHHHHHHHHHHHHH-PPEEEEEEE-TTTT-SHHHHHHHHHHTTT--EEEEEEEPPP-SS----PPPHHHHHHHHHHHHHTT--EEE-PPS-GGGT--------

Organism: Sphaerobacter thermophilus (strain ATCC 49802 / DSM 20745 / KCCM 41009 / NCIMB 13125 / S 6022) (NCBI:txid479434)

Nearest PDB structures (foldseek):
  6fz6-assembly2_B  TM=1.002E+00  e=2.310E-74  Sphaerobacter thermophilus DSM 20745
  5hr6-assembly2_B  TM=9.246E-01  e=4.402E-40  Escherichia coli
  3rfa-assembly1_B  TM=9.252E-01  e=5.528E-39  Escherichia coli K-12
  4pl1-assembly2_A  TM=9.284E-01  e=1.233E-38  Escherichia coli DH1
  4pl2-assembly2_A  TM=9.267E-01  e=4.793E-38  Escherichia coli DH1

Radius of gyration: 37.03 Å; Cα contacts (8 Å, |Δi|>4): 1404; chains: 2; bounding box: 39×75×115 Å

InterPro domains:
  IPR004383 Ribosomal RNA large subunit methyltransferase RlmN/Cfr [PIRSF006004] (2-340)
  IPR004383 Ribosomal RNA large subunit methyltransferase RlmN/Cfr [SFLDF00275] (2-342)
  IPR007197 Radical SAM [PF04055] (105-268)
  IPR007197 Radical SAM [PS51918] (96-329)
  IPR007197 Radical SAM [SFLDS00029] (2-342)
  IPR013785 Aldolase-type TIM barrel [G3DSA:3.20.20.70] (62-347)
  IPR027492 Dual-specificity RNA methyltransferase RlmN [MF_01849] (1-343)
  IPR027492 Dual-specificity RNA methyltransferase RlmN [TIGR00048] (2-340)
  IPR040072 Methyltransferase (Class A) [PTHR30544] (2-341)
  IPR048641 Dual-specificity RNA methyltransferase RlmN, N-terminal domain [PF21016] (3-56)
  IPR058240 Radical SAM superfamily [SSF102114] (92-311)